Protein AF-A0A9P1BF31-F1 (afdb_monomer_lite)

Foldseek 3Di:
DFDDPFAKDKDKDKDPQLEEFEDEAEQDDDDQPVVPPQDQDRDDVQLLRVLLVLVCVVQVQSIYMYMYIHDGPDPLALNCHSLLNSLVSNVVCCVVSVSVDDLVRSLVSSVVSHLQNSVNSDDGDFDADDSRSRTDHDDFDDDWDKAKAAPSDHDDLCQLVVQADDDPDDDDCVQLRVCRNVPVVLSNQVSDDDSSLVSVCVVDVVSVVVVVVVVVDPFSHKDRRHNRDMIMGTAPDHVRSVVVVVVVQCVVPWDQPDKFWAADPDCVDQWGIWIWTDTPVPDIDGGWTFGQDPVGTWTDAAKDFDWDADPPHRDTDQLPDQADPPPRHGDDNPDFDADPVRHGDGIDGPDDDPDVVSRCVVTVVNVVVVVVQVVQVPDPPDDGRPPPPPVPDPPDDDPPDDDDDDDDDDDDDDDDDDDDDDDDDDDDDDDDDDDDDDDDDDDDDDDDDDDDDDDDDDDDDDDDDDDDDDDDDDDDDDDDDHYHD

Structure (mmCIF, N/CA/C/O backbone):
data_AF-A0A9P1BF31-F1
#
_entry.id   AF-A0A9P1BF31-F1
#
loop_
_atom_site.group_PDB
_atom_site.id
_atom_site.type_symbol
_atom_site.label_atom_id
_atom_site.label_alt_id
_atom_site.label_comp_id
_atom_site.label_asym_id
_atom_site.label_entity_id
_atom_site.label_seq_id
_atom_site.pdbx_PDB_ins_code
_atom_site.Cartn_x
_atom_site.Cartn_y
_atom_site.Cartn_z
_atom_site.occupancy
_atom_site.B_iso_or_equiv
_atom_site.auth_seq_id
_atom_site.auth_comp_id
_atom_site.auth_asym_id
_atom_site.auth_atom_id
_atom_site.pdbx_PDB_model_num
ATOM 1 N N . MET A 1 1 ? 10.109 -2.236 -12.142 1.00 92.56 1 MET A N 1
ATOM 2 C CA . MET A 1 1 ? 9.002 -2.393 -11.177 1.00 92.56 1 MET A CA 1
ATOM 3 C C . MET A 1 1 ? 9.471 -3.228 -9.990 1.00 92.56 1 MET A C 1
ATOM 5 O O . MET A 1 1 ? 10.477 -3.926 -10.102 1.00 92.56 1 MET A O 1
ATOM 9 N N . VAL A 1 2 ? 8.780 -3.117 -8.854 1.00 93.06 2 VAL A N 1
ATOM 10 C CA . VAL A 1 2 ? 9.056 -3.845 -7.603 1.00 93.06 2 VAL A CA 1
ATOM 11 C C . VAL A 1 2 ? 7.710 -4.329 -7.053 1.00 93.06 2 VAL A C 1
ATOM 13 O O . VAL A 1 2 ? 6.803 -3.502 -6.966 1.00 93.06 2 VAL A O 1
ATOM 16 N N . PRO A 1 3 ? 7.542 -5.620 -6.719 1.00 92.12 3 PRO A N 1
ATOM 17 C CA . PRO A 1 3 ? 6.323 -6.107 -6.088 1.00 92.12 3 PRO A CA 1
ATOM 18 C C . PRO A 1 3 ? 6.324 -5.753 -4.594 1.00 92.12 3 PRO A C 1
ATOM 20 O O . PRO A 1 3 ? 7.385 -5.648 -3.977 1.00 92.12 3 PRO A O 1
ATOM 23 N N . ILE A 1 4 ? 5.137 -5.591 -4.014 1.00 92.12 4 ILE A N 1
ATOM 24 C CA . ILE A 1 4 ? 4.929 -5.318 -2.585 1.00 92.12 4 ILE A CA 1
ATOM 25 C C . ILE A 1 4 ? 3.914 -6.309 -2.008 1.00 92.12 4 ILE A C 1
ATOM 27 O O . ILE A 1 4 ? 3.105 -6.860 -2.750 1.00 92.12 4 ILE A O 1
ATOM 31 N N . ASP A 1 5 ? 3.915 -6.497 -0.687 1.00 90.56 5 ASP A N 1
ATOM 32 C CA . ASP A 1 5 ? 3.059 -7.473 0.017 1.00 90.56 5 ASP A CA 1
ATOM 33 C C . ASP A 1 5 ? 1.573 -7.042 0.134 1.00 90.56 5 ASP A C 1
ATOM 35 O O . ASP A 1 5 ? 0.847 -7.485 1.023 1.00 90.56 5 ASP A O 1
ATOM 39 N N . LEU A 1 6 ? 1.110 -6.171 -0.768 1.00 90.62 6 LEU A N 1
ATOM 40 C CA . LEU A 1 6 ? -0.287 -5.783 -0.943 1.00 90.62 6 LEU A CA 1
ATOM 41 C C . LEU A 1 6 ? -0.835 -6.500 -2.183 1.00 90.62 6 LEU A C 1
ATOM 43 O O . LEU A 1 6 ? -0.382 -6.239 -3.296 1.00 90.62 6 LEU A O 1
ATOM 47 N N . PHE A 1 7 ? -1.818 -7.380 -1.992 1.00 92.81 7 PHE A N 1
ATOM 48 C CA . PHE A 1 7 ? -2.323 -8.249 -3.053 1.00 92.81 7 PHE A CA 1
ATOM 49 C C . PHE A 1 7 ? -3.831 -8.510 -2.964 1.00 92.81 7 PHE A C 1
ATOM 51 O O . PHE A 1 7 ? -4.432 -8.640 -1.890 1.00 92.81 7 PHE A O 1
ATOM 58 N N . ASP A 1 8 ? -4.433 -8.646 -4.138 1.00 94.69 8 ASP A N 1
ATOM 59 C CA . ASP A 1 8 ? -5.787 -9.152 -4.330 1.00 94.69 8 ASP A CA 1
ATOM 60 C C . ASP A 1 8 ? -5.815 -10.690 -4.242 1.00 94.69 8 ASP A C 1
ATOM 62 O O . ASP A 1 8 ? -4.774 -11.350 -4.208 1.00 94.69 8 ASP A O 1
ATOM 66 N N . THR A 1 9 ? -6.997 -11.300 -4.175 1.00 96.00 9 THR A N 1
ATOM 67 C CA . THR A 1 9 ? -7.124 -12.769 -4.172 1.00 96.00 9 THR A CA 1
ATOM 68 C C . THR A 1 9 ? -8.176 -13.216 -5.169 1.00 96.00 9 THR A C 1
ATOM 70 O O . THR A 1 9 ? -9.344 -12.878 -5.011 1.00 96.00 9 THR A O 1
ATOM 73 N N . LEU A 1 10 ? -7.767 -13.997 -6.168 1.00 96.75 10 LEU A N 1
ATOM 74 C CA . LEU A 1 10 ? -8.665 -14.583 -7.156 1.00 96.75 10 LEU A CA 1
ATOM 75 C C . LEU A 1 10 ? -8.860 -16.070 -6.846 1.00 96.75 10 LEU A C 1
ATOM 77 O O . LEU A 1 10 ? -7.890 -16.819 -6.724 1.00 96.75 10 LEU A O 1
ATOM 81 N N . TYR A 1 11 ? -10.118 -16.482 -6.739 1.00 97.19 11 TYR A N 1
ATOM 82 C CA . TYR A 1 11 ? -10.538 -17.880 -6.688 1.00 97.19 11 TYR A CA 1
ATOM 83 C C . TYR A 1 11 ? -11.091 -18.265 -8.062 1.00 97.19 11 TYR A C 1
ATOM 85 O O . TYR A 1 11 ? -11.773 -17.452 -8.686 1.00 97.19 11 TYR A O 1
ATOM 93 N N . PHE A 1 12 ? -10.796 -19.480 -8.525 1.00 96.81 12 PHE A N 1
ATOM 94 C CA . PHE A 1 12 ? -11.138 -19.959 -9.865 1.00 96.81 12 PHE A CA 1
ATOM 95 C C . PHE A 1 12 ? -11.809 -21.330 -9.779 1.00 96.81 12 PHE A C 1
ATOM 97 O O . PHE A 1 12 ? -11.247 -22.251 -9.186 1.00 96.81 12 PHE A O 1
ATOM 104 N N . GLU A 1 13 ? -12.965 -21.472 -10.418 1.00 95.31 13 GLU A N 1
ATOM 105 C CA . GLU A 1 13 ? -13.693 -22.733 -10.566 1.00 95.31 13 GLU A CA 1
ATOM 106 C C . GLU A 1 13 ? -13.931 -23.002 -12.057 1.00 95.31 13 GLU A C 1
ATOM 108 O O . GLU A 1 13 ? -14.307 -22.103 -12.810 1.00 95.31 13 GLU A O 1
ATOM 113 N N . GLU A 1 14 ? -13.666 -24.225 -12.517 1.00 93.62 14 GLU A N 1
ATOM 114 C CA . GLU A 1 14 ? -13.762 -24.572 -13.939 1.00 93.62 14 GLU A CA 1
ATOM 115 C C . GLU A 1 14 ? -15.202 -24.889 -14.354 1.00 93.62 14 GLU A C 1
ATOM 117 O O . GLU A 1 14 ? -15.869 -25.719 -13.735 1.00 93.62 14 GLU A O 1
ATOM 122 N N . THR A 1 15 ? -15.679 -24.246 -15.425 1.00 90.50 15 THR A N 1
ATOM 123 C CA . THR A 1 15 ? -17.068 -24.369 -15.886 1.00 90.50 15 THR A CA 1
ATOM 124 C C . THR A 1 15 ? -17.166 -25.118 -17.217 1.00 90.50 15 THR A C 1
ATOM 126 O O . THR A 1 15 ? -16.411 -24.895 -18.168 1.00 90.50 15 THR A O 1
ATOM 129 N N . SER A 1 16 ? -18.157 -26.007 -17.306 1.00 80.31 16 SER A N 1
ATOM 130 C CA . SER A 1 16 ? -18.484 -26.787 -18.510 1.00 80.31 16 SER A CA 1
ATOM 131 C C . SER A 1 16 ? -19.208 -25.979 -19.596 1.00 80.31 16 SER A C 1
ATOM 133 O O . SER A 1 16 ? -19.429 -26.485 -20.691 1.00 80.31 16 SER A O 1
ATOM 135 N N . THR A 1 17 ? -19.575 -24.726 -19.313 1.00 84.56 17 THR A N 1
ATOM 136 C CA . THR A 1 17 ? -20.338 -23.846 -20.215 1.00 84.56 17 THR A CA 1
ATOM 137 C C . THR A 1 17 ? -19.472 -23.112 -21.241 1.00 84.56 17 THR A C 1
ATOM 139 O O . THR A 1 17 ? -20.015 -22.417 -22.099 1.00 84.56 17 THR A O 1
ATOM 142 N N . GLY A 1 18 ? -18.141 -23.192 -21.120 1.00 87.50 18 GLY A N 1
ATOM 143 C CA . GLY A 1 18 ? -17.190 -22.406 -21.917 1.00 87.50 18 GLY A CA 1
ATOM 144 C C . GLY A 1 18 ? -17.165 -20.909 -21.581 1.00 87.50 18 GLY A C 1
ATOM 145 O O . GLY A 1 18 ? -16.409 -20.152 -22.189 1.00 87.50 18 GLY A O 1
ATOM 146 N N . ARG A 1 19 ? -17.980 -20.453 -20.621 1.00 92.50 19 ARG A N 1
ATOM 147 C CA . ARG A 1 19 ? -18.124 -19.031 -20.285 1.00 92.50 19 ARG A CA 1
ATOM 148 C C . ARG A 1 19 ? -17.081 -18.576 -19.274 1.00 92.50 19 ARG A C 1
ATOM 150 O O . ARG A 1 19 ? -16.680 -19.328 -18.389 1.00 92.50 19 ARG A O 1
ATOM 157 N N . VAL A 1 20 ? -16.696 -17.310 -19.403 1.00 94.56 20 VAL A N 1
ATOM 158 C CA . VAL A 1 20 ? -15.950 -16.568 -18.385 1.00 94.56 20 VAL A CA 1
ATOM 159 C C . VAL A 1 20 ? -16.934 -15.697 -17.618 1.00 94.56 20 VAL A C 1
ATOM 161 O O . VAL A 1 20 ? -17.543 -14.795 -18.204 1.00 94.56 20 VAL A O 1
ATOM 164 N N . GLU A 1 21 ? -17.059 -15.972 -16.325 1.00 94.50 21 GLU A N 1
ATOM 165 C CA . GLU A 1 21 ? -17.928 -15.283 -15.371 1.00 94.50 21 GLU A CA 1
ATOM 166 C C . GLU A 1 21 ? -17.057 -14.743 -14.224 1.00 94.50 21 GLU A C 1
ATOM 168 O O . GLU A 1 21 ? -16.113 -15.404 -13.790 1.00 94.50 21 GLU A O 1
ATOM 173 N N . LEU A 1 22 ? -17.327 -13.521 -13.764 1.00 95.62 22 LEU A N 1
ATOM 174 C CA . LEU A 1 22 ? -16.559 -12.841 -12.719 1.00 95.62 22 LEU A CA 1
ATOM 175 C C . LEU A 1 22 ? -17.519 -12.277 -11.670 1.00 95.62 22 LEU A C 1
ATOM 177 O O . LEU A 1 22 ? -18.557 -11.725 -12.014 1.00 95.62 22 LEU A O 1
ATOM 181 N N . SER A 1 23 ? -17.124 -12.391 -10.406 1.00 93.44 23 SER A N 1
ATOM 182 C CA . SER A 1 23 ? -17.725 -11.716 -9.257 1.00 93.44 23 SER A CA 1
ATOM 183 C C . SER A 1 23 ? -16.641 -10.978 -8.468 1.00 93.44 23 SER A C 1
ATOM 185 O O . SER A 1 23 ? -15.524 -11.484 -8.315 1.00 93.44 23 SER A O 1
ATOM 187 N N . VAL A 1 24 ? -16.942 -9.781 -7.971 1.00 91.12 24 VAL A N 1
ATOM 188 C CA . VAL A 1 24 ? -15.997 -8.904 -7.267 1.00 91.12 24 VAL A CA 1
ATOM 189 C C . VAL A 1 24 ? -16.480 -8.642 -5.840 1.00 91.12 24 VAL A C 1
ATOM 191 O O . VAL A 1 24 ? -17.657 -8.419 -5.578 1.00 91.12 24 VAL A O 1
ATOM 194 N N . GLN A 1 25 ? -15.552 -8.692 -4.886 1.00 87.81 25 GLN A N 1
ATOM 195 C CA . GLN A 1 25 ? -15.806 -8.478 -3.462 1.00 87.81 25 GLN A CA 1
ATOM 196 C C . GLN A 1 25 ? -14.729 -7.552 -2.890 1.00 87.81 25 GLN A C 1
ATOM 198 O O . GLN A 1 25 ? -13.554 -7.917 -2.866 1.00 87.81 25 GLN A O 1
ATOM 203 N N . GLU A 1 26 ? -15.098 -6.370 -2.404 1.00 79.88 26 GLU A N 1
ATOM 204 C CA . GLU A 1 26 ? -14.175 -5.502 -1.661 1.00 79.88 26 GLU A CA 1
ATOM 205 C C . GLU A 1 26 ? -13.847 -6.128 -0.295 1.00 79.88 26 GLU A C 1
ATOM 207 O O . GLU A 1 26 ? -14.732 -6.583 0.429 1.00 79.88 26 GLU A O 1
ATOM 212 N N . ALA A 1 27 ? -12.563 -6.191 0.064 1.00 68.06 27 ALA A N 1
ATOM 213 C CA . ALA A 1 27 ? -12.106 -6.920 1.251 1.00 68.06 27 ALA A CA 1
ATOM 214 C C . ALA A 1 27 ? -12.080 -6.091 2.551 1.00 68.06 27 ALA A C 1
ATOM 216 O O . ALA A 1 27 ? -11.616 -6.593 3.577 1.00 68.06 27 ALA A O 1
ATOM 217 N N . LEU A 1 28 ? -12.497 -4.822 2.506 1.00 57.59 28 LEU A N 1
ATOM 218 C CA . LEU A 1 28 ? -12.401 -3.869 3.613 1.00 57.59 28 LEU A CA 1
ATOM 219 C C . LEU A 1 28 ? -13.778 -3.305 3.967 1.00 57.59 28 LEU A C 1
ATOM 221 O O . LEU A 1 28 ? -14.508 -2.814 3.113 1.00 57.59 28 LEU A O 1
ATOM 225 N N . GLY A 1 29 ? -14.118 -3.351 5.255 1.00 45.53 29 GLY A N 1
ATOM 226 C CA . GLY A 1 29 ? -15.311 -2.696 5.779 1.00 45.53 29 GLY A CA 1
ATOM 227 C C . GLY A 1 29 ? -15.066 -1.217 6.097 1.00 45.53 29 GLY A C 1
ATOM 228 O O . GLY A 1 29 ? -14.005 -0.869 6.606 1.00 45.53 29 GLY A O 1
ATOM 229 N N . ARG A 1 30 ? -16.120 -0.405 5.919 1.00 40.03 30 ARG A N 1
ATOM 230 C CA . ARG A 1 30 ? -16.267 1.046 6.197 1.00 40.03 30 ARG A CA 1
ATOM 231 C C . ARG A 1 30 ? -15.943 2.028 5.047 1.00 40.03 30 ARG A C 1
ATOM 233 O O . ARG A 1 30 ? -14.853 2.564 4.926 1.00 40.03 30 ARG A O 1
ATOM 240 N N . ARG A 1 31 ? -17.034 2.451 4.394 1.00 42.12 31 ARG A N 1
ATOM 241 C CA . ARG A 1 31 ? -17.372 3.840 3.997 1.00 42.12 31 ARG A CA 1
ATOM 242 C C . ARG A 1 31 ? -16.579 4.570 2.893 1.00 42.12 31 ARG A C 1
ATOM 244 O O . ARG A 1 31 ? -17.184 5.463 2.308 1.00 42.12 31 ARG A O 1
ATOM 251 N N . SER A 1 32 ? -15.323 4.257 2.565 1.00 44.47 32 SER A N 1
ATOM 252 C CA . SER A 1 32 ? -14.547 5.112 1.635 1.00 44.47 32 SER A CA 1
ATOM 253 C C . SER A 1 32 ? -14.875 4.933 0.140 1.00 44.47 32 SER A C 1
ATOM 255 O O . SER A 1 32 ? -14.955 5.928 -0.582 1.00 44.47 32 SER A O 1
ATOM 257 N N . GLN A 1 33 ? -15.097 3.701 -0.340 1.00 42.66 33 GLN A N 1
ATOM 258 C CA . GLN A 1 33 ? -15.225 3.411 -1.784 1.00 42.66 33 GLN A CA 1
ATOM 259 C C . GLN A 1 33 ? -16.667 3.543 -2.311 1.00 42.66 33 GLN A C 1
ATOM 261 O O . GLN A 1 33 ? -16.900 4.237 -3.303 1.00 42.66 33 GLN A O 1
ATOM 266 N N . GLN A 1 34 ? -17.663 3.004 -1.592 1.00 37.62 34 GLN A N 1
ATOM 267 C CA . GLN A 1 34 ? -19.087 3.102 -1.970 1.00 37.62 34 GLN A CA 1
ATOM 268 C C . GLN A 1 34 ? -19.608 4.545 -2.120 1.00 37.62 34 GLN A C 1
ATOM 270 O O . GLN A 1 34 ? -20.578 4.772 -2.837 1.00 37.62 34 GLN A O 1
ATOM 275 N N . ALA A 1 35 ? -18.965 5.530 -1.487 1.00 40.53 35 ALA A N 1
ATOM 276 C CA . ALA A 1 35 ? -19.342 6.940 -1.586 1.00 40.53 35 ALA A CA 1
ATOM 277 C C . ALA A 1 35 ? -18.886 7.634 -2.891 1.00 40.53 35 ALA A C 1
ATOM 279 O O . ALA A 1 35 ? -19.219 8.802 -3.090 1.00 40.53 35 ALA A O 1
ATOM 280 N N . ARG A 1 36 ? -18.093 6.971 -3.753 1.00 50.19 36 ARG A N 1
ATOM 281 C CA . ARG A 1 36 ? -17.397 7.622 -4.888 1.00 50.19 36 ARG A CA 1
ATOM 282 C C . ARG A 1 36 ? -17.675 7.037 -6.274 1.00 50.19 36 ARG A C 1
ATOM 284 O O . ARG A 1 36 ? -17.243 7.623 -7.258 1.00 50.19 36 ARG A O 1
ATOM 291 N N . GLY A 1 37 ? -18.404 5.925 -6.376 1.00 48.44 37 GLY A N 1
ATOM 292 C CA . GLY A 1 37 ? -18.765 5.333 -7.673 1.00 48.44 37 GLY A CA 1
ATOM 293 C C . GLY A 1 37 ? -17.626 4.610 -8.407 1.00 48.44 37 GLY A C 1
ATOM 294 O O . GLY A 1 37 ? -17.820 4.216 -9.554 1.00 48.44 37 GLY A O 1
ATOM 295 N N . ASP A 1 38 ? -16.485 4.379 -7.744 1.00 58.84 38 ASP A N 1
ATOM 296 C CA . ASP A 1 38 ? -15.347 3.556 -8.200 1.00 58.84 38 ASP A CA 1
ATOM 297 C C . ASP A 1 38 ? -15.722 2.043 -8.270 1.00 58.84 38 ASP A C 1
ATOM 299 O O . ASP A 1 38 ? -14.996 1.180 -7.787 1.00 58.84 38 ASP A O 1
ATOM 303 N N . VAL A 1 39 ? -16.879 1.677 -8.836 1.00 68.06 39 VAL A N 1
ATOM 304 C CA . VAL A 1 39 ? -17.316 0.271 -8.935 1.00 68.06 39 VAL A CA 1
ATOM 305 C C . VAL A 1 39 ? -16.524 -0.433 -10.037 1.00 68.06 39 VAL A C 1
ATOM 307 O O . VAL A 1 39 ? -16.658 -0.107 -11.218 1.00 68.06 39 VAL A O 1
ATOM 310 N N . LEU A 1 40 ? -15.709 -1.425 -9.669 1.00 77.81 40 LEU A N 1
ATOM 311 C CA . LEU A 1 40 ? -14.989 -2.249 -10.641 1.00 77.81 40 LEU A CA 1
ATOM 312 C C . LEU A 1 40 ? -16.001 -3.067 -11.473 1.00 77.81 40 LEU A C 1
ATOM 314 O O . LEU A 1 40 ? -16.770 -3.829 -10.887 1.00 77.81 40 LEU A O 1
ATOM 318 N N . PRO A 1 41 ? -16.016 -2.965 -12.817 1.00 82.81 41 PRO A N 1
ATOM 319 C CA . PRO A 1 41 ? -16.970 -3.712 -13.627 1.00 82.81 41 PRO A CA 1
ATOM 320 C C . PRO A 1 41 ? -16.701 -5.215 -13.532 1.00 82.81 41 PRO A C 1
ATOM 322 O O . PRO A 1 41 ? -15.558 -5.653 -13.634 1.00 82.81 41 PRO A O 1
ATOM 325 N N . GLU A 1 42 ? -17.755 -6.017 -13.409 1.00 88.19 42 GLU A N 1
ATOM 326 C CA . GLU A 1 42 ? -17.675 -7.488 -13.468 1.00 88.19 42 GLU A CA 1
ATOM 327 C C . GLU A 1 42 ? -17.746 -8.018 -14.917 1.00 88.19 42 GLU A C 1
ATOM 329 O O . GLU A 1 42 ? -17.460 -9.180 -15.190 1.00 88.19 42 GLU A O 1
ATOM 334 N N . GLY A 1 43 ? -18.133 -7.151 -15.860 1.00 87.44 43 GLY A N 1
ATOM 335 C CA . GLY A 1 43 ? -18.395 -7.485 -17.258 1.00 87.44 43 GLY A CA 1
ATOM 336 C C . GLY A 1 43 ? -17.171 -7.494 -18.184 1.00 87.44 43 GLY A C 1
ATOM 337 O O . GLY A 1 43 ? -16.018 -7.609 -17.769 1.00 87.44 43 GLY A O 1
ATOM 338 N N . ALA A 1 44 ? -17.447 -7.362 -19.485 1.00 87.25 44 ALA A N 1
ATOM 339 C CA . ALA A 1 44 ? -16.473 -7.537 -20.565 1.00 87.25 44 ALA A CA 1
ATOM 340 C C . ALA A 1 44 ? -15.299 -6.539 -20.559 1.00 87.25 44 ALA A C 1
ATOM 342 O O . ALA A 1 44 ? -14.272 -6.832 -21.164 1.00 87.25 44 ALA A O 1
ATOM 343 N N . ASP A 1 45 ? -15.420 -5.397 -19.881 1.00 88.06 45 ASP A N 1
ATOM 344 C CA . ASP A 1 45 ? -14.358 -4.387 -19.788 1.00 88.06 45 ASP A CA 1
ATOM 345 C C . ASP A 1 45 ? -13.268 -4.740 -18.762 1.00 88.06 45 ASP A C 1
ATOM 347 O O . ASP A 1 45 ? -12.153 -4.210 -18.830 1.00 88.06 45 ASP A O 1
ATOM 351 N N . ASN A 1 46 ? -13.554 -5.655 -17.826 1.00 93.50 46 ASN A N 1
ATOM 352 C CA . ASN A 1 46 ? -12.609 -6.052 -16.788 1.00 93.50 46 ASN A CA 1
ATOM 353 C C . ASN A 1 46 ? -11.393 -6.775 -17.388 1.00 93.50 46 ASN A C 1
ATOM 355 O O . ASN A 1 46 ? -11.538 -7.714 -18.174 1.00 93.50 46 ASN A O 1
ATOM 359 N N . LEU A 1 47 ? -10.182 -6.386 -16.978 1.00 94.50 47 LEU A N 1
ATOM 360 C CA . LEU A 1 47 ? -8.945 -6.991 -17.477 1.00 94.50 47 LEU A CA 1
ATOM 361 C C . LEU A 1 47 ? -8.841 -8.498 -17.177 1.00 94.50 47 LEU A C 1
ATOM 363 O O . LEU A 1 47 ? -8.255 -9.208 -17.986 1.00 94.50 47 LEU A O 1
ATOM 367 N N . VAL A 1 48 ? -9.456 -9.008 -16.102 1.00 97.06 48 VAL A N 1
ATOM 368 C CA . VAL A 1 48 ? -9.574 -10.456 -15.830 1.00 97.06 48 VAL A CA 1
ATOM 369 C C . VAL A 1 48 ? -10.401 -11.141 -16.918 1.00 97.06 48 VAL A C 1
ATOM 371 O O . VAL A 1 48 ? -9.941 -12.095 -17.541 1.00 97.06 48 VAL A O 1
ATOM 374 N N . VAL A 1 49 ? -11.606 -10.633 -17.195 1.00 96.94 49 VAL A N 1
ATOM 375 C CA . VAL A 1 49 ? -12.522 -11.210 -18.194 1.00 96.94 49 VAL A CA 1
ATOM 376 C C . VAL A 1 49 ? -11.910 -11.138 -19.595 1.00 96.94 49 VAL A C 1
ATOM 378 O O . VAL A 1 49 ? -11.963 -12.114 -20.344 1.00 96.94 49 VAL A O 1
ATOM 381 N N . ARG A 1 50 ? -11.266 -10.014 -19.929 1.00 97.19 50 ARG A N 1
ATOM 382 C CA . ARG A 1 50 ? -10.545 -9.817 -21.196 1.00 97.19 50 ARG A CA 1
ATOM 383 C C . ARG A 1 50 ? -9.343 -10.746 -21.332 1.00 97.19 50 ARG A C 1
ATOM 385 O O . ARG A 1 50 ? -9.148 -11.305 -22.405 1.00 97.19 50 ARG A O 1
ATOM 392 N N . ALA A 1 51 ? -8.566 -10.937 -20.267 1.00 97.62 51 ALA A N 1
ATOM 393 C CA . ALA A 1 51 ? -7.413 -11.832 -20.273 1.00 97.62 51 ALA A CA 1
ATOM 394 C C . ALA A 1 51 ? -7.813 -13.287 -20.520 1.00 97.62 51 ALA A C 1
ATOM 396 O O . ALA A 1 51 ? -7.207 -13.965 -21.348 1.00 97.62 51 ALA A O 1
ATOM 397 N N . LEU A 1 52 ? -8.866 -13.747 -19.843 1.00 97.25 52 LEU A N 1
ATOM 398 C CA . LEU A 1 52 ? -9.378 -15.102 -20.005 1.00 97.25 52 LEU A CA 1
ATOM 399 C C . LEU A 1 52 ? -9.950 -15.331 -21.409 1.00 97.25 52 LEU A C 1
ATOM 401 O O . LEU A 1 52 ? -9.587 -16.319 -22.041 1.00 97.25 52 LEU A O 1
ATOM 405 N N . ARG A 1 53 ? -10.761 -14.404 -21.937 1.00 96.50 53 ARG A N 1
ATOM 406 C CA . ARG A 1 53 ? -11.318 -14.511 -23.299 1.00 96.50 53 ARG A CA 1
ATOM 407 C C . ARG A 1 53 ? -10.244 -14.459 -24.383 1.00 96.50 53 ARG A C 1
ATOM 409 O O . ARG A 1 53 ? -10.237 -15.324 -25.250 1.00 96.50 53 ARG A O 1
ATOM 416 N N . LEU A 1 54 ? -9.281 -13.536 -24.289 1.00 96.75 54 LEU A N 1
ATOM 417 C CA . LEU A 1 54 ? -8.163 -13.487 -25.236 1.00 96.75 54 LEU A CA 1
ATOM 418 C C . LEU A 1 54 ? -7.355 -14.793 -25.211 1.00 96.75 54 LEU A C 1
ATOM 420 O O . LEU A 1 54 ? -6.917 -15.262 -26.256 1.00 96.75 54 LEU A O 1
ATOM 424 N N . LEU A 1 55 ? -7.187 -15.422 -24.042 1.00 96.88 55 LEU A N 1
ATOM 425 C CA . LEU A 1 55 ? -6.504 -16.711 -23.941 1.00 96.88 55 LEU A CA 1
ATOM 426 C C . LEU A 1 55 ? -7.331 -17.870 -24.534 1.00 96.88 55 LEU A C 1
ATOM 428 O O . LEU A 1 55 ? -6.748 -18.741 -25.181 1.00 96.88 55 LEU A O 1
ATOM 432 N N . GLN A 1 56 ? -8.665 -17.867 -24.388 1.00 95.81 56 GLN A N 1
ATOM 433 C CA . GLN A 1 56 ? -9.559 -18.802 -25.096 1.00 95.81 56 GLN A CA 1
ATOM 434 C C . GLN A 1 56 ? -9.418 -18.640 -26.617 1.00 95.81 56 GLN A C 1
ATOM 436 O O . GLN A 1 56 ? -9.134 -19.612 -27.314 1.00 95.81 56 GLN A O 1
ATOM 441 N N . GLU A 1 57 ? -9.540 -17.410 -27.121 1.00 95.31 57 GLU A N 1
ATOM 442 C CA . GLU A 1 57 ? -9.428 -17.064 -28.545 1.00 95.31 57 GLU A CA 1
ATOM 443 C C . GLU A 1 57 ? -8.064 -17.459 -29.132 1.00 95.31 57 GLU A C 1
ATOM 445 O O . GLU A 1 57 ? -7.998 -18.047 -30.211 1.00 95.31 57 GLU A O 1
ATOM 450 N N . ARG A 1 58 ? -6.970 -17.199 -28.404 1.00 95.81 58 ARG A N 1
ATOM 451 C CA . ARG A 1 58 ? -5.595 -17.509 -28.835 1.00 95.81 58 ARG A CA 1
ATOM 452 C C . ARG A 1 58 ? -5.260 -18.998 -28.864 1.00 95.81 58 ARG A C 1
ATOM 454 O O . ARG A 1 58 ? -4.325 -19.370 -29.567 1.00 95.81 58 ARG A O 1
ATOM 461 N N . THR A 1 59 ? -5.984 -19.833 -28.119 1.00 94.75 59 THR A N 1
ATOM 462 C CA . THR A 1 59 ? -5.703 -21.279 -28.002 1.00 94.75 59 THR A CA 1
ATOM 463 C C . THR A 1 59 ? -6.806 -22.182 -28.555 1.00 94.75 59 THR A C 1
ATOM 465 O O . THR A 1 59 ? -6.634 -23.397 -28.602 1.00 94.75 59 THR A O 1
ATOM 468 N N . GLY A 1 60 ? -7.948 -21.620 -28.963 1.00 94.12 60 GLY A N 1
ATOM 469 C CA . GLY A 1 60 ? -9.145 -22.389 -29.315 1.00 94.12 60 GLY A CA 1
ATOM 470 C C . GLY A 1 60 ? -9.809 -23.083 -28.116 1.00 94.12 60 GLY A C 1
ATOM 471 O O . GLY A 1 60 ? -10.614 -23.996 -28.301 1.00 94.12 60 GLY A O 1
ATOM 472 N N . CYS A 1 61 ? -9.473 -22.692 -26.881 1.00 91.06 61 CYS A N 1
ATOM 473 C CA . CYS A 1 61 ? -9.956 -23.361 -25.678 1.00 91.06 61 CYS A CA 1
ATOM 474 C C . CYS A 1 61 ? -11.433 -23.042 -25.393 1.00 91.06 61 CYS A C 1
ATOM 476 O O . CYS A 1 61 ? -11.773 -21.959 -24.923 1.00 91.06 61 CYS A O 1
ATOM 478 N N . GLY A 1 62 ? -12.313 -24.025 -25.600 1.00 90.25 62 GLY A N 1
ATOM 479 C CA . GLY A 1 62 ? -13.743 -23.936 -25.271 1.00 90.25 62 GLY A CA 1
ATOM 480 C C . GLY A 1 62 ? -14.103 -24.191 -23.797 1.00 90.25 62 GLY A C 1
ATOM 481 O O . GLY A 1 62 ? -15.270 -24.437 -23.502 1.00 90.25 62 GLY A O 1
ATOM 482 N N . ARG A 1 63 ? -13.131 -24.203 -22.873 1.00 93.25 63 ARG A N 1
ATOM 483 C CA . ARG A 1 63 ? -13.346 -24.445 -21.429 1.00 93.25 63 ARG A CA 1
ATOM 484 C C . ARG A 1 63 ? -13.555 -23.106 -20.712 1.00 93.25 63 ARG A C 1
ATOM 486 O O . ARG A 1 63 ? -12.948 -22.111 -21.097 1.00 93.25 63 ARG A O 1
ATOM 493 N N . GLY A 1 64 ? -14.437 -23.062 -19.713 1.00 94.88 64 GLY A N 1
ATOM 494 C CA . GLY A 1 64 ? -14.814 -21.826 -19.018 1.00 94.88 64 GLY A CA 1
ATOM 495 C C . GLY A 1 64 ? -14.206 -21.692 -17.620 1.00 94.88 64 GLY A C 1
ATOM 496 O O . GLY A 1 64 ? -13.575 -22.620 -17.109 1.00 94.88 64 GLY A O 1
ATOM 497 N N . LEU A 1 65 ? -14.401 -20.527 -16.999 1.00 96.44 65 LEU A N 1
ATOM 498 C CA . LEU A 1 65 ? -14.025 -20.241 -15.611 1.00 96.44 65 LEU A CA 1
ATOM 499 C C . LEU A 1 65 ? -15.065 -19.329 -14.952 1.00 96.44 65 LEU A C 1
ATOM 501 O O . LEU A 1 65 ? -15.404 -18.278 -15.496 1.00 96.44 65 LEU A O 1
ATOM 505 N N . SER A 1 66 ? -15.495 -19.701 -13.749 1.00 96.31 66 SER A N 1
ATOM 506 C CA . SER A 1 66 ? -16.092 -18.780 -12.783 1.00 96.31 66 SER A CA 1
ATOM 507 C C . SER A 1 66 ? -14.980 -18.239 -11.887 1.00 96.31 66 SER A C 1
ATOM 509 O O . SER A 1 66 ? -14.127 -18.995 -11.412 1.00 96.31 66 SER A O 1
ATOM 511 N N . VAL A 1 67 ? -14.950 -16.922 -11.695 1.00 97.31 67 VAL A N 1
ATOM 512 C CA . VAL A 1 67 ? -13.889 -16.217 -10.973 1.00 97.31 67 VAL A CA 1
ATOM 513 C C . VAL A 1 67 ? -14.491 -15.373 -9.858 1.00 97.31 67 VAL A C 1
ATOM 515 O O . VAL A 1 67 ? -15.456 -14.640 -10.069 1.00 97.31 67 VAL A O 1
ATOM 518 N N . ARG A 1 68 ? -13.885 -15.418 -8.670 1.00 96.44 68 ARG A N 1
ATOM 519 C CA . ARG A 1 68 ? -14.229 -14.533 -7.551 1.00 96.44 68 ARG A CA 1
ATOM 520 C C . ARG A 1 68 ? -13.003 -13.740 -7.118 1.00 96.44 68 ARG A C 1
ATOM 522 O O . ARG A 1 68 ? -12.048 -14.314 -6.598 1.00 96.44 68 ARG A O 1
ATOM 529 N N . LEU A 1 69 ? -13.031 -12.430 -7.350 1.00 94.94 69 LEU A N 1
ATOM 530 C CA . LEU A 1 69 ? -11.961 -11.478 -7.057 1.00 94.94 69 LEU A CA 1
ATOM 531 C C . LEU A 1 69 ? -12.235 -10.762 -5.729 1.00 94.94 69 LEU A C 1
ATOM 533 O O . LEU A 1 69 ? -13.107 -9.905 -5.638 1.00 94.94 69 LEU A O 1
ATOM 537 N N . THR A 1 70 ? -11.455 -11.082 -4.700 1.00 93.31 70 THR A N 1
ATOM 538 C CA . THR A 1 70 ? -11.418 -10.340 -3.436 1.00 93.31 70 THR A CA 1
ATOM 539 C C . THR A 1 70 ? -10.398 -9.200 -3.542 1.00 93.31 70 THR A C 1
ATOM 541 O O . THR A 1 70 ? -9.188 -9.446 -3.516 1.00 93.31 70 THR A O 1
ATOM 544 N N . LYS A 1 71 ? -10.884 -7.960 -3.680 1.00 90.50 71 LYS A N 1
ATOM 545 C CA . LYS A 1 71 ? -10.094 -6.763 -3.999 1.00 90.50 71 LYS A CA 1
ATOM 546 C C . LYS A 1 71 ? -9.549 -6.057 -2.748 1.00 90.50 71 LYS A C 1
ATOM 548 O O . LYS A 1 71 ? -10.275 -5.837 -1.779 1.00 90.50 71 LYS A O 1
ATOM 553 N N . ARG A 1 72 ? -8.262 -5.699 -2.789 1.00 89.56 72 ARG A N 1
ATOM 554 C CA . ARG A 1 72 ? -7.480 -4.967 -1.772 1.00 89.56 72 ARG A CA 1
ATOM 555 C C . ARG A 1 72 ? -6.587 -3.876 -2.358 1.00 89.56 72 ARG A C 1
ATOM 557 O O . ARG A 1 72 ? -6.327 -2.903 -1.660 1.00 89.56 72 ARG A O 1
ATOM 564 N N . ILE A 1 73 ? -6.099 -4.017 -3.595 1.00 89.12 73 ILE A N 1
ATOM 565 C CA . ILE A 1 73 ? -5.328 -2.950 -4.252 1.00 89.12 73 ILE A CA 1
ATOM 566 C C . ILE A 1 73 ? -6.312 -1.858 -4.717 1.00 89.12 73 ILE A C 1
ATOM 568 O O . ILE A 1 73 ? -7.185 -2.171 -5.531 1.00 89.12 73 ILE A O 1
ATOM 572 N N . PRO A 1 74 ? -6.193 -0.593 -4.260 1.00 82.00 74 PRO A N 1
ATOM 573 C CA . PRO A 1 74 ? -7.131 0.460 -4.629 1.00 82.00 74 PRO A CA 1
ATOM 574 C C . PRO A 1 74 ? -7.126 0.764 -6.125 1.00 82.00 74 PRO A C 1
ATOM 576 O O . PRO A 1 74 ? -6.107 0.663 -6.820 1.00 82.00 74 PRO A O 1
ATOM 579 N N . LEU A 1 75 ? -8.289 1.181 -6.612 1.00 81.00 75 LEU A N 1
ATOM 580 C CA . LEU A 1 75 ? -8.497 1.547 -8.006 1.00 81.00 75 LEU A CA 1
ATOM 581 C C . LEU A 1 75 ? -7.877 2.922 -8.312 1.00 81.00 75 LEU A C 1
ATOM 583 O O . LEU A 1 75 ? -7.683 3.750 -7.424 1.00 81.00 75 LEU A O 1
ATOM 587 N N . ALA A 1 76 ? -7.501 3.133 -9.579 1.00 70.69 76 ALA A N 1
ATOM 588 C CA . ALA A 1 76 ? -6.837 4.348 -10.085 1.00 70.69 76 ALA A CA 1
ATOM 589 C C . ALA A 1 76 ? -5.555 4.797 -9.330 1.00 70.69 76 ALA A C 1
ATOM 591 O O . ALA A 1 76 ? -5.098 5.928 -9.484 1.00 70.69 76 ALA A O 1
ATOM 592 N N . ALA A 1 77 ? -4.941 3.911 -8.539 1.00 76.25 77 ALA A N 1
ATOM 593 C CA . ALA A 1 77 ? -3.888 4.268 -7.586 1.00 76.25 77 ALA A CA 1
ATOM 594 C C . ALA A 1 77 ? -2.451 4.287 -8.148 1.00 76.25 77 ALA A C 1
ATOM 596 O O . ALA A 1 77 ? -1.519 4.637 -7.433 1.00 76.25 77 ALA A O 1
ATOM 597 N N . GLY A 1 78 ? -2.212 3.868 -9.395 1.00 82.69 78 GLY A N 1
ATOM 598 C CA . GLY A 1 78 ? -0.841 3.740 -9.923 1.00 82.69 78 GLY A CA 1
ATOM 599 C C . GLY A 1 78 ? -0.053 2.551 -9.342 1.00 82.69 78 GLY A C 1
ATOM 600 O O . GLY A 1 78 ? 1.172 2.503 -9.454 1.00 82.69 78 GLY A O 1
ATOM 601 N N . LEU A 1 79 ? -0.758 1.589 -8.732 1.00 89.94 79 LEU A N 1
ATOM 602 C CA . LEU A 1 79 ? -0.230 0.325 -8.187 1.00 89.94 79 LEU A CA 1
ATOM 603 C C . LEU A 1 79 ? -0.462 -0.884 -9.123 1.00 89.94 79 LEU A C 1
ATOM 605 O O . LEU A 1 79 ? -0.181 -2.018 -8.752 1.00 89.94 79 LEU A O 1
ATOM 609 N N . ALA A 1 80 ? -1.003 -0.649 -10.326 1.00 90.56 80 ALA A N 1
ATOM 610 C CA . ALA A 1 80 ? -1.255 -1.648 -11.375 1.00 90.56 80 ALA A CA 1
ATOM 611 C C . ALA A 1 80 ? -2.080 -2.892 -10.951 1.00 90.56 80 ALA A C 1
ATOM 613 O O . ALA A 1 80 ? -1.967 -3.949 -11.566 1.00 90.56 80 ALA A O 1
ATOM 614 N N . GLY A 1 81 ? -2.958 -2.774 -9.944 1.00 91.31 81 GLY A N 1
ATOM 615 C CA . GLY A 1 81 ? -3.717 -3.909 -9.394 1.00 91.31 81 GLY A CA 1
ATOM 616 C C . GLY A 1 81 ? -4.527 -4.702 -10.428 1.00 91.31 81 GLY A C 1
ATOM 617 O O . GLY A 1 81 ? -4.409 -5.918 -10.479 1.00 91.31 81 GLY A O 1
ATOM 618 N N . GLY A 1 82 ? -5.271 -4.031 -11.316 1.00 92.38 82 GLY A N 1
ATOM 619 C CA . GLY A 1 82 ? -6.004 -4.708 -12.403 1.00 92.38 82 GLY A CA 1
ATOM 620 C C . GLY A 1 82 ? -5.102 -5.455 -13.399 1.00 92.38 82 GLY A C 1
ATOM 621 O O . GLY A 1 82 ? -5.527 -6.433 -14.009 1.00 92.38 82 GLY A O 1
ATOM 622 N N . SER A 1 83 ? -3.840 -5.035 -13.531 1.00 94.69 83 SER A N 1
ATOM 623 C CA . SER A 1 83 ? -2.832 -5.735 -14.333 1.00 94.69 83 SER A CA 1
ATOM 624 C C . SER A 1 83 ? -2.304 -6.986 -13.620 1.00 94.69 83 SER A C 1
ATOM 626 O O . SER A 1 83 ? -2.044 -7.999 -14.269 1.00 94.69 83 SER A O 1
ATOM 628 N N . SER A 1 84 ? -2.192 -6.932 -12.288 1.00 95.75 84 SER A N 1
ATOM 629 C CA . SER A 1 84 ? -1.879 -8.085 -11.434 1.00 95.75 84 SER A CA 1
ATOM 630 C C . SER A 1 84 ? -2.997 -9.133 -11.480 1.00 95.75 84 SER A C 1
ATOM 632 O O . SER A 1 84 ? -2.719 -10.310 -11.713 1.00 95.75 84 SER A O 1
ATOM 634 N N . ASP A 1 85 ? -4.264 -8.708 -11.367 1.00 96.81 85 ASP A N 1
ATOM 635 C CA . ASP A 1 85 ? -5.432 -9.596 -11.476 1.00 96.81 85 ASP A CA 1
ATOM 636 C C . ASP A 1 85 ? -5.451 -10.334 -12.827 1.00 96.81 85 ASP A C 1
ATOM 638 O O . ASP A 1 85 ? -5.651 -11.548 -12.887 1.00 96.81 85 ASP A O 1
ATOM 642 N N . ALA A 1 86 ? -5.198 -9.609 -13.922 1.00 97.31 86 ALA A N 1
ATOM 643 C CA . ALA A 1 86 ? -5.161 -10.163 -15.273 1.00 97.31 86 ALA A CA 1
ATOM 644 C C . ALA A 1 86 ? -4.011 -11.165 -15.475 1.00 97.31 86 ALA A C 1
ATOM 646 O O . ALA A 1 86 ? -4.214 -12.228 -16.061 1.00 97.31 86 ALA A O 1
ATOM 647 N N . ALA A 1 87 ? -2.817 -10.873 -14.950 1.00 97.38 87 ALA A N 1
ATOM 648 C CA . ALA A 1 87 ? -1.691 -11.804 -14.988 1.00 97.38 87 ALA A CA 1
ATOM 649 C C . ALA A 1 87 ? -1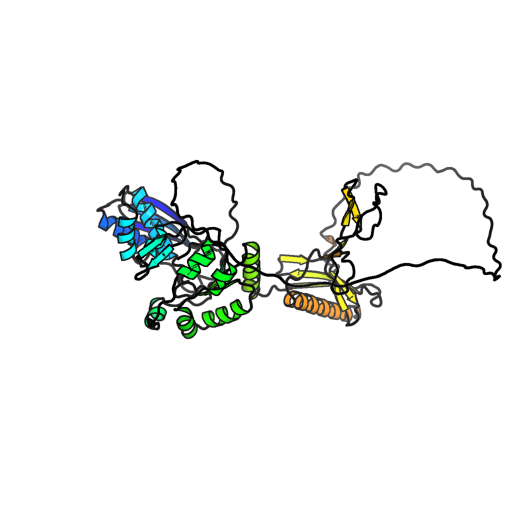.968 -13.069 -14.157 1.00 97.38 87 ALA A C 1
ATOM 651 O O . ALA A 1 87 ? -1.682 -14.179 -14.609 1.00 97.38 87 ALA A O 1
ATOM 652 N N . ALA A 1 88 ? -2.580 -12.925 -12.976 1.00 97.56 88 ALA A N 1
ATOM 653 C CA . ALA A 1 88 ? -3.019 -14.054 -12.162 1.00 97.56 88 ALA A CA 1
ATOM 654 C C . ALA A 1 88 ? -4.059 -14.916 -12.900 1.00 97.56 88 ALA A C 1
ATOM 656 O O . ALA A 1 88 ? -3.967 -16.143 -12.866 1.00 97.56 88 ALA A O 1
ATOM 657 N N . ALA A 1 89 ? -4.992 -14.290 -13.624 1.00 97.94 89 ALA A N 1
ATOM 658 C CA . ALA A 1 89 ? -5.988 -14.977 -14.442 1.00 97.94 89 ALA A CA 1
ATOM 659 C C . ALA A 1 89 ? -5.366 -15.761 -15.611 1.00 97.94 89 ALA A C 1
ATOM 661 O O . ALA A 1 89 ? -5.680 -16.940 -15.771 1.00 97.94 89 ALA A O 1
ATOM 662 N N . LEU A 1 90 ? -4.428 -15.169 -16.366 1.00 98.19 90 LEU A N 1
ATOM 663 C CA . LEU A 1 90 ? -3.676 -15.876 -17.419 1.00 98.19 90 LEU A CA 1
ATOM 664 C C . LEU A 1 90 ? -2.936 -17.105 -16.866 1.00 98.19 90 LEU A C 1
ATOM 666 O O . LEU A 1 90 ? -2.967 -18.179 -17.466 1.00 98.19 90 LEU A O 1
ATOM 670 N N . LEU A 1 91 ? -2.290 -16.963 -15.704 1.00 97.56 91 LEU A N 1
ATOM 671 C CA . LEU A 1 91 ? -1.533 -18.042 -15.064 1.00 97.56 91 LEU A CA 1
ATOM 672 C C . LEU A 1 91 ? -2.425 -19.158 -14.507 1.00 97.56 91 LEU A C 1
ATOM 674 O O . LEU A 1 91 ? -2.061 -20.332 -14.609 1.00 97.56 91 LEU A O 1
ATOM 678 N N . ALA A 1 92 ? -3.581 -18.814 -13.935 1.00 97.19 92 ALA A N 1
ATOM 679 C CA . ALA A 1 92 ? -4.568 -19.789 -13.488 1.00 97.19 92 ALA A CA 1
ATOM 680 C C . ALA A 1 92 ? -5.159 -20.555 -14.679 1.00 97.19 92 ALA A C 1
ATOM 682 O O . ALA A 1 92 ? -5.176 -21.785 -14.670 1.00 97.19 92 ALA A O 1
ATOM 683 N N . ALA A 1 93 ? -5.569 -19.845 -15.730 1.00 97.25 93 ALA A N 1
ATOM 684 C CA . ALA A 1 93 ? -6.198 -20.429 -16.907 1.00 97.25 93 ALA A CA 1
ATOM 685 C C . ALA A 1 93 ? -5.259 -21.335 -17.710 1.00 97.25 93 ALA A C 1
ATOM 687 O O . ALA A 1 93 ? -5.646 -22.458 -18.017 1.00 97.25 93 ALA A O 1
ATOM 688 N N . ASN A 1 94 ? -4.005 -20.926 -17.955 1.00 97.56 94 ASN A N 1
ATOM 689 C CA . ASN A 1 94 ? -2.999 -21.784 -18.600 1.00 97.56 94 ASN A CA 1
ATOM 690 C C . ASN A 1 94 ? -2.880 -23.153 -17.894 1.00 97.56 94 ASN A C 1
ATOM 692 O O . ASN A 1 94 ? -2.850 -24.201 -18.539 1.00 97.56 94 ASN A O 1
ATOM 696 N N . ARG A 1 95 ? -2.901 -23.146 -16.552 1.00 96.25 95 ARG A N 1
ATOM 697 C CA . ARG A 1 95 ? -2.797 -24.351 -15.716 1.00 96.25 95 ARG A CA 1
ATOM 698 C C . ARG A 1 95 ? -4.093 -25.168 -15.636 1.00 96.25 95 ARG A C 1
ATOM 700 O O . ARG A 1 95 ? -4.025 -26.394 -15.657 1.00 96.25 95 ARG A O 1
ATOM 707 N N . LEU A 1 96 ? -5.252 -24.522 -15.495 1.00 95.88 96 LEU A N 1
ATOM 708 C CA . LEU A 1 96 ? -6.554 -25.193 -15.355 1.00 95.88 96 LEU A CA 1
ATOM 709 C C . LEU A 1 96 ? -7.019 -25.792 -16.688 1.00 95.88 96 LEU A C 1
ATOM 711 O O . LEU A 1 96 ? -7.428 -26.954 -16.748 1.00 95.88 96 LEU A O 1
ATOM 715 N N . TRP A 1 97 ? -6.871 -25.029 -17.772 1.00 95.38 97 TRP A N 1
ATOM 716 C CA . TRP A 1 97 ? -7.218 -25.467 -19.118 1.00 95.38 97 TRP A CA 1
ATOM 717 C C . TRP A 1 97 ? -6.177 -26.410 -19.735 1.00 95.38 97 TRP A C 1
ATOM 719 O O . TRP A 1 97 ? -6.543 -27.150 -20.644 1.00 95.38 97 TRP A O 1
ATOM 729 N N . ARG A 1 98 ? -4.952 -26.462 -19.178 1.00 95.69 98 ARG A N 1
ATOM 730 C CA . ARG A 1 98 ? -3.803 -27.272 -19.638 1.00 95.69 98 ARG A CA 1
ATOM 731 C C . ARG A 1 98 ? -3.364 -26.894 -21.053 1.00 95.69 98 ARG A C 1
ATOM 733 O O . ARG A 1 98 ? -3.376 -27.715 -21.963 1.00 95.69 98 ARG A O 1
ATOM 740 N N . LEU A 1 99 ? -3.042 -25.614 -21.228 1.00 95.88 99 LEU A N 1
ATOM 741 C CA . LEU A 1 99 ? -2.596 -25.063 -22.512 1.00 95.88 99 LEU A CA 1
ATOM 742 C C . LEU A 1 99 ? -1.073 -25.171 -22.697 1.00 95.88 99 LEU A C 1
ATOM 744 O O . LEU A 1 99 ? -0.583 -24.934 -23.795 1.00 95.88 99 LEU A O 1
ATOM 748 N N . ASP A 1 100 ? -0.350 -25.502 -21.620 1.00 95.44 100 ASP A N 1
ATOM 749 C CA . ASP A 1 100 ? 1.103 -25.711 -21.536 1.00 95.44 100 ASP A CA 1
ATOM 750 C C . ASP A 1 100 ? 1.978 -24.581 -22.123 1.00 95.44 100 ASP A C 1
ATOM 752 O O . ASP A 1 100 ? 3.165 -24.776 -22.380 1.00 95.44 100 ASP A O 1
ATOM 756 N N . LEU A 1 101 ? 1.414 -23.370 -22.238 1.00 96.94 101 LEU A N 1
ATOM 757 C CA . LEU A 1 101 ? 2.104 -22.181 -22.742 1.00 96.94 101 LEU A CA 1
ATOM 758 C C . LEU A 1 101 ? 3.231 -21.746 -21.803 1.00 96.94 101 LEU A C 1
ATOM 760 O O . LEU A 1 101 ? 3.074 -21.740 -20.572 1.00 96.94 101 LEU A O 1
ATOM 764 N N . ASP A 1 102 ? 4.339 -21.298 -22.383 1.00 95.50 102 ASP A N 1
ATOM 765 C CA . ASP A 1 102 ? 5.494 -20.822 -21.632 1.00 95.50 102 ASP A CA 1
ATOM 766 C C . ASP A 1 102 ? 5.343 -19.361 -21.141 1.00 95.50 102 ASP A C 1
ATOM 768 O O . ASP A 1 102 ? 4.320 -18.686 -21.312 1.00 95.50 102 ASP A O 1
ATOM 772 N N . ARG A 1 103 ? 6.366 -18.851 -20.441 1.00 92.69 103 ARG A N 1
ATOM 773 C CA . ARG A 1 103 ? 6.345 -17.484 -19.885 1.00 92.69 103 ARG A CA 1
ATOM 774 C C . ARG A 1 103 ? 6.539 -16.392 -20.940 1.00 92.69 103 ARG A C 1
ATOM 776 O O . ARG A 1 103 ? 6.136 -15.262 -20.678 1.00 92.69 103 ARG A O 1
ATOM 783 N N . ALA A 1 104 ? 7.140 -16.687 -22.089 1.00 92.50 104 ALA A N 1
ATOM 784 C CA . ALA A 1 104 ? 7.262 -15.762 -23.209 1.00 92.50 104 ALA A CA 1
ATOM 785 C C . ALA A 1 104 ? 5.949 -15.688 -24.006 1.00 92.50 104 ALA A C 1
ATOM 787 O O . ALA A 1 104 ? 5.475 -14.587 -24.278 1.00 92.50 104 ALA A O 1
ATOM 788 N N . GLU A 1 105 ? 5.306 -16.824 -24.280 1.00 95.69 105 GLU A N 1
ATOM 789 C CA . GLU A 1 105 ? 4.002 -16.899 -24.954 1.00 95.69 105 GLU A CA 1
ATOM 790 C C . GLU A 1 105 ? 2.913 -16.172 -24.152 1.00 95.69 105 GLU A C 1
ATOM 792 O O . GLU A 1 105 ? 2.225 -15.291 -24.678 1.00 95.69 105 GLU A O 1
ATOM 797 N N . LEU A 1 106 ? 2.818 -16.442 -22.843 1.00 96.06 106 LEU A N 1
ATOM 798 C CA . LEU A 1 106 ? 1.921 -15.693 -21.957 1.00 96.06 106 LEU A CA 1
ATOM 799 C C . LEU A 1 106 ? 2.284 -14.203 -21.862 1.00 96.06 106 LEU A C 1
ATOM 801 O O . LEU A 1 106 ? 1.389 -13.373 -21.708 1.00 96.06 106 LEU A O 1
ATOM 805 N N . SER A 1 107 ? 3.568 -13.843 -21.969 1.00 94.81 107 SER A N 1
ATOM 806 C CA . SER A 1 107 ? 4.016 -12.443 -21.980 1.00 94.81 107 SER A CA 1
ATOM 807 C C . SER A 1 107 ? 3.569 -11.707 -23.247 1.00 94.81 107 SER A C 1
ATOM 809 O O . SER A 1 107 ? 3.139 -10.556 -23.161 1.00 94.81 107 SER A O 1
ATOM 811 N N . CYS A 1 108 ? 3.563 -12.375 -24.405 1.00 94.44 108 CYS A N 1
ATOM 812 C CA . CYS A 1 108 ? 2.983 -11.833 -25.634 1.00 94.44 108 CYS A CA 1
ATOM 813 C C . CYS A 1 108 ? 1.480 -11.546 -25.472 1.00 94.44 108 CYS A C 1
ATOM 815 O O . CYS A 1 108 ? 1.053 -10.423 -25.734 1.00 94.44 108 CYS A O 1
ATOM 817 N N . VAL A 1 109 ? 0.698 -12.505 -24.956 1.00 95.81 109 VAL A N 1
ATOM 818 C CA . VAL A 1 109 ? -0.746 -12.316 -24.691 1.00 95.81 109 VAL A CA 1
ATOM 819 C C . VAL A 1 109 ? -0.986 -11.191 -23.670 1.00 95.81 109 VAL A C 1
ATOM 821 O O . VAL A 1 109 ? -1.849 -10.336 -23.864 1.00 95.81 109 VAL A O 1
ATOM 824 N N . ALA A 1 110 ? -0.185 -11.130 -22.604 1.00 96.19 110 ALA A N 1
ATOM 825 C CA . ALA A 1 110 ? -0.254 -10.072 -21.598 1.00 96.19 110 ALA A CA 1
ATOM 826 C C . ALA A 1 110 ? 0.044 -8.670 -22.167 1.00 96.19 110 ALA A C 1
ATOM 828 O O . ALA A 1 110 ? -0.637 -7.707 -21.812 1.00 96.19 110 ALA A O 1
ATOM 829 N N . ALA A 1 111 ? 1.025 -8.544 -23.065 1.00 95.44 111 ALA A N 1
ATOM 830 C CA . ALA A 1 111 ? 1.445 -7.268 -23.650 1.00 95.44 111 ALA A CA 1
ATOM 831 C C . ALA A 1 111 ? 0.424 -6.655 -24.633 1.00 95.44 111 ALA A C 1
ATOM 833 O O . ALA A 1 111 ? 0.491 -5.451 -24.913 1.00 95.44 111 ALA A O 1
ATOM 834 N N . GLU A 1 112 ? -0.519 -7.455 -25.143 1.00 95.00 112 GLU A N 1
ATOM 835 C CA . GLU A 1 112 ? -1.678 -6.990 -25.922 1.00 95.00 112 GLU A CA 1
ATOM 836 C C . GLU A 1 112 ? -2.771 -6.383 -25.025 1.00 95.00 112 GLU A C 1
ATOM 838 O O . GLU A 1 112 ? -3.459 -5.443 -25.425 1.00 95.00 112 GLU A O 1
ATOM 843 N N . LEU A 1 113 ? -2.900 -6.878 -23.791 1.00 93.94 113 LEU A N 1
ATOM 844 C CA . LEU A 1 113 ? -3.902 -6.438 -22.816 1.00 93.94 113 LEU A CA 1
ATOM 845 C C . LEU A 1 113 ? -3.470 -5.173 -22.050 1.00 93.94 113 LEU A C 1
ATOM 847 O O . LEU A 1 113 ? -4.317 -4.330 -21.746 1.00 93.94 113 LEU A O 1
ATOM 851 N N . GLY A 1 114 ? -2.173 -5.023 -21.749 1.00 92.12 114 GLY A N 1
ATOM 852 C CA . GLY A 1 114 ? -1.624 -3.864 -21.036 1.00 92.12 114 GLY A CA 1
ATOM 853 C C . GLY A 1 114 ? -0.109 -3.932 -20.805 1.00 92.12 114 GLY A C 1
ATOM 854 O O . GLY A 1 114 ? 0.464 -5.010 -20.674 1.00 92.12 114 GLY A O 1
ATOM 855 N N . SER A 1 115 ? 0.551 -2.771 -20.715 1.00 91.25 115 SER A N 1
ATOM 856 C CA . SER A 1 115 ? 2.016 -2.647 -20.558 1.00 91.25 115 SER A CA 1
ATOM 857 C C . SER A 1 115 ? 2.580 -3.328 -19.312 1.00 91.25 115 SER A C 1
ATOM 859 O O . SER A 1 115 ? 3.718 -3.792 -19.330 1.00 91.25 115 SER A O 1
ATOM 861 N N . ASP A 1 116 ? 1.786 -3.372 -18.243 1.00 94.00 116 ASP A N 1
ATOM 862 C CA . ASP A 1 116 ? 2.245 -3.747 -16.905 1.00 94.00 116 ASP A CA 1
ATOM 863 C C . ASP A 1 116 ? 1.947 -5.221 -16.583 1.00 94.00 116 ASP A C 1
ATOM 865 O O . ASP A 1 116 ? 2.531 -5.784 -15.663 1.00 94.00 116 ASP A O 1
ATOM 869 N N . ILE A 1 117 ? 1.057 -5.869 -17.346 1.00 96.06 117 ILE A N 1
ATOM 870 C CA . ILE A 1 117 ? 0.644 -7.266 -17.131 1.00 96.06 117 ILE A CA 1
ATOM 871 C C . ILE A 1 117 ? 1.834 -8.237 -17.290 1.00 96.06 117 ILE A C 1
ATOM 873 O O . ILE A 1 117 ? 1.993 -9.097 -16.420 1.00 96.06 117 ILE A O 1
ATOM 877 N N . PRO A 1 118 ? 2.736 -8.087 -18.291 1.00 96.50 118 PRO A N 1
ATOM 878 C CA . PRO A 1 118 ? 3.931 -8.924 -18.410 1.00 96.50 118 PRO A CA 1
ATOM 879 C C . PRO A 1 118 ? 4.815 -8.965 -17.159 1.00 96.50 118 PRO A C 1
ATOM 881 O O . PRO A 1 118 ? 5.400 -10.005 -16.874 1.00 96.50 118 PRO A O 1
ATOM 884 N N . PHE A 1 119 ? 4.905 -7.879 -16.380 1.00 95.94 119 PHE A N 1
ATOM 885 C CA . PHE A 1 119 ? 5.726 -7.845 -15.162 1.00 95.94 119 PHE A CA 1
ATOM 886 C C . PHE A 1 119 ? 5.239 -8.853 -14.109 1.00 95.94 119 PHE A C 1
ATOM 888 O O . PHE A 1 119 ? 6.049 -9.586 -13.540 1.00 95.94 119 PHE A O 1
ATOM 895 N N . PHE A 1 120 ? 3.924 -8.949 -13.905 1.00 95.62 120 PHE A N 1
ATOM 896 C CA . PHE A 1 120 ? 3.311 -9.846 -12.920 1.00 95.62 120 PHE A CA 1
ATOM 897 C C . PHE A 1 120 ? 3.360 -11.336 -13.319 1.00 95.62 120 PHE A C 1
ATOM 899 O O . PHE A 1 120 ? 3.047 -12.205 -12.505 1.00 95.62 120 PHE A O 1
ATOM 906 N N . LEU A 1 121 ? 3.816 -11.664 -14.536 1.00 94.56 121 LEU A N 1
ATOM 907 C CA . LEU A 1 121 ? 4.146 -13.040 -14.929 1.00 94.56 121 LEU A CA 1
ATOM 908 C C . LEU A 1 121 ? 5.499 -13.521 -14.371 1.00 94.56 121 LEU A C 1
ATOM 910 O O . LEU A 1 121 ? 5.804 -14.713 -14.475 1.00 94.56 121 LEU A O 1
ATOM 914 N N . PHE A 1 122 ? 6.299 -12.640 -13.764 1.00 89.81 122 PHE A N 1
ATOM 915 C CA . PHE A 1 122 ? 7.592 -12.954 -13.150 1.00 89.81 122 PHE A CA 1
ATOM 916 C C . PHE A 1 122 ? 7.565 -12.696 -11.633 1.00 89.81 122 PHE A C 1
ATOM 918 O O . PHE A 1 122 ? 6.628 -12.109 -11.096 1.00 89.81 122 PHE A O 1
ATOM 925 N N . ARG A 1 123 ? 8.585 -13.173 -10.906 1.00 86.69 123 ARG A N 1
ATOM 926 C CA . ARG A 1 123 ? 8.717 -12.973 -9.449 1.00 86.69 123 ARG A CA 1
ATOM 927 C C . ARG A 1 123 ? 9.924 -12.088 -9.144 1.00 86.69 123 ARG A C 1
ATOM 929 O O . ARG A 1 123 ? 10.975 -12.257 -9.753 1.00 86.69 123 ARG A O 1
ATOM 936 N N . GLY A 1 124 ? 9.789 -11.213 -8.148 1.00 89.75 124 GLY A N 1
ATOM 937 C CA . GLY A 1 124 ? 10.849 -10.294 -7.721 1.00 89.75 124 GLY A CA 1
ATOM 938 C C . GLY A 1 124 ? 10.858 -8.968 -8.488 1.00 89.75 124 GLY A C 1
ATOM 939 O O . GLY A 1 124 ? 9.897 -8.618 -9.169 1.00 89.75 124 GLY A O 1
ATOM 940 N N . ALA A 1 125 ? 11.931 -8.194 -8.325 1.00 93.31 125 ALA A N 1
ATOM 941 C CA . ALA A 1 125 ? 12.103 -6.914 -9.007 1.00 93.31 125 ALA A CA 1
ATOM 942 C C . ALA A 1 125 ? 12.513 -7.105 -10.478 1.00 93.31 125 ALA A C 1
ATOM 944 O O . ALA A 1 125 ? 13.130 -8.105 -10.842 1.00 93.31 125 ALA A O 1
ATOM 945 N N . ALA A 1 126 ? 12.208 -6.118 -11.322 1.00 94.56 126 ALA A N 1
ATOM 946 C CA . ALA A 1 126 ? 12.616 -6.117 -12.727 1.00 94.56 126 ALA A CA 1
ATOM 947 C C . ALA A 1 126 ? 12.882 -4.702 -13.256 1.00 94.56 126 ALA A C 1
ATOM 949 O O . ALA A 1 126 ? 12.224 -3.738 -12.849 1.00 94.56 126 ALA A O 1
ATOM 950 N N . ILE A 1 127 ? 13.795 -4.575 -14.218 1.00 95.50 127 ILE A N 1
ATOM 951 C CA . ILE A 1 127 ? 13.905 -3.395 -15.079 1.00 95.50 127 ILE A CA 1
ATOM 952 C C . ILE A 1 127 ? 12.920 -3.588 -16.236 1.00 95.50 127 ILE A C 1
ATOM 954 O O . ILE A 1 127 ? 12.980 -4.578 -16.959 1.00 95.50 127 ILE A O 1
ATOM 958 N N . CYS A 1 128 ? 12.005 -2.639 -16.410 1.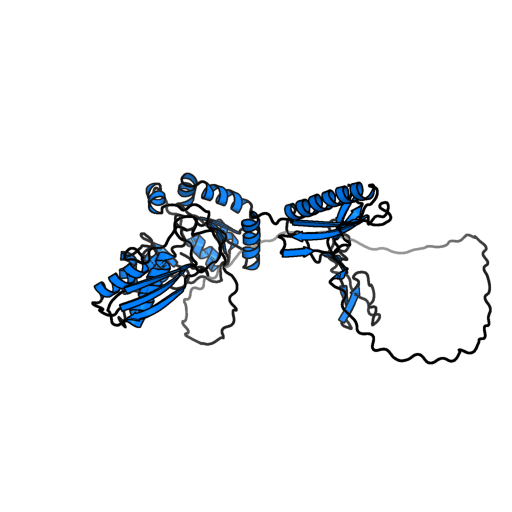00 94.62 128 CYS A N 1
ATOM 959 C CA . CYS A 1 128 ? 10.971 -2.680 -17.445 1.00 94.62 128 CYS A CA 1
ATOM 960 C C . CYS A 1 128 ? 11.310 -1.636 -18.517 1.00 94.62 128 CYS A C 1
ATOM 962 O O . CYS A 1 128 ? 11.672 -0.507 -18.176 1.00 94.62 128 CYS A O 1
ATOM 964 N N . ARG A 1 129 ? 11.228 -1.997 -19.802 1.00 93.19 129 ARG A N 1
ATOM 965 C CA . ARG A 1 129 ? 11.516 -1.106 -20.944 1.00 93.19 129 ARG A CA 1
ATOM 966 C C . ARG A 1 129 ? 10.413 -1.169 -22.006 1.00 93.19 129 ARG A C 1
ATOM 968 O O . ARG A 1 129 ? 9.477 -1.959 -21.903 1.00 93.19 129 ARG A O 1
ATOM 975 N N . GLY A 1 130 ? 10.540 -0.332 -23.037 1.00 92.00 130 GLY A N 1
ATOM 976 C CA . GLY A 1 130 ? 9.481 -0.113 -24.023 1.00 92.00 130 GLY A CA 1
ATOM 977 C C . GLY A 1 130 ? 8.408 0.797 -23.435 1.00 92.00 130 GLY A C 1
ATOM 978 O O . GLY A 1 130 ? 8.744 1.833 -22.864 1.00 92.00 130 GLY A O 1
ATOM 979 N N . ARG A 1 131 ? 7.138 0.393 -23.525 1.00 89.75 131 ARG A N 1
ATOM 980 C CA . ARG A 1 131 ? 6.026 1.010 -22.776 1.00 89.75 131 ARG A CA 1
ATOM 981 C C . ARG A 1 131 ? 5.928 0.455 -21.346 1.00 89.75 131 ARG A C 1
ATOM 983 O O . ARG A 1 131 ? 5.241 1.030 -20.515 1.00 89.75 131 ARG A O 1
ATOM 990 N N . GLY A 1 132 ? 6.610 -0.661 -21.085 1.00 90.00 132 GLY A N 1
ATOM 991 C CA . GLY A 1 132 ? 6.596 -1.435 -19.841 1.00 90.00 132 GLY A CA 1
ATOM 992 C C . GLY A 1 132 ? 6.788 -2.933 -20.101 1.00 90.00 132 GLY A C 1
ATOM 993 O O . GLY A 1 132 ? 7.305 -3.644 -19.244 1.00 90.00 132 GLY A O 1
ATOM 994 N N . GLU A 1 133 ? 6.470 -3.391 -21.318 1.00 92.88 133 GLU A N 1
ATOM 995 C CA . GLU A 1 133 ? 6.333 -4.807 -21.668 1.00 92.88 133 GLU A CA 1
ATOM 996 C C . GLU A 1 133 ? 7.645 -5.611 -21.691 1.00 92.88 133 GLU A C 1
ATOM 998 O O . GLU A 1 133 ? 7.620 -6.838 -21.613 1.00 92.88 133 GLU A O 1
ATOM 1003 N N . LYS A 1 134 ? 8.806 -4.951 -21.803 1.00 92.38 134 LYS A N 1
ATOM 1004 C CA . LYS A 1 134 ? 10.109 -5.630 -21.916 1.00 92.38 134 LYS A CA 1
ATOM 1005 C C . LYS A 1 134 ? 10.722 -5.814 -20.534 1.00 92.38 134 LYS A C 1
ATOM 1007 O O . LYS A 1 134 ? 11.364 -4.896 -20.017 1.00 92.38 134 LYS A O 1
ATOM 1012 N N . ILE A 1 135 ? 10.498 -6.989 -19.951 1.00 94.44 135 ILE A N 1
ATOM 1013 C CA . ILE A 1 135 ? 10.899 -7.347 -18.587 1.00 94.44 135 ILE A CA 1
ATOM 1014 C C . ILE A 1 135 ? 12.321 -7.928 -18.561 1.00 94.44 135 ILE A C 1
ATOM 1016 O O . ILE A 1 135 ? 12.599 -8.942 -19.191 1.00 94.44 135 ILE A O 1
ATOM 1020 N N . GLU A 1 136 ? 13.207 -7.314 -17.778 1.00 94.00 136 GLU A N 1
ATOM 1021 C CA . GLU A 1 136 ? 14.506 -7.860 -17.368 1.00 94.00 136 GLU A CA 1
ATOM 1022 C C . GLU A 1 136 ? 14.465 -8.103 -15.847 1.00 94.00 136 GLU A C 1
ATOM 1024 O O . GLU A 1 136 ? 14.563 -7.139 -15.079 1.00 94.00 136 GLU A O 1
ATOM 1029 N N . PRO A 1 137 ? 14.266 -9.348 -15.375 1.00 92.62 137 PRO A N 1
ATOM 1030 C CA . PRO A 1 137 ? 14.265 -9.663 -13.946 1.00 92.62 137 PRO A CA 1
ATOM 1031 C C . PRO A 1 137 ? 15.622 -9.371 -13.292 1.00 92.62 137 PRO A C 1
ATOM 1033 O O . PRO A 1 137 ? 16.667 -9.676 -13.862 1.00 92.62 137 PRO A O 1
ATOM 1036 N N . VAL A 1 138 ? 15.615 -8.823 -12.073 1.00 91.31 138 VAL A N 1
ATOM 1037 C CA . VAL A 1 138 ? 16.836 -8.498 -11.319 1.00 91.31 138 VAL A CA 1
ATOM 1038 C C . VAL A 1 138 ? 16.770 -9.112 -9.923 1.00 91.31 138 VAL A C 1
ATOM 1040 O O . VAL A 1 138 ? 15.923 -8.752 -9.105 1.00 91.31 138 VAL A O 1
ATOM 1043 N N . ALA A 1 139 ? 17.699 -10.024 -9.633 1.00 88.06 139 ALA A N 1
ATOM 1044 C CA . ALA A 1 139 ? 17.874 -10.585 -8.299 1.00 88.06 139 ALA A CA 1
ATOM 1045 C C . ALA A 1 139 ? 18.514 -9.535 -7.374 1.00 88.06 139 ALA A C 1
ATOM 1047 O O . ALA A 1 139 ? 19.685 -9.194 -7.535 1.00 88.06 139 ALA A O 1
ATOM 1048 N N . LEU A 1 140 ? 17.742 -9.015 -6.415 1.00 85.31 140 LEU A N 1
ATOM 1049 C CA . LEU A 1 140 ? 18.184 -7.988 -5.467 1.00 85.31 140 LEU A CA 1
ATOM 1050 C C . LEU A 1 140 ? 18.002 -8.466 -4.016 1.00 85.31 140 LEU A C 1
ATOM 1052 O O . LEU A 1 140 ? 16.997 -9.115 -3.713 1.00 85.31 140 LEU A O 1
ATOM 1056 N N . PRO A 1 141 ? 18.967 -8.189 -3.119 1.00 81.44 141 PRO A N 1
ATOM 1057 C CA . PRO A 1 141 ? 18.960 -8.705 -1.758 1.00 81.44 141 PRO A CA 1
ATOM 1058 C C . PRO A 1 141 ? 18.077 -7.871 -0.824 1.00 81.44 141 PRO A C 1
ATOM 1060 O O . PRO A 1 141 ? 17.997 -6.648 -0.933 1.00 81.44 141 PRO A O 1
ATOM 1063 N N . GLY A 1 142 ? 17.492 -8.544 0.169 1.00 79.25 142 GLY A N 1
ATOM 1064 C CA . GLY A 1 142 ? 16.731 -7.913 1.248 1.00 79.25 142 GLY A CA 1
ATOM 1065 C C . GLY A 1 142 ? 15.324 -7.455 0.849 1.00 79.25 142 GLY A C 1
ATOM 1066 O O . GLY A 1 142 ? 15.058 -7.068 -0.287 1.00 79.25 142 GLY A O 1
ATOM 1067 N N . ALA A 1 143 ? 14.411 -7.488 1.820 1.00 84.12 143 ALA A N 1
ATOM 1068 C CA . ALA A 1 143 ? 13.100 -6.868 1.676 1.00 84.12 143 ALA A CA 1
ATOM 1069 C C . ALA A 1 143 ? 13.228 -5.347 1.848 1.00 84.12 143 ALA A C 1
ATOM 1071 O O . ALA A 1 143 ? 13.881 -4.877 2.781 1.00 84.12 143 ALA A O 1
ATOM 1072 N N . LEU A 1 144 ? 12.574 -4.584 0.973 1.00 92.50 144 LEU A N 1
ATOM 1073 C CA . LEU A 1 144 ? 12.331 -3.163 1.201 1.00 92.50 144 LEU A CA 1
ATOM 1074 C C . LEU A 1 144 ? 11.051 -3.004 2.026 1.00 92.50 144 LEU A C 1
ATOM 1076 O O . LEU A 1 144 ? 10.133 -3.816 1.928 1.00 92.50 144 LEU A O 1
ATOM 1080 N N . HIS A 1 145 ? 10.983 -1.947 2.829 1.00 94.56 145 HIS A N 1
ATOM 1081 C CA . HIS A 1 145 ? 9.793 -1.615 3.603 1.00 94.56 145 HIS A CA 1
ATOM 1082 C C . HIS A 1 145 ? 9.254 -0.269 3.146 1.00 94.56 145 HIS A C 1
ATOM 1084 O O . HIS A 1 145 ? 10.008 0.698 3.050 1.00 94.56 145 HIS A O 1
ATOM 1090 N N . PHE A 1 146 ? 7.951 -0.207 2.899 1.00 95.56 146 PHE A N 1
ATOM 1091 C CA . PHE A 1 146 ? 7.276 0.990 2.417 1.00 95.56 146 PHE A CA 1
ATOM 1092 C C . PHE A 1 146 ? 6.110 1.352 3.332 1.00 95.56 146 PHE A C 1
ATOM 1094 O O . PHE A 1 146 ? 5.471 0.472 3.910 1.00 95.56 146 PHE A O 1
ATOM 1101 N N . VAL A 1 147 ? 5.813 2.643 3.408 1.00 94.44 147 VAL A N 1
ATOM 1102 C CA . VAL A 1 147 ? 4.462 3.140 3.684 1.00 94.44 147 VAL A CA 1
ATOM 1103 C C . VAL A 1 147 ? 3.854 3.589 2.355 1.00 94.44 147 VAL A C 1
ATOM 1105 O O . VAL A 1 147 ? 4.574 4.142 1.521 1.00 94.44 147 VAL A O 1
ATOM 1108 N N . VAL A 1 148 ? 2.564 3.325 2.140 1.00 93.25 148 VAL A N 1
ATOM 1109 C CA . VAL A 1 148 ? 1.825 3.710 0.928 1.00 93.25 148 VAL A CA 1
ATOM 1110 C C . VAL A 1 148 ? 0.497 4.334 1.347 1.00 93.25 148 VAL A C 1
ATOM 1112 O O . VAL A 1 148 ? -0.219 3.763 2.168 1.00 93.25 148 VAL A O 1
ATOM 1115 N N . ILE A 1 149 ? 0.183 5.489 0.767 1.00 90.50 149 ILE A N 1
ATOM 1116 C CA . ILE A 1 149 ? -1.072 6.225 0.950 1.00 90.50 149 ILE A CA 1
ATOM 1117 C C . ILE A 1 149 ? -1.764 6.384 -0.411 1.00 90.50 149 ILE A C 1
ATOM 1119 O O . ILE A 1 149 ? -1.090 6.481 -1.446 1.00 90.50 149 ILE A O 1
ATOM 1123 N N . ARG A 1 150 ? -3.099 6.378 -0.438 1.00 87.25 150 ARG A N 1
ATOM 1124 C CA . ARG A 1 150 ? -3.902 6.680 -1.634 1.00 87.25 150 ARG A CA 1
ATOM 1125 C C . ARG A 1 150 ? -4.707 7.952 -1.352 1.00 87.25 150 ARG A C 1
ATOM 1127 O O . ARG A 1 150 ? -5.664 7.866 -0.596 1.00 87.25 150 ARG A O 1
ATOM 1134 N N . PRO A 1 151 ? -4.360 9.116 -1.935 1.00 83.12 151 PRO A N 1
ATOM 1135 C CA . PRO A 1 151 ? -5.173 10.314 -1.760 1.00 83.12 151 PRO A CA 1
ATOM 1136 C C . PRO A 1 151 ? -6.585 10.102 -2.329 1.00 83.12 151 PRO A C 1
ATOM 1138 O O . PRO A 1 151 ? -6.786 9.237 -3.193 1.00 83.12 151 PRO A O 1
ATOM 1141 N N . PRO A 1 152 ? -7.573 10.896 -1.882 1.00 74.31 152 PRO A N 1
ATOM 1142 C CA . PRO A 1 152 ? -8.972 10.664 -2.213 1.00 74.31 152 PRO A CA 1
ATOM 1143 C C . PRO A 1 152 ? -9.278 10.785 -3.710 1.00 74.31 152 PRO A C 1
ATOM 1145 O O . PRO A 1 152 ? -10.197 10.116 -4.187 1.00 74.31 152 PRO A O 1
ATOM 1148 N N . ASN A 1 153 ? -8.514 11.605 -4.440 1.00 76.81 153 ASN A N 1
ATOM 1149 C CA . ASN A 1 153 ? -8.676 11.821 -5.873 1.00 76.81 153 ASN A CA 1
ATOM 1150 C C . ASN A 1 153 ? -7.764 10.900 -6.704 1.00 76.81 153 ASN A C 1
ATOM 1152 O O . ASN A 1 153 ? -6.604 10.651 -6.369 1.00 76.81 153 ASN A O 1
ATOM 1156 N N . GLY A 1 154 ? -8.285 10.415 -7.834 1.00 77.19 154 GLY A N 1
ATOM 1157 C CA . GLY A 1 154 ? -7.523 9.686 -8.853 1.00 77.19 154 GLY A CA 1
ATOM 1158 C C . GLY A 1 154 ? -7.020 10.592 -9.983 1.00 77.19 154 GLY A C 1
ATOM 1159 O O . GLY A 1 154 ? -7.560 11.671 -10.225 1.00 77.19 154 GLY A O 1
ATOM 1160 N N . LEU A 1 155 ? -6.020 10.126 -10.736 1.00 83.31 155 LEU A N 1
ATOM 1161 C CA . LEU A 1 155 ? -5.571 10.754 -11.982 1.00 83.31 155 LEU A CA 1
ATOM 1162 C C . LEU A 1 155 ? -5.646 9.761 -13.139 1.00 83.31 155 LEU A C 1
ATOM 1164 O O . LEU A 1 155 ? -5.180 8.628 -13.047 1.00 83.31 155 LEU A O 1
ATOM 1168 N N . SER A 1 156 ? -6.175 10.217 -14.275 1.00 86.12 156 SER A N 1
ATOM 1169 C CA . SER A 1 156 ? -6.124 9.445 -15.516 1.00 86.12 156 SER A CA 1
ATOM 1170 C C . SER A 1 156 ? -4.682 9.341 -16.015 1.00 86.12 156 SER A C 1
ATOM 1172 O O . SER A 1 156 ? -4.068 10.348 -16.382 1.00 86.12 156 SER A O 1
ATOM 1174 N N . THR A 1 157 ? -4.169 8.113 -16.104 1.00 88.00 157 THR A N 1
ATOM 1175 C CA . THR A 1 157 ? -2.862 7.788 -16.693 1.00 88.00 157 THR A CA 1
ATOM 1176 C C . THR A 1 157 ? -2.679 8.449 -18.063 1.00 88.00 157 THR A C 1
ATOM 1178 O O . THR A 1 157 ? -1.639 9.054 -18.317 1.00 88.00 157 THR A O 1
ATOM 1181 N N . ALA A 1 158 ? -3.710 8.436 -18.916 1.00 89.69 158 ALA A N 1
ATOM 1182 C CA . ALA A 1 158 ? -3.669 9.070 -20.235 1.00 89.69 158 ALA A CA 1
ATOM 1183 C C . ALA A 1 158 ? -3.480 10.600 -20.163 1.00 89.69 158 ALA A C 1
ATOM 1185 O O . ALA A 1 158 ? -2.710 11.155 -20.947 1.00 89.69 158 ALA A O 1
ATOM 1186 N N . LYS A 1 159 ? -4.112 11.280 -19.192 1.00 90.75 159 LYS A N 1
ATOM 1187 C CA . LYS A 1 159 ? -3.947 12.730 -18.963 1.00 90.75 159 LYS A CA 1
ATOM 1188 C C . LYS A 1 159 ? -2.509 13.061 -18.545 1.00 90.75 159 LYS A C 1
ATOM 1190 O O . LYS A 1 159 ? -1.908 13.982 -19.092 1.00 90.75 159 LYS A O 1
ATOM 1195 N N . VAL A 1 160 ? -1.943 12.280 -17.620 1.00 92.44 160 VAL A N 1
ATOM 1196 C CA . VAL A 1 160 ? -0.574 12.474 -17.108 1.00 92.44 160 VAL A CA 1
ATOM 1197 C C . VAL A 1 160 ? 0.476 12.207 -18.195 1.00 92.44 160 VAL A C 1
ATOM 1199 O O . VAL A 1 160 ? 1.383 13.018 -18.381 1.00 92.44 160 VAL A O 1
ATOM 1202 N N . PHE A 1 161 ? 0.337 11.127 -18.972 1.00 91.38 161 PHE A N 1
ATOM 1203 C CA . PHE A 1 161 ? 1.244 10.845 -20.092 1.00 91.38 161 PHE A CA 1
ATOM 1204 C C . PHE A 1 161 ? 1.102 11.853 -21.245 1.00 91.38 161 PHE A C 1
ATOM 1206 O O . PHE A 1 161 ? 2.118 12.268 -21.797 1.00 91.38 161 PHE A O 1
ATOM 1213 N N . GLY A 1 162 ? -0.115 12.299 -21.582 1.00 93.00 162 GLY A N 1
ATOM 1214 C CA . GLY A 1 162 ? -0.349 13.299 -22.635 1.00 93.00 162 GLY A CA 1
ATOM 1215 C C . GLY A 1 162 ? 0.193 14.697 -22.304 1.00 93.00 162 GLY A C 1
ATOM 1216 O O . GLY A 1 162 ? 0.619 15.428 -23.203 1.00 93.00 162 GLY A O 1
ATOM 1217 N N . ALA A 1 163 ? 0.234 15.058 -21.018 1.00 92.06 163 ALA A N 1
ATOM 1218 C CA . ALA A 1 163 ? 0.884 16.275 -20.529 1.00 92.06 163 ALA A CA 1
ATOM 1219 C C . ALA A 1 163 ? 2.418 16.140 -20.415 1.00 92.06 163 ALA A C 1
ATOM 1221 O O . ALA A 1 163 ? 3.136 17.133 -20.517 1.00 92.06 163 ALA A O 1
ATOM 1222 N N . CYS A 1 164 ? 2.943 14.922 -20.245 1.00 90.50 164 CYS A N 1
ATOM 1223 C CA . CYS A 1 164 ? 4.381 14.673 -20.175 1.00 90.50 164 CYS A CA 1
ATOM 1224 C C . CYS A 1 164 ? 5.080 14.906 -21.529 1.00 90.50 164 CYS A C 1
ATOM 1226 O O . CYS A 1 164 ? 4.492 14.762 -22.603 1.00 90.50 164 CYS A O 1
ATOM 1228 N N . ARG A 1 165 ? 6.374 15.234 -21.496 1.00 86.81 165 ARG A N 1
ATOM 1229 C CA . ARG A 1 165 ? 7.248 15.270 -22.676 1.00 86.81 165 ARG A CA 1
ATOM 1230 C C . ARG A 1 165 ? 8.475 14.385 -22.432 1.00 86.81 165 ARG A C 1
ATOM 1232 O O . ARG A 1 165 ? 8.987 14.371 -21.307 1.00 86.81 165 ARG A O 1
ATOM 1239 N N . PRO A 1 166 ? 8.960 13.641 -23.445 1.00 79.31 166 PRO A N 1
ATOM 1240 C CA . PRO A 1 166 ? 10.285 13.035 -23.388 1.00 79.31 166 PRO A CA 1
ATOM 1241 C C . PRO A 1 166 ? 11.337 14.111 -23.101 1.00 79.31 166 PRO A C 1
ATOM 1243 O O . PRO A 1 166 ? 11.194 15.243 -23.553 1.00 79.31 166 PRO A O 1
ATOM 1246 N N . ALA A 1 167 ? 12.383 13.757 -22.358 1.00 78.56 167 ALA A N 1
ATOM 1247 C CA . ALA A 1 167 ? 13.523 14.639 -22.127 1.00 78.56 167 ALA A CA 1
ATOM 1248 C C . ALA A 1 167 ? 14.751 14.101 -22.859 1.00 78.56 167 ALA A C 1
ATOM 1250 O O . ALA A 1 167 ? 14.928 12.884 -22.946 1.00 78.56 167 ALA A O 1
ATOM 1251 N N . ASP A 1 168 ? 15.619 15.007 -23.300 1.00 78.50 168 ASP A N 1
ATOM 1252 C CA . ASP A 1 168 ? 16.751 14.727 -24.197 1.00 78.50 168 ASP A CA 1
ATOM 1253 C C . ASP A 1 168 ? 17.764 13.740 -23.602 1.00 78.50 168 ASP A C 1
ATOM 1255 O O . ASP A 1 168 ? 18.470 13.039 -24.326 1.00 78.50 168 ASP A O 1
ATOM 1259 N N . LYS A 1 169 ? 17.815 13.647 -22.265 1.00 83.31 169 LYS A N 1
ATOM 1260 C CA . LYS A 1 169 ? 18.627 12.671 -21.538 1.00 83.31 169 LYS A CA 1
ATOM 1261 C C . LYS A 1 169 ? 17.781 11.786 -20.617 1.00 83.31 169 LYS A C 1
ATOM 1263 O O . LYS A 1 169 ? 17.067 12.254 -19.722 1.00 83.31 169 LYS A O 1
ATOM 1268 N N . ALA A 1 170 ? 17.915 10.475 -20.807 1.00 83.19 170 ALA A N 1
ATOM 1269 C CA . ALA A 1 170 ? 17.407 9.467 -19.885 1.00 83.19 170 ALA A CA 1
ATOM 1270 C C . ALA A 1 170 ? 18.207 9.470 -18.567 1.00 83.19 170 ALA A C 1
ATOM 1272 O O . ALA A 1 170 ? 19.415 9.706 -18.561 1.00 83.19 170 ALA A O 1
ATOM 1273 N N . ARG A 1 171 ? 17.539 9.180 -17.444 1.00 88.50 171 ARG A N 1
ATOM 1274 C CA . ARG A 1 171 ? 18.192 8.950 -16.145 1.00 88.50 171 ARG A CA 1
ATOM 1275 C C . ARG A 1 171 ? 18.462 7.455 -16.001 1.00 88.50 171 ARG A C 1
ATOM 1277 O O . ARG A 1 171 ? 17.552 6.648 -16.169 1.00 88.50 171 ARG A O 1
ATOM 1284 N N . GLU A 1 172 ? 19.708 7.095 -15.724 1.00 91.12 172 GLU A N 1
ATOM 1285 C CA . GLU A 1 172 ? 20.146 5.699 -15.680 1.00 91.12 172 GLU A CA 1
ATOM 1286 C C . GLU A 1 172 ? 19.631 4.962 -14.436 1.00 91.12 172 GLU A C 1
ATOM 1288 O O . GLU A 1 172 ? 19.629 5.499 -13.328 1.00 91.12 172 GLU A O 1
ATOM 1293 N N . VAL A 1 173 ? 19.235 3.698 -14.620 1.00 92.38 173 VAL A N 1
ATOM 1294 C CA . VAL A 1 173 ? 18.771 2.813 -13.536 1.00 92.38 173 VAL A CA 1
ATOM 1295 C C . VAL A 1 173 ? 19.923 2.100 -12.812 1.00 92.38 173 VAL A C 1
ATOM 1297 O O . VAL A 1 173 ? 19.758 1.664 -11.675 1.00 92.38 173 VAL A O 1
ATOM 1300 N N . GLY A 1 174 ? 21.111 2.023 -13.426 1.00 93.62 174 GLY A N 1
ATOM 1301 C CA . GLY A 1 174 ? 22.291 1.342 -12.871 1.00 93.62 174 GLY A CA 1
ATOM 1302 C C . GLY A 1 174 ? 22.620 1.742 -11.424 1.00 93.62 174 GLY A C 1
ATOM 1303 O O . GLY A 1 174 ? 22.679 0.860 -10.571 1.00 93.62 174 GLY A O 1
ATOM 1304 N N . PRO A 1 175 ? 22.720 3.043 -11.084 1.00 94.44 175 PRO A N 1
ATOM 1305 C CA . PRO A 1 175 ? 23.011 3.478 -9.714 1.00 94.44 175 PRO A CA 1
ATOM 1306 C C . PRO A 1 175 ? 21.913 3.163 -8.680 1.00 94.44 175 PRO A C 1
ATOM 1308 O O . PRO A 1 175 ? 22.182 3.177 -7.480 1.00 94.44 175 PRO A O 1
ATOM 1311 N N . VAL A 1 176 ? 20.674 2.896 -9.115 1.00 93.75 176 VAL A N 1
ATOM 1312 C CA . VAL A 1 176 ? 19.565 2.434 -8.253 1.00 93.75 176 VAL A CA 1
ATOM 1313 C C . VAL A 1 176 ? 19.751 0.946 -7.939 1.00 93.75 176 VAL A C 1
ATOM 1315 O O . VAL A 1 176 ? 19.700 0.542 -6.777 1.00 93.75 176 VAL A O 1
ATOM 1318 N N . VAL A 1 177 ? 20.039 0.147 -8.972 1.00 93.62 177 VAL A N 1
ATOM 1319 C CA . VAL A 1 177 ? 20.338 -1.292 -8.871 1.00 93.62 177 VAL A CA 1
ATOM 1320 C C . VAL A 1 177 ? 21.587 -1.530 -8.016 1.00 93.62 177 VAL A C 1
ATOM 1322 O O . VAL A 1 177 ? 21.558 -2.345 -7.099 1.00 93.62 177 VAL A O 1
ATOM 1325 N N . GLU A 1 178 ? 22.656 -0.766 -8.247 1.00 94.00 178 GLU A N 1
ATOM 1326 C CA . GLU A 1 178 ? 23.909 -0.834 -7.488 1.00 94.00 178 GLU A CA 1
ATOM 1327 C C . GLU A 1 178 ? 23.692 -0.520 -5.996 1.00 94.00 178 GLU A C 1
ATOM 1329 O O . GLU A 1 178 ? 24.160 -1.270 -5.137 1.00 94.00 178 GLU A O 1
ATOM 1334 N N . ALA A 1 179 ? 22.930 0.536 -5.677 1.00 93.69 179 ALA A N 1
ATOM 1335 C CA . ALA A 1 179 ? 22.623 0.910 -4.297 1.00 93.69 179 ALA A CA 1
ATOM 1336 C C . ALA A 1 179 ? 21.846 -0.190 -3.551 1.00 93.69 179 ALA A C 1
ATOM 1338 O O . ALA A 1 179 ? 22.200 -0.521 -2.419 1.00 93.69 179 ALA A O 1
ATOM 1339 N N . TRP A 1 180 ? 20.837 -0.798 -4.184 1.00 92.94 180 TRP A N 1
ATOM 1340 C CA . TRP A 1 180 ? 20.086 -1.908 -3.584 1.00 92.94 180 TRP A CA 1
ATOM 1341 C C . TRP A 1 180 ? 20.940 -3.183 -3.489 1.00 92.94 180 TRP A C 1
ATOM 1343 O O . TRP A 1 180 ? 20.984 -3.803 -2.431 1.00 92.94 180 TRP A O 1
ATOM 1353 N N . SER A 1 181 ? 21.704 -3.538 -4.527 1.00 92.12 181 SER A N 1
ATOM 1354 C CA . SER A 1 181 ? 22.560 -4.739 -4.522 1.00 92.12 181 SER A CA 1
ATOM 1355 C C . SER A 1 181 ? 23.625 -4.745 -3.412 1.00 92.12 181 SER A C 1
ATOM 1357 O O . SER A 1 181 ? 24.016 -5.815 -2.952 1.00 92.12 181 SER A O 1
ATOM 1359 N N . ARG A 1 182 ? 24.048 -3.564 -2.932 1.00 92.69 182 ARG A N 1
ATOM 1360 C CA . ARG A 1 182 ? 24.948 -3.397 -1.774 1.00 92.69 182 ARG A CA 1
ATOM 1361 C C . ARG A 1 182 ? 24.227 -3.144 -0.441 1.00 92.69 182 ARG A C 1
ATOM 1363 O O . ARG A 1 182 ? 24.882 -2.908 0.566 1.00 92.69 182 ARG A O 1
ATOM 1370 N N . GLY A 1 183 ? 22.893 -3.148 -0.413 1.00 90.44 183 GLY A N 1
ATOM 1371 C CA . GLY A 1 183 ? 22.100 -2.856 0.788 1.00 90.44 183 GLY A CA 1
ATOM 1372 C C . GLY A 1 183 ? 22.157 -1.394 1.256 1.00 90.44 183 GLY A C 1
ATOM 1373 O O . GLY A 1 183 ? 21.786 -1.095 2.388 1.00 90.44 183 GLY A O 1
ATOM 1374 N N . HIS A 1 184 ? 22.603 -0.460 0.411 1.00 92.81 184 HIS A N 1
ATOM 1375 C CA . HIS A 1 184 ? 22.733 0.964 0.735 1.00 92.81 184 HIS A CA 1
ATOM 1376 C C . HIS A 1 184 ? 21.378 1.688 0.603 1.00 92.81 184 HIS A C 1
ATOM 1378 O O . HIS A 1 184 ? 21.198 2.541 -0.271 1.00 92.81 184 HIS A O 1
ATOM 1384 N N . ILE A 1 185 ? 20.407 1.340 1.455 1.00 91.81 185 ILE A N 1
ATOM 1385 C CA . ILE A 1 185 ? 19.000 1.766 1.320 1.00 91.81 185 ILE A CA 1
ATOM 1386 C C . ILE A 1 185 ? 18.832 3.300 1.407 1.00 91.81 185 ILE A C 1
ATOM 1388 O O . ILE A 1 185 ? 18.028 3.872 0.675 1.00 91.81 185 ILE A O 1
ATOM 1392 N N . ASP A 1 186 ? 19.657 4.002 2.186 1.00 92.38 186 ASP A N 1
ATOM 1393 C CA . ASP A 1 186 ? 19.722 5.474 2.206 1.00 92.38 186 ASP A CA 1
ATOM 1394 C C . ASP A 1 186 ? 20.167 6.081 0.862 1.00 92.38 186 ASP A C 1
ATOM 1396 O O . ASP A 1 186 ? 19.721 7.160 0.472 1.00 92.38 186 ASP A O 1
ATOM 1400 N N . SER A 1 187 ? 21.054 5.398 0.126 1.00 93.94 187 SER A N 1
ATOM 1401 C CA . SER A 1 187 ? 21.448 5.821 -1.224 1.00 93.94 187 SER A CA 1
ATOM 1402 C C . SER A 1 187 ? 20.371 5.470 -2.248 1.00 93.94 187 SER A C 1
ATOM 1404 O O . SER A 1 187 ? 20.150 6.245 -3.173 1.00 93.94 187 SER A O 1
ATOM 1406 N N . LEU A 1 188 ? 19.670 4.347 -2.065 1.00 94.00 188 LEU A N 1
ATOM 1407 C CA . LEU A 1 188 ? 18.519 3.961 -2.882 1.00 94.00 188 LEU A CA 1
ATOM 1408 C C . LEU A 1 188 ? 17.398 5.010 -2.789 1.00 94.00 188 LEU A C 1
ATOM 1410 O O . LEU A 1 188 ? 16.932 5.492 -3.820 1.00 94.00 188 LEU A O 1
ATOM 1414 N N . GLY A 1 189 ? 17.025 5.419 -1.572 1.00 94.62 189 GLY A N 1
ATOM 1415 C CA . GLY A 1 189 ? 15.980 6.416 -1.329 1.00 94.62 189 GLY A CA 1
ATOM 1416 C C . GLY A 1 189 ? 16.279 7.777 -1.965 1.00 94.62 189 GLY A C 1
ATOM 1417 O O . GLY A 1 189 ? 15.458 8.299 -2.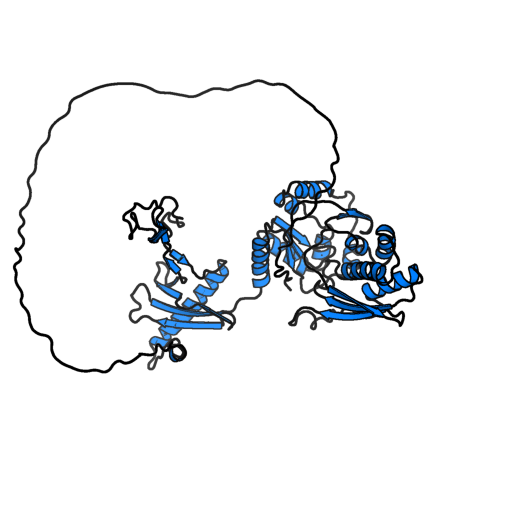715 1.00 94.62 189 GLY A O 1
ATOM 1418 N N . ARG A 1 190 ? 17.506 8.295 -1.802 1.00 94.75 190 ARG A N 1
ATOM 1419 C CA . ARG A 1 190 ? 17.966 9.542 -2.458 1.00 94.75 190 ARG A CA 1
ATOM 1420 C C . ARG A 1 190 ? 18.076 9.451 -3.987 1.00 94.75 190 ARG A C 1
ATOM 1422 O O . ARG A 1 190 ? 18.265 10.470 -4.649 1.00 94.75 190 ARG A O 1
ATOM 1429 N N . ARG A 1 191 ? 18.013 8.247 -4.568 1.00 95.38 191 ARG A N 1
ATOM 1430 C CA . ARG A 1 191 ? 18.087 8.018 -6.022 1.00 95.38 191 ARG A CA 1
ATOM 1431 C C . ARG A 1 191 ? 16.728 7.797 -6.678 1.00 95.38 191 ARG A C 1
ATOM 1433 O O . ARG A 1 191 ? 16.699 7.782 -7.914 1.00 95.38 191 ARG A O 1
ATOM 1440 N N . LEU A 1 192 ? 15.645 7.686 -5.901 1.00 95.12 192 LEU A N 1
ATOM 1441 C CA . LEU A 1 192 ? 14.273 7.649 -6.413 1.00 95.12 192 LEU A CA 1
ATOM 1442 C C . LEU A 1 192 ? 14.025 8.818 -7.382 1.00 95.12 192 LEU A C 1
ATOM 1444 O O . LEU A 1 192 ? 14.594 9.906 -7.247 1.00 95.12 192 LEU A O 1
ATOM 1448 N N . HIS A 1 193 ? 13.252 8.543 -8.432 1.00 94.06 193 HIS A N 1
ATOM 1449 C CA . HIS A 1 193 ? 12.841 9.539 -9.413 1.00 94.06 193 HIS A CA 1
ATOM 1450 C C . HIS A 1 193 ? 11.618 9.064 -10.194 1.00 94.06 193 HIS A C 1
ATOM 1452 O O . HIS A 1 193 ? 11.662 8.008 -10.826 1.00 94.06 193 HIS A O 1
ATOM 1458 N N . ASN A 1 194 ? 10.575 9.890 -10.242 1.00 94.50 194 ASN A N 1
ATOM 1459 C CA . ASN A 1 194 ? 9.456 9.728 -11.159 1.00 94.50 194 ASN A CA 1
ATOM 1460 C C . ASN A 1 194 ? 9.301 10.987 -12.026 1.00 94.50 194 ASN A C 1
ATOM 1462 O O . ASN A 1 194 ? 8.947 12.054 -11.528 1.00 94.50 194 ASN A O 1
ATOM 1466 N N . ARG A 1 195 ? 9.531 10.858 -13.341 1.00 93.31 195 ARG A N 1
ATOM 1467 C CA . ARG A 1 195 ? 9.368 11.959 -14.310 1.00 93.31 195 ARG A CA 1
ATOM 1468 C C . ARG A 1 195 ? 7.918 12.454 -14.403 1.00 93.31 195 ARG A C 1
ATOM 1470 O O . ARG A 1 195 ? 7.698 13.601 -14.779 1.00 93.31 195 ARG A O 1
ATOM 1477 N N . LEU A 1 196 ? 6.942 11.610 -14.065 1.00 94.19 196 LEU A N 1
ATOM 1478 C CA . LEU A 1 196 ? 5.524 11.959 -14.103 1.00 94.19 196 LEU A CA 1
ATOM 1479 C C . LEU A 1 196 ? 5.076 12.769 -12.879 1.00 94.19 196 LEU A C 1
ATOM 1481 O O . LEU A 1 196 ? 4.045 13.425 -12.966 1.00 94.19 196 LEU A O 1
ATOM 1485 N N . GLN A 1 197 ? 5.821 12.770 -11.766 1.00 95.19 197 GLN A N 1
ATOM 1486 C CA . GLN A 1 197 ? 5.369 13.421 -10.529 1.00 95.19 197 GLN A CA 1
ATOM 1487 C C . GLN A 1 197 ? 5.187 14.945 -10.654 1.00 95.19 197 GLN A C 1
ATOM 1489 O O . GLN A 1 197 ? 4.101 15.402 -10.310 1.00 95.19 197 GLN A O 1
ATOM 1494 N N . PRO A 1 198 ? 6.128 15.737 -11.212 1.00 93.94 198 PRO A N 1
ATOM 1495 C CA . PRO A 1 198 ? 5.907 17.179 -11.382 1.00 93.94 198 PRO A CA 1
ATOM 1496 C C . PRO A 1 198 ? 4.712 17.500 -12.295 1.00 93.94 198 PRO A C 1
ATOM 1498 O O . PRO A 1 198 ? 4.016 18.491 -12.094 1.00 93.94 198 PRO A O 1
ATOM 1501 N N . ILE A 1 199 ? 4.440 16.632 -13.277 1.00 94.12 199 ILE A N 1
ATOM 1502 C CA . ILE A 1 199 ? 3.274 16.742 -14.164 1.00 94.12 199 ILE A CA 1
ATOM 1503 C C . ILE A 1 199 ? 1.983 16.399 -13.406 1.00 94.12 199 ILE A C 1
ATOM 1505 O O . ILE A 1 199 ? 0.981 17.083 -13.567 1.00 94.12 199 ILE A O 1
ATOM 1509 N N . ALA A 1 200 ? 1.999 15.364 -12.565 1.00 93.69 200 ALA A N 1
ATOM 1510 C CA . ALA A 1 200 ? 0.856 14.956 -11.756 1.00 93.69 200 ALA A CA 1
ATOM 1511 C C . ALA A 1 200 ? 0.524 15.969 -10.646 1.00 93.69 200 ALA A C 1
ATOM 1513 O O . ALA A 1 200 ? -0.651 16.264 -10.453 1.00 93.69 200 ALA A O 1
ATOM 1514 N N . ALA A 1 201 ? 1.527 16.563 -9.990 1.00 93.31 201 ALA A N 1
ATOM 1515 C CA . ALA A 1 201 ? 1.347 17.651 -9.026 1.00 93.31 201 ALA A CA 1
ATOM 1516 C C . ALA A 1 2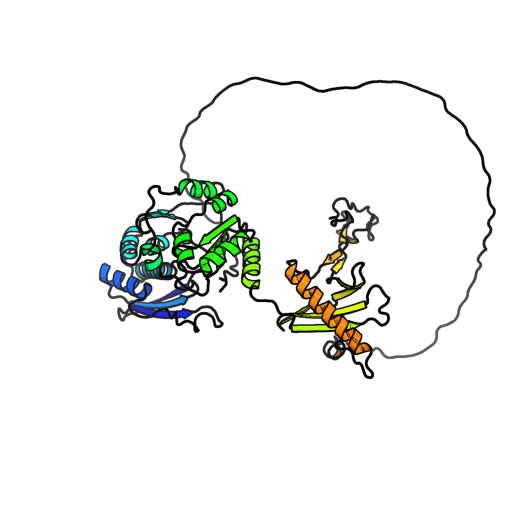01 ? 0.698 18.889 -9.671 1.00 93.31 201 ALA A C 1
ATOM 1518 O O . ALA A 1 201 ? -0.245 19.450 -9.123 1.00 93.31 201 ALA A O 1
ATOM 1519 N N . GLY A 1 202 ? 1.104 19.246 -10.897 1.00 91.88 202 GLY A N 1
ATOM 1520 C CA . GLY A 1 202 ? 0.436 20.282 -11.698 1.00 91.88 202 GLY A CA 1
ATOM 1521 C C . GLY A 1 202 ? -0.963 19.910 -12.222 1.00 91.88 202 GLY A C 1
ATOM 1522 O O . GLY A 1 202 ? -1.602 20.729 -12.880 1.00 91.88 202 GLY A O 1
ATOM 1523 N N . LEU A 1 203 ? -1.445 18.685 -11.972 1.00 91.25 203 LEU A N 1
ATOM 1524 C CA . LEU A 1 203 ? -2.763 18.187 -12.390 1.00 91.25 203 LEU A CA 1
ATOM 1525 C C . LEU A 1 203 ? -3.670 17.759 -11.221 1.00 91.25 203 LEU A C 1
ATOM 1527 O O . LEU A 1 203 ? -4.853 17.507 -11.463 1.00 91.25 203 LEU A O 1
ATOM 1531 N N . CYS A 1 204 ? -3.131 17.642 -10.004 1.00 89.19 204 CYS A N 1
ATOM 1532 C CA . CYS A 1 204 ? -3.817 17.230 -8.781 1.00 89.19 204 CYS A CA 1
ATOM 1533 C C . CYS A 1 204 ? -3.037 17.736 -7.556 1.00 89.19 204 CYS A C 1
ATOM 1535 O O . CYS A 1 204 ? -1.921 17.281 -7.295 1.00 89.19 204 CYS A O 1
ATOM 1537 N N . GLU A 1 205 ? -3.645 18.645 -6.788 1.00 88.75 205 GLU A N 1
ATOM 1538 C CA . GLU A 1 205 ? -3.024 19.251 -5.602 1.00 88.75 205 GLU A CA 1
ATOM 1539 C C . GLU A 1 205 ? -2.609 18.220 -4.546 1.00 88.75 205 GLU A C 1
ATOM 1541 O O . GLU A 1 205 ? -1.582 18.405 -3.897 1.00 88.75 205 GLU A O 1
ATOM 1546 N N . ASP A 1 206 ? -3.354 17.118 -4.403 1.00 88.81 206 ASP A N 1
ATOM 1547 C CA . ASP A 1 206 ? -3.062 16.062 -3.426 1.00 88.81 206 ASP A CA 1
ATOM 1548 C C . ASP A 1 206 ? -1.638 15.503 -3.589 1.00 88.81 206 ASP A C 1
ATOM 1550 O O . ASP A 1 206 ? -0.989 15.180 -2.600 1.00 88.81 206 ASP A O 1
ATOM 1554 N N . ILE A 1 207 ? -1.112 15.435 -4.820 1.00 91.94 207 ILE A N 1
ATOM 1555 C CA . ILE A 1 207 ? 0.260 14.969 -5.078 1.00 91.94 207 ILE A CA 1
ATOM 1556 C C . ILE A 1 207 ? 1.299 15.988 -4.591 1.00 91.94 207 ILE A C 1
ATOM 1558 O O . ILE A 1 207 ? 2.331 15.584 -4.061 1.00 91.94 207 ILE A O 1
ATOM 1562 N N . GLY A 1 208 ? 1.022 17.290 -4.722 1.00 91.25 208 GLY A N 1
ATOM 1563 C CA . GLY A 1 208 ? 1.874 18.351 -4.175 1.00 91.25 208 GLY A CA 1
ATOM 1564 C C . GLY A 1 208 ? 1.849 18.369 -2.645 1.00 91.25 208 GLY A C 1
ATOM 1565 O O . GLY A 1 208 ? 2.901 18.357 -2.013 1.00 91.25 208 GLY A O 1
ATOM 1566 N N . ARG A 1 209 ? 0.655 18.275 -2.046 1.00 90.69 209 ARG A N 1
ATOM 1567 C CA . ARG A 1 209 ? 0.477 18.182 -0.585 1.00 90.69 209 ARG A CA 1
ATOM 1568 C C . ARG A 1 209 ? 1.187 16.952 -0.008 1.00 90.69 209 ARG A C 1
ATOM 1570 O O . ARG A 1 209 ? 1.872 17.060 1.002 1.00 90.69 209 ARG A O 1
ATOM 1577 N N . LEU A 1 210 ? 1.092 15.796 -0.669 1.00 93.06 210 LEU A N 1
ATOM 1578 C CA . LEU A 1 210 ? 1.818 14.585 -0.267 1.00 93.06 210 LEU A CA 1
ATOM 1579 C C . LEU A 1 210 ? 3.338 14.698 -0.470 1.00 93.06 210 LEU A C 1
ATOM 1581 O O . LEU A 1 210 ? 4.088 14.107 0.303 1.00 93.06 210 LEU A O 1
ATOM 1585 N N . GLU A 1 211 ? 3.820 15.464 -1.452 1.00 94.62 211 GLU A N 1
ATOM 1586 C CA . GLU A 1 211 ? 5.250 15.769 -1.581 1.00 94.62 211 GLU A CA 1
ATOM 1587 C C . GLU A 1 211 ? 5.750 16.653 -0.428 1.00 94.62 211 GLU A C 1
ATOM 1589 O O . GLU A 1 211 ? 6.786 16.344 0.165 1.00 94.62 211 GLU A O 1
ATOM 1594 N N . GLU A 1 212 ? 4.980 17.672 -0.039 1.00 92.50 212 GLU A N 1
ATOM 1595 C CA . GLU A 1 212 ? 5.280 18.510 1.126 1.00 92.50 212 GLU A CA 1
ATOM 1596 C C . GLU A 1 212 ? 5.241 17.721 2.442 1.00 92.50 212 GLU A C 1
ATOM 1598 O O . GLU A 1 212 ? 6.198 17.793 3.214 1.00 92.50 212 GLU A O 1
ATOM 1603 N N . GLU A 1 213 ? 4.199 16.928 2.709 1.00 91.50 213 GLU A N 1
ATOM 1604 C CA . GLU A 1 213 ? 4.113 16.135 3.944 1.00 91.50 213 GLU A CA 1
ATOM 1605 C C . GLU A 1 213 ? 5.211 15.071 4.045 1.00 91.50 213 GLU A C 1
ATOM 1607 O O . GLU A 1 213 ? 5.869 14.951 5.080 1.00 91.50 213 GLU A O 1
ATOM 1612 N N . PHE A 1 214 ? 5.497 14.329 2.970 1.00 94.81 214 PHE A N 1
ATOM 1613 C CA . PHE A 1 214 ? 6.565 13.325 3.012 1.00 94.81 214 PHE A CA 1
ATOM 1614 C C . PHE A 1 214 ? 7.966 13.937 3.151 1.00 94.81 214 PHE A C 1
ATOM 1616 O O . PHE A 1 214 ? 8.851 13.257 3.671 1.00 94.81 214 PHE A O 1
ATOM 1623 N N . SER A 1 215 ? 8.163 15.207 2.776 1.00 93.31 215 SER A N 1
ATOM 1624 C CA . SER A 1 215 ? 9.419 15.934 3.023 1.00 93.31 215 SER A CA 1
ATOM 1625 C C . SER A 1 215 ? 9.675 16.230 4.511 1.00 93.31 215 SER A C 1
ATOM 1627 O O . SER A 1 215 ? 10.829 16.357 4.924 1.00 93.31 215 SER A O 1
ATOM 1629 N N . LYS A 1 216 ? 8.614 16.282 5.331 1.00 92.06 216 LYS A N 1
ATOM 1630 C CA . LYS A 1 216 ? 8.662 16.495 6.792 1.00 92.06 216 LYS A CA 1
ATOM 1631 C C . LYS A 1 216 ? 8.882 15.189 7.573 1.00 92.06 216 LYS A C 1
ATOM 1633 O O . LYS A 1 216 ? 9.224 15.221 8.755 1.00 92.06 216 LYS A O 1
ATOM 1638 N N . LEU A 1 217 ? 8.665 14.037 6.933 1.00 91.19 217 LEU A N 1
ATOM 1639 C CA . LEU A 1 217 ? 8.715 12.711 7.550 1.00 91.19 217 LEU A CA 1
ATOM 1640 C C . LEU A 1 217 ? 10.119 12.085 7.482 1.00 91.19 217 LEU A C 1
ATOM 1642 O O . LEU A 1 217 ? 10.865 12.261 6.524 1.00 91.19 217 LEU A O 1
ATOM 1646 N N . ASP A 1 218 ? 10.463 11.270 8.485 1.00 93.81 218 ASP A N 1
ATOM 1647 C CA . ASP A 1 218 ? 11.728 10.513 8.563 1.00 93.81 218 ASP A CA 1
ATOM 1648 C C . ASP A 1 218 ? 11.732 9.285 7.621 1.00 93.81 218 ASP A C 1
ATOM 1650 O O . ASP A 1 218 ? 11.867 8.131 8.030 1.00 93.81 218 ASP A O 1
ATOM 1654 N N . VAL A 1 219 ? 11.537 9.525 6.328 1.00 96.75 219 VAL A N 1
ATOM 1655 C CA . VAL A 1 219 ? 11.635 8.515 5.268 1.00 96.75 219 VAL A CA 1
ATOM 1656 C C . VAL A 1 219 ? 12.990 8.611 4.565 1.00 96.75 219 VAL A C 1
ATOM 1658 O O . VAL A 1 219 ? 13.591 9.674 4.454 1.00 96.75 219 VAL A O 1
ATOM 1661 N N . LEU A 1 220 ? 13.496 7.484 4.062 1.00 96.69 220 LEU A N 1
ATOM 1662 C CA . LEU A 1 220 ? 14.786 7.425 3.353 1.00 96.69 220 LEU A CA 1
ATOM 1663 C C . LEU A 1 220 ? 14.727 8.059 1.950 1.00 96.69 220 LEU A C 1
ATOM 1665 O O . LEU A 1 220 ? 15.758 8.323 1.332 1.00 96.69 220 LEU A O 1
ATOM 1669 N N . GLY A 1 221 ? 13.511 8.257 1.449 1.00 97.25 221 GLY A N 1
ATOM 1670 C CA . GLY A 1 221 ? 13.145 8.859 0.174 1.00 97.25 221 GLY A CA 1
ATOM 1671 C C . GLY A 1 221 ? 11.665 8.583 -0.098 1.00 97.25 221 GLY A C 1
ATOM 1672 O O . GLY A 1 221 ? 11.108 7.627 0.449 1.00 97.25 221 GLY A O 1
ATOM 1673 N N . HIS A 1 222 ? 11.025 9.404 -0.925 1.00 97.62 222 HIS A N 1
ATOM 1674 C CA . HIS A 1 222 ? 9.590 9.320 -1.197 1.00 97.62 222 HIS A CA 1
ATOM 1675 C C . HIS A 1 222 ? 9.260 9.635 -2.658 1.00 97.62 222 HIS A C 1
ATOM 1677 O O . HIS A 1 222 ? 9.999 10.367 -3.317 1.00 97.62 222 HIS A O 1
ATOM 1683 N N . GLN A 1 223 ? 8.163 9.078 -3.175 1.00 97.12 223 GLN A N 1
ATOM 1684 C CA . GLN A 1 223 ? 7.723 9.314 -4.552 1.00 97.12 223 GLN A CA 1
ATOM 1685 C C . GLN A 1 223 ? 6.263 8.887 -4.782 1.00 97.12 223 GLN A C 1
ATOM 1687 O O . GLN A 1 223 ? 5.764 7.954 -4.160 1.00 97.12 223 GLN A O 1
ATOM 1692 N N . MET A 1 224 ? 5.616 9.490 -5.774 1.00 96.50 224 MET A N 1
ATOM 1693 C CA . MET A 1 224 ? 4.407 8.986 -6.419 1.00 96.50 224 MET A CA 1
ATOM 1694 C C . MET A 1 224 ? 4.701 7.692 -7.203 1.00 96.50 224 MET A C 1
ATOM 1696 O O . MET A 1 224 ? 5.677 7.626 -7.959 1.00 96.50 224 MET A O 1
ATOM 1700 N N . SER A 1 225 ? 3.832 6.684 -7.085 1.00 95.19 225 SER A N 1
ATOM 1701 C CA . SER A 1 225 ? 3.905 5.437 -7.860 1.00 95.19 225 SER A CA 1
ATOM 1702 C C . SER A 1 225 ? 3.326 5.605 -9.267 1.00 95.19 225 SER A C 1
ATOM 1704 O O . SER A 1 225 ? 2.212 6.096 -9.430 1.00 95.19 225 SER A O 1
ATOM 1706 N N . GLY A 1 226 ? 4.049 5.153 -10.297 1.00 92.50 226 GLY A N 1
ATOM 1707 C CA . GLY A 1 226 ? 3.544 5.108 -11.676 1.00 92.50 226 GLY A CA 1
ATOM 1708 C C . GLY A 1 226 ? 3.077 6.476 -12.193 1.00 92.50 226 GLY A C 1
ATOM 1709 O O . GLY A 1 226 ? 3.821 7.453 -12.126 1.00 92.50 226 GLY A O 1
ATOM 1710 N N . SER A 1 227 ? 1.841 6.554 -12.695 1.00 91.44 227 SER A N 1
ATOM 1711 C CA . SER A 1 227 ? 1.173 7.815 -13.067 1.00 91.44 227 SER A CA 1
ATOM 1712 C C . SER A 1 227 ? 0.413 8.490 -11.916 1.00 91.44 227 SER A C 1
ATOM 1714 O O . SER A 1 227 ? -0.306 9.455 -12.161 1.00 91.44 227 SER A O 1
ATOM 1716 N N . GLY A 1 228 ? 0.527 7.970 -10.693 1.00 89.62 228 GLY A N 1
ATOM 1717 C CA . GLY A 1 228 ? -0.300 8.347 -9.552 1.00 89.62 228 GLY A CA 1
ATOM 1718 C C . GLY A 1 228 ? -1.636 7.591 -9.478 1.00 89.62 228 GLY A C 1
ATOM 1719 O O . GLY A 1 228 ? -1.948 6.795 -10.363 1.00 89.62 228 GLY A O 1
ATOM 1720 N N . THR A 1 229 ? -2.435 7.815 -8.430 1.00 90.94 229 THR A N 1
ATOM 1721 C CA . THR A 1 229 ? -2.205 8.833 -7.377 1.00 90.94 229 THR A CA 1
ATOM 1722 C C . THR A 1 229 ? -1.568 8.347 -6.074 1.00 90.94 229 THR A C 1
ATOM 1724 O O . THR A 1 229 ? -1.217 9.194 -5.258 1.00 90.94 229 THR A O 1
ATOM 1727 N N . SER A 1 230 ? -1.323 7.046 -5.860 1.00 93.25 230 SER A N 1
ATOM 1728 C CA . SER A 1 230 ? -0.645 6.614 -4.628 1.00 93.25 230 SER A CA 1
ATOM 1729 C C . SER A 1 230 ? 0.766 7.177 -4.505 1.00 93.25 230 SER A C 1
ATOM 1731 O O . SER A 1 230 ? 1.547 7.204 -5.461 1.00 93.25 230 SER A O 1
ATOM 1733 N N . TYR A 1 231 ? 1.099 7.550 -3.275 1.00 95.00 231 TYR A N 1
ATOM 1734 C CA . TYR A 1 231 ? 2.396 8.068 -2.871 1.00 95.00 231 TYR A CA 1
ATOM 1735 C C . TYR A 1 231 ? 3.025 7.108 -1.860 1.00 95.00 231 TYR A C 1
ATOM 1737 O O . TYR A 1 231 ? 2.314 6.482 -1.069 1.00 95.00 231 TYR A O 1
ATOM 1745 N N . PHE A 1 232 ? 4.346 6.944 -1.902 1.00 96.81 232 PHE A N 1
ATOM 1746 C CA . PHE A 1 232 ? 5.055 6.019 -1.023 1.00 96.81 232 PHE A CA 1
ATOM 1747 C C . PHE A 1 232 ? 6.311 6.630 -0.406 1.00 96.81 232 PHE A C 1
ATOM 1749 O O . PHE A 1 232 ? 6.986 7.468 -1.005 1.00 96.81 232 PHE A O 1
ATOM 1756 N N . GLY A 1 233 ? 6.653 6.142 0.786 1.00 97.31 233 GLY A N 1
ATOM 1757 C CA . GLY A 1 233 ? 7.893 6.450 1.495 1.00 97.31 233 GLY A CA 1
ATOM 1758 C C . GLY A 1 233 ? 8.691 5.177 1.752 1.00 97.31 233 GLY A C 1
ATOM 1759 O O . GLY A 1 233 ? 8.134 4.174 2.197 1.00 97.31 233 GLY A O 1
ATOM 1760 N N . LEU A 1 234 ? 9.993 5.209 1.473 1.00 97.50 234 LEU A N 1
ATOM 1761 C CA . LEU A 1 234 ? 10.925 4.120 1.763 1.00 97.50 234 LEU A CA 1
ATOM 1762 C C . LEU A 1 234 ? 11.352 4.180 3.237 1.00 97.50 234 LEU A C 1
ATOM 1764 O O . LEU A 1 234 ? 11.876 5.191 3.706 1.00 97.50 234 LEU A O 1
ATOM 1768 N N . CYS A 1 235 ? 11.158 3.090 3.973 1.00 96.19 235 CYS A N 1
ATOM 1769 C CA . CYS A 1 235 ? 11.357 3.024 5.418 1.00 96.19 235 CYS A CA 1
ATOM 1770 C C . CYS A 1 235 ? 12.482 2.053 5.807 1.00 96.19 235 CYS A C 1
ATOM 1772 O O . CYS A 1 235 ? 12.698 1.021 5.178 1.00 96.19 235 CYS A O 1
ATOM 1774 N N . ARG A 1 236 ? 13.163 2.355 6.920 1.00 93.00 236 ARG A N 1
ATOM 1775 C CA . ARG A 1 236 ? 14.326 1.584 7.418 1.00 93.00 236 ARG A CA 1
ATOM 1776 C C . ARG A 1 236 ? 14.004 0.131 7.812 1.00 93.00 236 ARG A C 1
ATOM 1778 O O . ARG A 1 236 ? 14.897 -0.705 7.814 1.00 93.00 236 ARG A O 1
ATOM 1785 N N . ASN A 1 237 ? 12.771 -0.147 8.242 1.00 92.25 237 ASN A N 1
ATOM 1786 C CA . ASN A 1 237 ? 12.266 -1.471 8.637 1.00 92.25 237 ASN A CA 1
ATOM 1787 C C . ASN A 1 237 ? 10.733 -1.431 8.825 1.00 92.25 237 ASN A C 1
ATOM 1789 O O . ASN A 1 237 ? 10.140 -0.352 8.858 1.00 92.25 237 ASN A O 1
ATOM 1793 N N . ALA A 1 238 ? 10.090 -2.588 9.021 1.00 89.94 238 ALA A N 1
ATOM 1794 C CA . ALA A 1 238 ? 8.638 -2.686 9.229 1.00 89.94 238 ALA A CA 1
ATOM 1795 C C . ALA A 1 238 ? 8.101 -1.920 10.462 1.00 89.94 238 ALA A C 1
ATOM 1797 O O . ALA A 1 238 ? 6.992 -1.391 10.412 1.00 89.94 238 ALA A O 1
ATOM 1798 N N . ARG A 1 239 ? 8.865 -1.810 11.565 1.00 89.31 239 ARG A N 1
ATOM 1799 C CA . ARG A 1 239 ? 8.464 -0.968 12.715 1.00 89.31 239 ARG A CA 1
ATOM 1800 C C . ARG A 1 239 ? 8.464 0.507 12.317 1.00 89.31 239 ARG A C 1
ATOM 1802 O O . ARG A 1 239 ? 7.566 1.243 12.710 1.00 89.31 239 ARG A O 1
ATOM 1809 N N . HIS A 1 240 ? 9.445 0.922 11.520 1.00 91.50 240 HIS A N 1
ATOM 1810 C CA . HIS A 1 240 ? 9.516 2.280 11.008 1.00 91.50 240 HIS A CA 1
ATOM 1811 C C . HIS A 1 240 ? 8.349 2.585 10.057 1.00 91.50 240 HIS A C 1
ATOM 1813 O O . HIS A 1 240 ? 7.667 3.584 10.257 1.00 91.50 240 HIS A O 1
ATOM 1819 N N . ALA A 1 241 ? 8.051 1.693 9.106 1.00 92.44 241 ALA A N 1
ATOM 1820 C CA . ALA A 1 241 ? 6.906 1.848 8.206 1.00 92.44 241 ALA A CA 1
ATOM 1821 C C . ALA A 1 241 ? 5.587 2.033 8.976 1.00 92.44 241 ALA A C 1
ATOM 1823 O O . ALA A 1 241 ? 4.850 2.972 8.697 1.00 92.44 241 ALA A O 1
ATOM 1824 N N . ARG A 1 242 ? 5.339 1.225 10.020 1.00 87.50 242 ARG A N 1
ATOM 1825 C CA . ARG A 1 242 ? 4.158 1.379 10.891 1.00 87.50 242 ARG A CA 1
ATOM 1826 C C . ARG A 1 242 ? 4.136 2.694 11.683 1.00 87.50 242 ARG A C 1
ATOM 1828 O O . ARG A 1 242 ? 3.055 3.214 11.919 1.00 87.50 242 ARG A O 1
ATOM 1835 N N . ARG A 1 243 ? 5.292 3.255 12.067 1.00 87.44 243 ARG A N 1
ATOM 1836 C CA . ARG A 1 243 ? 5.363 4.580 12.718 1.00 87.44 243 ARG A CA 1
ATOM 1837 C C . ARG A 1 243 ? 4.999 5.706 11.752 1.00 87.44 243 ARG A C 1
ATOM 1839 O O . ARG A 1 243 ? 4.204 6.559 12.118 1.00 87.44 243 ARG A O 1
ATOM 1846 N N . ILE A 1 244 ? 5.566 5.707 10.544 1.00 88.94 244 ILE A N 1
ATOM 1847 C CA . ILE A 1 244 ? 5.239 6.726 9.535 1.00 88.94 244 ILE A CA 1
ATOM 1848 C C . ILE A 1 244 ? 3.776 6.581 9.092 1.00 88.94 244 ILE A C 1
ATOM 1850 O O . ILE A 1 244 ? 3.085 7.581 8.947 1.00 88.94 244 ILE A O 1
ATOM 1854 N N . ALA A 1 245 ? 3.275 5.347 8.971 1.00 87.12 245 ALA A N 1
ATOM 1855 C CA . ALA A 1 245 ? 1.859 5.091 8.736 1.00 87.12 245 ALA A CA 1
ATOM 1856 C C . ALA A 1 245 ? 0.986 5.699 9.846 1.00 87.12 245 ALA A C 1
ATOM 1858 O O . ALA A 1 245 ? 0.098 6.483 9.542 1.00 87.12 245 ALA A O 1
ATOM 1859 N N . ALA A 1 246 ? 1.290 5.434 11.123 1.00 81.31 246 ALA A N 1
ATOM 1860 C CA . ALA A 1 246 ? 0.552 6.023 12.243 1.00 81.31 246 ALA A CA 1
ATOM 1861 C C . ALA A 1 246 ? 0.512 7.565 12.189 1.00 81.31 246 ALA A C 1
ATOM 1863 O O . ALA A 1 246 ? -0.532 8.146 12.465 1.00 81.31 246 ALA A O 1
ATOM 1864 N N . GLN A 1 247 ? 1.615 8.209 11.781 1.00 82.75 247 GLN A N 1
ATOM 1865 C CA . GLN A 1 247 ? 1.714 9.669 11.630 1.00 82.75 247 GLN A CA 1
ATOM 1866 C C . GLN A 1 247 ? 0.925 10.228 10.435 1.00 82.75 247 GLN A C 1
ATOM 1868 O O . GLN A 1 247 ? 0.443 11.351 10.503 1.00 82.75 247 GLN A O 1
ATOM 1873 N N . LEU A 1 248 ? 0.777 9.457 9.355 1.00 80.88 248 LEU A N 1
ATOM 1874 C CA . LEU A 1 248 ? -0.077 9.819 8.218 1.00 80.88 248 LEU A CA 1
ATOM 1875 C C . LEU A 1 248 ? -1.564 9.583 8.532 1.00 80.88 248 LEU A C 1
ATOM 1877 O O . LEU A 1 248 ? -2.409 10.367 8.120 1.00 80.88 248 LEU A O 1
ATOM 1881 N N . SER A 1 249 ? -1.897 8.540 9.301 1.00 72.56 249 SER A N 1
ATOM 1882 C CA . SER A 1 249 ? -3.276 8.289 9.739 1.00 72.56 249 SER A CA 1
ATOM 1883 C C . SER A 1 249 ? -3.743 9.227 10.853 1.00 72.56 249 SER A C 1
ATOM 1885 O O . SER A 1 249 ? -4.946 9.437 10.985 1.00 72.56 249 SER A O 1
ATOM 1887 N N . SER A 1 250 ? -2.825 9.812 11.636 1.00 55.84 250 SER A N 1
ATOM 1888 C CA . SER A 1 250 ? -3.148 10.766 12.711 1.00 55.84 250 SER A CA 1
ATOM 1889 C C . SER A 1 250 ? -3.510 12.173 12.216 1.00 55.84 250 SER A C 1
ATOM 1891 O O . SER A 1 250 ? -3.689 13.075 13.025 1.00 55.84 250 SER A O 1
ATOM 1893 N N . SER A 1 251 ? -3.686 12.365 10.903 1.00 52.28 251 SER A N 1
ATOM 1894 C CA . SER A 1 251 ? -4.585 13.411 10.389 1.00 52.28 251 SER A CA 1
ATOM 1895 C C . SER A 1 251 ? -6.057 13.135 10.750 1.00 52.28 251 SER A C 1
ATOM 1897 O O . SER A 1 251 ? -6.882 14.042 10.699 1.00 52.28 251 SER A O 1
ATOM 1899 N N . THR A 1 252 ? -6.379 11.908 11.177 1.00 50.88 252 THR A N 1
ATOM 1900 C CA . THR A 1 252 ? -7.509 11.637 12.074 1.00 50.88 252 THR A CA 1
ATOM 1901 C C . THR A 1 252 ? -7.097 12.044 13.487 1.00 50.88 252 THR A C 1
ATOM 1903 O O . THR A 1 252 ? -6.218 11.415 14.079 1.00 50.88 252 THR A O 1
ATOM 1906 N N . ILE A 1 253 ? -7.717 13.096 14.018 1.00 56.09 253 ILE A N 1
ATOM 1907 C CA . ILE A 1 253 ? -7.512 13.535 15.402 1.00 56.09 253 ILE A CA 1
ATOM 1908 C C . ILE A 1 253 ? -8.032 12.432 16.334 1.00 56.09 253 ILE A C 1
ATOM 1910 O O . ILE A 1 253 ? -9.173 12.003 16.190 1.00 56.09 253 ILE A O 1
ATOM 1914 N N . VAL A 1 254 ? -7.193 11.982 17.270 1.00 64.94 254 VAL A N 1
ATOM 1915 C CA . VAL A 1 254 ? -7.612 11.125 18.392 1.00 64.94 254 VAL A CA 1
ATOM 1916 C C . VAL A 1 254 ? -8.321 12.017 19.404 1.00 64.94 254 VAL A C 1
ATOM 1918 O O . VAL A 1 254 ? -7.710 12.954 19.924 1.00 64.94 254 VAL A O 1
ATOM 1921 N N . GLU A 1 255 ? -9.594 11.752 19.672 1.00 74.44 255 GLU A N 1
ATOM 1922 C CA . GLU A 1 255 ? -10.423 12.619 20.504 1.00 74.44 255 GLU A CA 1
ATOM 1923 C C . GLU A 1 255 ? -10.355 12.186 21.972 1.00 74.44 255 GLU A C 1
ATOM 1925 O O . GLU A 1 255 ? -10.540 11.016 22.309 1.00 74.44 255 GLU A O 1
ATOM 1930 N N . ILE A 1 256 ? -10.096 13.142 22.869 1.00 86.81 256 ILE A N 1
ATOM 1931 C CA . ILE A 1 256 ? -10.265 12.941 24.312 1.00 86.81 256 ILE A CA 1
ATOM 1932 C C . ILE A 1 256 ? -11.751 13.152 24.606 1.00 86.81 256 ILE A C 1
ATOM 1934 O O . ILE A 1 256 ? -12.173 14.268 24.917 1.00 86.81 256 ILE A O 1
ATOM 1938 N N . THR A 1 257 ? -12.540 12.089 24.448 1.00 84.62 257 THR A N 1
ATOM 1939 C CA . THR A 1 257 ? -14.002 12.139 24.589 1.00 84.62 257 THR A CA 1
ATOM 1940 C C . THR A 1 257 ? -14.437 12.398 26.033 1.00 84.62 257 THR A C 1
ATOM 1942 O O . THR A 1 257 ? -15.520 12.929 26.266 1.00 84.62 257 THR A O 1
ATOM 1945 N N . GLU A 1 258 ? -13.575 12.101 27.012 1.00 89.50 258 GLU A N 1
ATOM 1946 C CA . GLU A 1 258 ? -13.866 12.302 28.430 1.00 89.50 258 GLU A CA 1
ATOM 1947 C C . GLU A 1 258 ? -12.613 12.638 29.255 1.00 89.50 258 GLU A C 1
ATOM 1949 O O . GLU A 1 258 ? -11.537 12.065 29.053 1.00 89.50 258 GLU A O 1
ATOM 1954 N N . VAL A 1 259 ? -12.782 13.506 30.257 1.00 93.12 259 VAL A N 1
ATOM 1955 C CA . VAL A 1 259 ? -11.817 13.747 31.337 1.00 93.12 259 VAL A CA 1
ATOM 1956 C C . VAL A 1 259 ? -12.579 13.788 32.665 1.00 93.12 259 VAL A C 1
ATOM 1958 O O . VAL A 1 259 ? -13.460 14.627 32.831 1.00 93.12 259 VAL A O 1
ATOM 1961 N N . ARG A 1 260 ? -12.227 12.919 33.621 1.00 91.50 260 ARG A N 1
ATOM 1962 C CA . ARG A 1 260 ? -12.733 12.950 35.008 1.00 91.50 260 ARG A CA 1
ATOM 1963 C C . ARG A 1 260 ? -11.613 13.340 35.966 1.00 91.50 260 ARG A C 1
ATOM 1965 O O . ARG A 1 260 ? -10.518 12.771 35.900 1.00 91.50 260 ARG A O 1
ATOM 1972 N N . ILE A 1 261 ? -11.891 14.269 36.880 1.00 93.94 261 ILE A N 1
ATOM 1973 C CA . ILE A 1 261 ? -10.905 14.866 37.792 1.00 93.94 261 ILE A CA 1
ATOM 1974 C C . ILE A 1 261 ? -11.272 14.569 39.248 1.00 93.94 261 ILE A C 1
ATOM 1976 O O . ILE A 1 261 ? -12.367 14.895 39.692 1.00 93.94 261 ILE A O 1
ATOM 1980 N N . LYS A 1 262 ? -10.323 14.014 40.011 1.00 92.19 262 LYS A N 1
ATOM 1981 C CA . LYS A 1 262 ? -10.420 13.835 41.466 1.00 92.19 262 LYS A CA 1
ATOM 1982 C C . LYS A 1 262 ? -9.430 14.761 42.161 1.00 92.19 262 LYS A C 1
ATOM 1984 O O . LYS A 1 262 ? -8.232 14.473 42.206 1.00 92.19 262 LYS A O 1
ATOM 1989 N N . LEU A 1 263 ? -9.931 15.890 42.657 1.00 92.56 263 LEU A N 1
ATOM 1990 C CA . LEU A 1 263 ? -9.145 16.867 43.415 1.00 92.56 263 LEU A CA 1
ATOM 1991 C C . LEU A 1 263 ? -8.606 16.252 44.718 1.00 92.56 263 LEU A C 1
ATOM 1993 O O . LEU A 1 263 ? -9.218 15.348 45.286 1.00 92.56 263 LEU A O 1
ATOM 1997 N N . MET A 1 264 ? -7.465 16.749 45.190 1.00 91.50 264 MET A N 1
ATOM 1998 C CA . MET A 1 264 ? -6.959 16.475 46.538 1.00 91.50 264 MET A CA 1
ATOM 1999 C C . MET A 1 264 ? -7.541 17.469 47.548 1.00 91.50 264 MET A C 1
ATOM 2001 O O . MET A 1 264 ? -7.918 18.582 47.188 1.00 91.50 264 MET A O 1
ATOM 2005 N N . GLU A 1 265 ? -7.608 17.056 48.817 1.00 83.19 265 GLU A N 1
ATOM 2006 C CA . GLU A 1 265 ? -8.186 17.848 49.916 1.00 83.19 265 GLU A CA 1
ATOM 2007 C C . GLU A 1 265 ? -7.431 19.166 50.164 1.00 83.19 265 GLU A C 1
ATOM 2009 O O . GLU A 1 265 ? -8.045 20.172 50.518 1.00 83.19 265 GLU A O 1
ATOM 2014 N N . ASP A 1 266 ? -6.114 19.176 49.932 1.00 85.75 266 ASP A N 1
ATOM 2015 C CA . ASP A 1 266 ? -5.258 20.359 50.017 1.00 85.75 266 ASP A CA 1
ATOM 2016 C C . ASP A 1 266 ? -4.556 20.618 48.672 1.00 85.75 266 ASP A C 1
ATOM 2018 O O . ASP A 1 266 ? -3.618 19.921 48.284 1.00 85.75 266 ASP A O 1
ATOM 2022 N N . LEU A 1 267 ? -5.010 21.652 47.957 1.00 81.94 267 LEU A N 1
ATOM 2023 C CA . LEU A 1 267 ? -4.440 22.084 46.674 1.00 81.94 267 LEU A CA 1
ATOM 2024 C C . LEU A 1 267 ? -3.124 22.878 46.816 1.00 81.94 267 LEU A C 1
ATOM 2026 O O . LEU A 1 267 ? -2.551 23.280 45.801 1.00 81.94 267 LEU A O 1
ATOM 2030 N N . SER A 1 268 ? -2.642 23.120 48.043 1.00 81.25 268 SER A N 1
ATOM 2031 C CA . SER A 1 268 ? -1.303 23.670 48.303 1.00 81.25 268 SER A CA 1
ATOM 2032 C C . SER A 1 268 ? -0.205 22.600 48.299 1.00 81.25 268 SER A C 1
ATOM 2034 O O . SER A 1 268 ? 0.978 22.928 48.154 1.00 81.25 268 SER A O 1
ATOM 2036 N N . GLU A 1 269 ? -0.571 21.315 48.389 1.00 88.19 269 GLU A N 1
ATOM 2037 C CA . GLU A 1 269 ? 0.364 20.223 48.143 1.00 88.19 269 GLU A CA 1
ATOM 2038 C C . GLU A 1 269 ? 0.799 20.163 46.671 1.00 88.19 269 GLU A C 1
ATOM 2040 O O . GLU A 1 269 ? 0.098 20.544 45.735 1.00 88.19 269 GLU A O 1
ATOM 2045 N N . ARG A 1 270 ? 1.989 19.596 46.444 1.00 90.81 270 ARG A N 1
ATOM 2046 C CA . ARG A 1 270 ? 2.552 19.440 45.098 1.00 90.81 270 ARG A CA 1
ATOM 2047 C C . ARG A 1 270 ? 1.728 18.504 44.194 1.00 90.81 270 ARG A C 1
ATOM 2049 O O . ARG A 1 270 ? 1.890 18.555 42.977 1.00 90.81 270 ARG A O 1
ATOM 2056 N N . LEU A 1 271 ? 0.899 17.627 44.758 1.00 93.00 271 LEU A N 1
ATOM 2057 C CA . LEU A 1 271 ? -0.054 16.793 44.023 1.00 93.00 271 LEU A CA 1
ATOM 2058 C C . LEU A 1 271 ? -1.449 17.389 44.218 1.00 93.00 271 LEU A C 1
ATOM 2060 O O . LEU A 1 271 ? -1.973 17.336 45.321 1.00 93.00 271 LEU A O 1
ATOM 2064 N N . GLN A 1 272 ? -2.041 17.930 43.156 1.00 94.19 272 GLN A N 1
ATOM 2065 C CA . GLN A 1 272 ? -3.304 18.674 43.243 1.00 94.19 272 GLN A CA 1
ATOM 2066 C C . GLN A 1 272 ? -4.522 17.825 42.876 1.00 94.19 272 GLN A C 1
ATOM 2068 O O . GLN A 1 272 ? -5.606 18.027 43.418 1.00 94.19 272 GLN A O 1
ATOM 2073 N N . ALA A 1 273 ? -4.363 16.874 41.953 1.00 94.25 273 ALA A N 1
ATOM 2074 C CA . ALA A 1 273 ? -5.444 15.990 41.535 1.00 94.25 273 ALA A CA 1
ATOM 2075 C C . ALA A 1 273 ? -4.935 14.691 40.900 1.00 94.25 273 ALA A C 1
ATOM 2077 O O . ALA A 1 273 ? -3.816 14.612 40.376 1.00 94.25 273 ALA A O 1
ATOM 2078 N N . PHE A 1 274 ? -5.816 13.695 40.885 1.00 93.19 274 PHE A N 1
ATOM 2079 C CA . PHE A 1 274 ? -5.767 12.571 39.959 1.00 93.19 274 PHE A CA 1
ATOM 2080 C C . PHE A 1 274 ? -6.730 12.808 38.791 1.00 93.19 274 PHE A C 1
ATOM 2082 O O . PHE A 1 274 ? -7.728 13.517 38.913 1.00 93.19 274 PHE A O 1
ATOM 2089 N N . CYS A 1 275 ? -6.423 12.203 37.651 1.00 93.81 275 CYS A N 1
ATOM 2090 C CA . CYS A 1 275 ? -7.182 12.328 36.419 1.00 93.81 275 CYS A CA 1
ATOM 2091 C C . CYS A 1 275 ? -7.322 10.959 35.737 1.00 93.81 275 CYS A C 1
ATOM 2093 O O . CYS A 1 275 ? -6.369 10.173 35.682 1.00 93.81 275 CYS A O 1
ATOM 2095 N N . SER A 1 276 ? -8.513 10.693 35.205 1.00 92.75 276 SER A N 1
ATOM 2096 C CA . SER A 1 276 ? -8.779 9.612 34.256 1.00 92.75 276 SER A CA 1
ATOM 2097 C C . SER A 1 276 ? -9.241 10.219 32.935 1.00 92.75 276 SER A C 1
ATOM 2099 O O . SER A 1 276 ? -10.146 11.050 32.938 1.00 92.75 276 SER A O 1
ATOM 2101 N N . ILE A 1 277 ? -8.652 9.787 31.819 1.00 92.25 277 ILE A N 1
ATOM 2102 C CA . ILE A 1 277 ? -9.050 10.217 30.469 1.00 92.25 277 ILE A CA 1
ATOM 2103 C C . ILE A 1 277 ? -9.534 9.044 29.626 1.00 92.25 277 ILE A C 1
ATOM 2105 O O . ILE A 1 277 ? -8.968 7.949 29.713 1.00 92.25 277 ILE A O 1
ATOM 2109 N N . THR A 1 278 ? -10.526 9.305 28.781 1.00 86.50 278 THR A N 1
ATOM 2110 C CA . THR A 1 278 ? -11.042 8.374 27.771 1.00 86.50 278 THR A CA 1
ATOM 2111 C C . THR A 1 278 ? -10.700 8.911 26.382 1.00 86.50 278 THR A C 1
ATOM 2113 O O . THR A 1 278 ? -10.891 10.093 26.102 1.00 86.50 278 THR A O 1
ATOM 2116 N N . PHE A 1 279 ? -10.167 8.042 25.524 1.00 87.12 279 PHE A N 1
ATOM 2117 C CA . PHE A 1 279 ? -9.885 8.310 24.116 1.00 87.12 279 PHE A CA 1
ATOM 2118 C C . PHE A 1 279 ? -10.859 7.537 23.224 1.00 87.12 279 PHE A C 1
ATOM 2120 O O . PHE A 1 279 ? -11.039 6.330 23.432 1.00 87.12 279 PHE A O 1
ATOM 2127 N N . ASP A 1 280 ? -11.432 8.215 22.227 1.00 81.00 280 ASP A N 1
ATOM 2128 C CA . ASP A 1 280 ? -12.306 7.666 21.177 1.00 81.00 280 ASP A CA 1
ATOM 2129 C C . ASP A 1 280 ? -13.450 6.750 21.696 1.00 81.00 280 ASP A C 1
ATOM 2131 O O . ASP A 1 280 ? -13.824 5.782 21.030 1.00 81.00 280 ASP A O 1
ATOM 2135 N N . ASP A 1 281 ? -13.946 6.989 22.921 1.00 75.50 281 ASP A N 1
ATOM 2136 C CA . ASP A 1 281 ? -14.861 6.112 23.690 1.00 75.50 281 ASP A CA 1
ATOM 2137 C C . ASP A 1 281 ? -14.414 4.635 23.818 1.00 75.50 281 ASP A C 1
ATOM 2139 O O . ASP A 1 281 ? -15.203 3.743 24.134 1.00 75.50 281 ASP A O 1
ATOM 2143 N N . ALA A 1 282 ? -13.127 4.358 23.586 1.00 74.44 282 ALA A N 1
ATOM 2144 C CA . ALA A 1 282 ? -12.593 3.010 23.398 1.00 74.44 282 ALA A CA 1
ATOM 2145 C C . ALA A 1 282 ? -11.409 2.661 24.316 1.00 74.44 282 ALA A C 1
ATOM 2147 O O . ALA A 1 282 ? -11.145 1.476 24.544 1.00 74.44 282 ALA A O 1
ATOM 2148 N N . PHE A 1 283 ? -10.670 3.649 24.836 1.00 83.00 283 PHE A N 1
ATOM 2149 C CA . PHE A 1 283 ? -9.466 3.399 25.635 1.00 83.00 283 PHE A CA 1
ATOM 2150 C C . PHE A 1 283 ? -9.301 4.388 26.796 1.00 83.00 283 PHE A C 1
ATOM 2152 O O . PHE A 1 283 ? -9.230 5.594 26.584 1.00 83.00 283 PHE A O 1
ATOM 2159 N N . VAL A 1 284 ? -9.179 3.872 28.024 1.00 88.00 284 VAL A N 1
ATOM 2160 C CA . VAL A 1 284 ? -9.064 4.680 29.252 1.00 88.00 284 VAL A CA 1
ATOM 2161 C C . VAL A 1 284 ? -7.648 4.625 29.825 1.00 88.00 284 VAL A C 1
ATOM 2163 O O . VAL A 1 284 ? -7.093 3.543 30.030 1.00 88.00 284 VAL A O 1
ATOM 2166 N N . VAL A 1 285 ? -7.096 5.787 30.185 1.00 90.19 285 VAL A N 1
ATOM 2167 C CA . VAL A 1 285 ? -5.889 5.909 31.019 1.00 90.19 285 VAL A CA 1
ATOM 2168 C C . VAL A 1 285 ? -6.286 6.492 32.374 1.00 90.19 285 VAL A C 1
ATOM 2170 O O . VAL A 1 285 ? -6.690 7.649 32.456 1.00 90.19 285 VAL A O 1
ATOM 2173 N N . ARG A 1 286 ? -6.166 5.680 33.432 1.00 89.69 286 ARG A N 1
ATOM 2174 C CA . ARG A 1 286 ? -6.420 6.074 34.828 1.00 89.69 286 ARG A CA 1
ATOM 2175 C C . ARG A 1 286 ? -5.154 6.596 35.521 1.00 89.69 286 ARG A C 1
ATOM 2177 O O . ARG A 1 286 ? -4.038 6.396 35.034 1.00 89.69 286 ARG A O 1
ATOM 2184 N N . ASP A 1 287 ? -5.347 7.213 36.684 1.00 88.69 287 ASP A N 1
ATOM 2185 C CA . ASP A 1 287 ? -4.313 7.600 37.655 1.00 88.69 287 ASP A CA 1
ATOM 2186 C C . ASP A 1 287 ? -3.214 8.541 37.123 1.00 88.69 287 ASP A C 1
ATOM 2188 O O . ASP A 1 287 ? -2.082 8.559 37.628 1.00 88.69 287 ASP A O 1
ATOM 2192 N N . LEU A 1 288 ? -3.548 9.361 36.121 1.00 92.69 288 LEU A N 1
ATOM 2193 C CA . LEU A 1 288 ? -2.727 10.503 35.719 1.00 92.69 288 LEU A CA 1
ATOM 2194 C C . LEU A 1 288 ? -2.666 11.506 36.870 1.00 92.69 288 LEU A C 1
ATOM 2196 O O . LEU A 1 288 ? -3.652 11.702 37.577 1.00 92.69 288 LEU A O 1
ATOM 2200 N N . LYS A 1 289 ? -1.513 12.147 37.072 1.00 93.75 289 LYS A N 1
ATOM 2201 C CA . LYS A 1 289 ? -1.306 13.059 38.207 1.00 93.75 289 LYS A CA 1
ATOM 2202 C C . LYS A 1 289 ? -1.147 14.488 37.738 1.00 93.75 289 LYS A C 1
ATOM 2204 O O . LYS A 1 289 ? -0.286 14.754 36.903 1.00 93.75 289 LYS A O 1
ATOM 2209 N N . ILE A 1 290 ? -1.920 15.395 38.319 1.00 94.94 290 ILE A N 1
ATOM 2210 C CA . ILE A 1 290 ? -1.770 16.836 38.122 1.00 94.94 290 ILE A CA 1
ATOM 2211 C C . ILE A 1 290 ? -0.875 17.358 39.242 1.00 94.94 290 ILE A C 1
ATOM 2213 O O . ILE A 1 290 ? -1.152 17.151 40.427 1.00 94.94 290 ILE A O 1
ATOM 2217 N N . ILE A 1 291 ? 0.259 17.930 38.849 1.00 94.00 291 ILE A N 1
ATOM 2218 C CA . ILE A 1 291 ? 1.369 18.267 39.738 1.00 94.00 291 ILE A CA 1
ATOM 2219 C C . ILE A 1 291 ? 1.729 19.735 39.550 1.00 94.00 291 ILE A C 1
ATOM 2221 O O . ILE A 1 291 ? 1.971 20.163 38.422 1.00 94.00 291 ILE A O 1
ATOM 2225 N N . GLU A 1 292 ? 1.854 20.475 40.650 1.00 93.62 292 GLU A N 1
ATOM 2226 C CA . GLU A 1 292 ? 2.309 21.865 40.602 1.00 93.62 292 GLU A CA 1
ATOM 2227 C C . GLU A 1 292 ? 3.799 21.933 40.214 1.00 93.62 292 GLU A C 1
ATOM 2229 O O . GLU A 1 292 ? 4.649 21.173 40.714 1.00 93.62 292 GLU A O 1
ATOM 2234 N N . GLY A 1 293 ? 4.110 22.826 39.276 1.00 88.19 293 GLY A N 1
ATOM 2235 C CA . GLY A 1 293 ? 5.433 23.013 38.688 1.00 88.19 293 GLY A CA 1
ATOM 2236 C C . GLY A 1 293 ? 5.953 24.438 38.873 1.00 88.19 293 GLY A C 1
ATOM 2237 O O . GLY A 1 293 ? 5.310 25.293 39.461 1.00 88.19 293 GLY A O 1
ATOM 2238 N N . SER A 1 294 ? 7.138 24.737 38.336 1.00 86.69 294 SER A N 1
ATOM 2239 C CA . SER A 1 294 ? 7.657 26.118 38.332 1.00 86.69 294 SER A CA 1
ATOM 2240 C C . SER A 1 294 ? 6.900 27.052 37.381 1.00 86.69 294 SER A C 1
ATOM 2242 O O . SER A 1 294 ? 7.074 28.265 37.447 1.00 86.69 294 SER A O 1
ATOM 2244 N N . ASN A 1 295 ? 6.106 26.480 36.471 1.00 87.12 295 ASN A N 1
ATOM 2245 C CA . ASN A 1 295 ? 5.440 27.167 35.368 1.00 87.12 295 ASN A CA 1
ATOM 2246 C C . ASN A 1 295 ? 3.913 26.934 35.419 1.00 87.12 295 ASN A C 1
ATOM 2248 O O . ASN A 1 295 ? 3.263 26.952 34.375 1.00 87.12 295 ASN A O 1
ATOM 2252 N N . GLY A 1 296 ? 3.360 26.662 36.606 1.00 89.12 296 GLY A N 1
ATOM 2253 C CA . GLY A 1 296 ? 1.983 26.202 36.787 1.00 89.12 296 GLY A CA 1
ATOM 2254 C C . GLY A 1 296 ? 1.839 24.670 36.784 1.00 89.12 296 GLY A C 1
ATOM 2255 O O . GLY A 1 296 ? 2.843 23.943 36.695 1.00 89.12 296 GLY A O 1
ATOM 2256 N N . PRO A 1 297 ? 0.593 24.169 36.857 1.00 91.69 297 PRO A N 1
ATOM 2257 C CA . PRO A 1 297 ? 0.290 22.746 36.944 1.00 91.69 297 PRO A CA 1
ATOM 2258 C C . PRO A 1 297 ? 0.539 22.009 35.622 1.00 91.69 297 PRO A C 1
ATOM 2260 O O . PRO A 1 297 ? 0.267 22.517 34.533 1.00 91.69 297 PRO A O 1
ATOM 2263 N N . PHE A 1 298 ? 1.030 20.771 35.711 1.00 93.25 298 PHE A N 1
ATOM 2264 C CA . PHE A 1 298 ? 1.296 19.909 34.555 1.00 93.25 298 PHE A CA 1
ATOM 2265 C C . PHE A 1 298 ? 0.882 18.454 34.808 1.00 93.25 298 PHE A C 1
ATOM 2267 O O . PHE A 1 298 ? 0.771 18.003 35.950 1.00 93.25 298 PHE A O 1
ATOM 2274 N N . VAL A 1 299 ? 0.689 17.691 33.726 1.00 93.50 299 VAL A N 1
ATOM 2275 C CA . VAL A 1 299 ? 0.261 16.286 33.803 1.00 93.50 299 VAL A CA 1
ATOM 2276 C C . VAL A 1 299 ? 1.468 15.349 33.799 1.00 93.50 299 VAL A C 1
ATOM 2278 O O . VAL A 1 299 ? 2.196 15.229 32.810 1.00 93.50 299 VAL A O 1
ATOM 2281 N N . ALA A 1 300 ? 1.659 14.625 34.897 1.00 91.25 300 ALA A N 1
ATOM 2282 C CA . ALA A 1 300 ? 2.619 13.538 35.000 1.00 91.25 300 ALA A CA 1
ATOM 2283 C C . ALA A 1 300 ? 1.988 12.204 34.565 1.00 91.25 300 ALA A C 1
ATOM 2285 O O . ALA A 1 300 ? 0.984 11.750 35.118 1.00 91.25 300 ALA A O 1
ATOM 2286 N N . MET A 1 301 ? 2.623 11.567 33.578 1.00 88.75 301 MET A N 1
ATOM 2287 C CA . MET A 1 301 ? 2.216 10.274 33.022 1.00 88.75 301 MET A CA 1
ATOM 2288 C C . MET A 1 301 ? 2.351 9.122 34.040 1.00 88.75 301 MET A C 1
ATOM 2290 O O . MET A 1 301 ? 3.192 9.194 34.947 1.00 88.75 301 MET A O 1
ATOM 2294 N N . PRO A 1 302 ? 1.592 8.016 33.884 1.00 85.00 302 PRO A N 1
ATOM 2295 C CA . PRO A 1 302 ? 1.646 6.892 34.810 1.00 85.00 302 PRO A CA 1
ATOM 2296 C C . PRO A 1 302 ? 3.007 6.217 34.648 1.00 85.00 302 PRO A C 1
ATOM 2298 O O . PRO A 1 302 ? 3.378 5.844 33.536 1.00 85.00 302 PRO A O 1
ATOM 2301 N N . SER A 1 303 ? 3.781 6.063 35.723 1.00 84.50 303 SER A N 1
ATOM 2302 C CA . SER A 1 303 ? 5.173 5.603 35.628 1.00 84.50 303 SER A CA 1
ATOM 2303 C C . SER A 1 303 ? 5.536 4.548 36.669 1.00 84.50 303 SER A C 1
ATOM 2305 O O . SER A 1 303 ? 5.066 4.547 37.807 1.00 84.50 303 SER A O 1
ATOM 2307 N N . ARG A 1 304 ? 6.417 3.624 36.271 1.00 84.62 304 ARG A N 1
ATOM 2308 C CA . ARG A 1 304 ? 6.919 2.533 37.115 1.00 84.62 304 ARG A CA 1
ATOM 2309 C C . ARG A 1 304 ? 8.364 2.776 37.536 1.00 84.62 304 ARG A C 1
ATOM 2311 O O . ARG A 1 304 ? 9.194 3.214 36.738 1.00 84.62 304 ARG A O 1
ATOM 2318 N N . LYS A 1 305 ? 8.683 2.414 38.783 1.00 84.69 305 LYS A N 1
ATOM 2319 C CA . LYS A 1 305 ? 10.061 2.384 39.298 1.00 84.69 305 LYS A CA 1
ATOM 2320 C C . LYS A 1 305 ? 10.890 1.390 38.481 1.00 84.69 305 LYS A C 1
ATOM 2322 O O . LYS A 1 305 ? 10.518 0.222 38.347 1.00 84.69 305 LYS A O 1
ATOM 2327 N N . LEU A 1 306 ? 12.019 1.843 37.948 1.00 84.75 306 LEU A N 1
ATOM 2328 C CA . LEU A 1 306 ? 12.965 0.981 37.247 1.00 84.75 306 LEU A CA 1
ATOM 2329 C C . LEU A 1 306 ? 13.775 0.139 38.246 1.00 84.75 306 LEU A C 1
ATOM 2331 O O . LEU A 1 306 ? 14.044 0.554 39.377 1.00 84.75 306 LEU A O 1
ATOM 2335 N N . THR A 1 307 ? 14.162 -1.065 37.819 1.00 87.00 307 THR A N 1
ATOM 2336 C CA . THR A 1 307 ? 14.891 -2.033 38.651 1.00 87.00 307 THR A CA 1
ATOM 2337 C C . THR A 1 307 ? 16.047 -2.675 37.891 1.00 87.00 307 THR A C 1
ATOM 2339 O O . THR A 1 307 ? 15.962 -2.901 36.686 1.00 87.00 307 THR A O 1
ATOM 2342 N N . VAL A 1 308 ? 17.116 -2.991 38.620 1.00 85.31 308 VAL A N 1
ATOM 2343 C CA . VAL A 1 308 ? 18.302 -3.718 38.150 1.00 85.31 308 VAL A CA 1
ATOM 2344 C C . VAL A 1 308 ? 18.334 -5.101 38.804 1.00 85.31 308 VAL A C 1
ATOM 2346 O O . VAL A 1 308 ? 18.040 -5.245 39.994 1.00 85.31 308 VAL A O 1
ATOM 2349 N N . ARG A 1 309 ? 18.664 -6.146 38.037 1.00 88.62 309 ARG A N 1
ATOM 2350 C CA . ARG A 1 309 ? 18.831 -7.500 38.587 1.00 88.62 309 ARG A CA 1
ATOM 2351 C C . ARG A 1 309 ? 20.213 -7.641 39.222 1.00 88.62 309 ARG A C 1
ATOM 2353 O O . ARG A 1 309 ? 21.203 -7.215 38.639 1.00 88.62 309 ARG A O 1
ATOM 2360 N N . CYS A 1 310 ? 20.293 -8.262 40.397 1.00 87.69 310 CYS A N 1
ATOM 2361 C CA . CYS A 1 310 ? 21.578 -8.595 41.010 1.00 87.69 310 CYS A CA 1
ATOM 2362 C C . CYS A 1 310 ? 22.349 -9.606 40.137 1.00 87.69 310 CYS A C 1
ATOM 2364 O O . CYS A 1 310 ? 21.766 -10.637 39.794 1.00 87.69 310 CYS A O 1
ATOM 2366 N N . PRO A 1 311 ? 23.648 -9.394 39.849 1.00 88.00 311 PRO A N 1
ATOM 2367 C CA . PRO A 1 311 ? 24.439 -10.334 39.051 1.00 88.00 311 PRO A CA 1
ATOM 2368 C C . PRO A 1 311 ? 24.650 -11.699 39.733 1.00 88.00 311 PRO A C 1
ATOM 2370 O O . PRO A 1 311 ? 24.889 -12.682 39.043 1.00 88.00 311 PRO A O 1
ATOM 2373 N N . LYS A 1 312 ? 24.536 -11.786 41.070 1.00 90.56 312 LYS A N 1
ATOM 2374 C CA . LYS A 1 312 ? 24.736 -13.036 41.830 1.00 90.56 312 LYS A CA 1
ATOM 2375 C C . LYS A 1 312 ? 23.466 -13.875 42.010 1.00 90.56 312 LYS A C 1
ATOM 2377 O O . LYS A 1 312 ? 23.548 -15.095 41.989 1.00 90.56 312 LYS A O 1
ATOM 2382 N N . CYS A 1 313 ? 22.308 -13.247 42.239 1.00 92.44 313 CYS A N 1
ATOM 2383 C CA . CYS A 1 313 ? 21.062 -13.959 42.580 1.00 92.44 313 CYS A CA 1
ATOM 2384 C C . CYS A 1 313 ? 19.838 -13.569 41.733 1.00 92.44 313 CYS A C 1
ATOM 2386 O O . CYS A 1 313 ? 18.728 -13.997 42.030 1.00 92.44 313 CYS A O 1
ATOM 2388 N N . GLY A 1 314 ? 19.990 -12.707 40.722 1.00 88.31 314 GLY A N 1
ATOM 2389 C CA . GLY A 1 314 ? 18.903 -12.285 39.830 1.00 88.31 314 GLY A CA 1
ATOM 2390 C C . GLY A 1 314 ? 17.824 -11.379 40.447 1.00 88.31 314 GLY A C 1
ATOM 2391 O O . GLY A 1 314 ? 17.023 -10.816 39.698 1.00 88.31 314 GLY A O 1
ATOM 2392 N N . PHE A 1 315 ? 17.806 -11.198 41.774 1.00 91.00 315 PHE A N 1
ATOM 2393 C CA . PHE A 1 315 ? 16.808 -10.406 42.505 1.00 91.00 315 PHE A CA 1
ATOM 2394 C C . PHE A 1 315 ? 16.705 -8.962 41.985 1.00 91.00 315 PHE A C 1
ATOM 2396 O O . PHE A 1 315 ? 17.721 -8.339 41.668 1.00 91.00 315 PHE A O 1
ATOM 2403 N N . LYS A 1 316 ? 15.479 -8.424 41.908 1.00 89.31 316 LYS A N 1
ATOM 2404 C CA . LYS A 1 316 ? 15.183 -7.067 41.415 1.00 89.31 316 LYS A CA 1
ATOM 2405 C C . LYS A 1 316 ? 15.435 -6.027 42.513 1.00 89.31 316 LYS A C 1
ATOM 2407 O O . LYS A 1 316 ? 14.671 -5.941 43.466 1.00 89.31 316 LYS A O 1
ATOM 2412 N N . ASN A 1 317 ? 16.461 -5.199 42.352 1.00 85.88 317 ASN A N 1
ATOM 2413 C CA . ASN A 1 317 ? 16.766 -4.081 43.249 1.00 85.88 317 ASN A CA 1
ATOM 2414 C C . ASN A 1 317 ? 16.360 -2.757 42.588 1.00 85.88 317 ASN A C 1
ATOM 2416 O O . ASN A 1 317 ? 16.346 -2.652 41.361 1.00 85.88 317 ASN A O 1
ATOM 2420 N N . HIS A 1 318 ? 16.049 -1.728 43.376 1.00 85.38 318 HIS A N 1
ATOM 2421 C CA . HIS A 1 318 ? 15.833 -0.376 42.845 1.00 85.38 318 HIS A CA 1
ATOM 2422 C C . HIS A 1 318 ? 17.142 0.206 42.288 1.00 85.38 318 HIS A C 1
ATOM 2424 O O . HIS A 1 318 ? 18.211 -0.058 42.830 1.00 85.38 318 HIS A O 1
ATOM 2430 N N . LEU A 1 319 ? 17.077 1.058 41.258 1.00 82.06 319 LEU A N 1
ATOM 2431 C CA . LEU A 1 319 ? 18.272 1.641 40.611 1.00 82.06 319 LEU A CA 1
ATOM 2432 C C . LEU A 1 319 ? 19.195 2.472 41.532 1.00 82.06 319 LEU A C 1
ATOM 2434 O O . LEU A 1 319 ? 20.330 2.752 41.168 1.00 82.06 319 LEU A O 1
ATOM 2438 N N . ARG A 1 320 ? 18.736 2.868 42.729 1.00 81.44 320 ARG A N 1
ATOM 2439 C CA . ARG A 1 320 ? 19.575 3.509 43.769 1.00 81.44 320 ARG A CA 1
ATOM 2440 C C . ARG A 1 320 ? 20.289 2.524 44.714 1.00 81.44 320 ARG A C 1
ATOM 2442 O O . ARG A 1 320 ? 20.943 2.965 45.650 1.00 81.44 320 ARG A O 1
ATOM 2449 N N . ALA A 1 321 ? 20.125 1.213 44.543 1.00 84.19 321 ALA A N 1
ATOM 2450 C CA . ALA A 1 321 ? 20.706 0.219 45.441 1.00 84.19 321 ALA A CA 1
ATOM 2451 C C . ALA A 1 321 ? 22.196 0.001 45.128 1.00 84.19 321 ALA A C 1
ATOM 2453 O O . ALA A 1 321 ? 22.540 -0.474 44.047 1.00 84.19 321 ALA A O 1
ATOM 2454 N N . SER A 1 322 ? 23.078 0.315 46.081 1.00 87.25 322 SER A N 1
ATOM 2455 C CA . SER A 1 322 ? 24.516 -0.001 45.993 1.00 87.25 322 SER A CA 1
ATOM 2456 C C . SER A 1 322 ? 24.816 -1.482 46.257 1.00 87.25 322 SER A C 1
ATOM 2458 O O . SER A 1 322 ? 25.850 -1.992 45.834 1.00 87.25 322 SER A O 1
ATOM 2460 N N . TYR A 1 323 ? 23.911 -2.176 46.951 1.00 91.50 323 TYR A N 1
ATOM 2461 C CA . TYR A 1 323 ? 24.007 -3.581 47.345 1.00 91.50 323 TYR A CA 1
ATOM 2462 C C . TYR A 1 323 ? 22.667 -4.273 47.100 1.00 91.50 323 TYR A C 1
ATOM 2464 O O . TYR A 1 323 ? 21.625 -3.623 47.101 1.00 91.50 323 TYR A O 1
ATOM 2472 N N . CYS A 1 324 ? 22.677 -5.586 46.882 1.00 90.44 324 CYS A N 1
ATOM 2473 C CA . CYS A 1 324 ? 21.448 -6.334 46.672 1.00 90.44 324 CYS A CA 1
ATOM 2474 C C . CYS A 1 324 ? 20.727 -6.624 47.992 1.00 90.44 324 CYS A C 1
ATOM 2476 O O . CYS A 1 324 ? 21.282 -7.288 48.869 1.00 90.44 324 CYS A O 1
ATOM 2478 N N . ASN A 1 325 ? 19.453 -6.238 48.063 1.00 91.81 325 ASN A N 1
ATOM 2479 C CA . ASN A 1 325 ? 18.595 -6.376 49.244 1.00 91.81 325 ASN A CA 1
ATOM 2480 C C . ASN A 1 325 ? 18.354 -7.844 49.669 1.00 91.81 325 ASN A C 1
ATOM 2482 O O . ASN A 1 325 ? 17.898 -8.080 50.779 1.00 91.81 325 ASN A O 1
ATOM 2486 N N . GLN A 1 326 ? 18.672 -8.823 48.810 1.00 93.94 326 GLN A N 1
ATOM 2487 C CA . GLN A 1 326 ? 18.512 -10.258 49.082 1.00 93.94 326 GLN A CA 1
ATOM 2488 C C . GLN A 1 326 ? 19.815 -10.974 49.485 1.00 93.94 326 GLN A C 1
ATOM 2490 O O . GLN A 1 326 ? 19.762 -11.995 50.164 1.00 93.94 326 GLN A O 1
ATOM 2495 N N . CYS A 1 327 ? 20.983 -10.514 49.017 1.00 93.31 327 CYS A N 1
ATOM 2496 C CA . CYS A 1 327 ? 22.242 -11.271 49.140 1.00 93.31 327 CYS A CA 1
ATOM 2497 C C . CYS A 1 327 ? 23.486 -10.416 49.439 1.00 93.31 327 CYS A C 1
ATOM 2499 O O . CYS A 1 327 ? 24.612 -10.890 49.262 1.00 93.31 327 CYS A O 1
ATOM 2501 N N . GLY A 1 328 ? 23.303 -9.139 49.797 1.00 91.31 328 GLY A N 1
ATOM 2502 C CA . GLY A 1 328 ? 24.362 -8.190 50.172 1.00 91.31 328 GLY A CA 1
ATOM 2503 C C . GLY A 1 328 ? 25.368 -7.837 49.068 1.00 91.31 328 GLY A C 1
ATOM 2504 O O . GLY A 1 328 ? 26.225 -6.983 49.259 1.00 91.31 328 GLY A O 1
ATOM 2505 N N . THR A 1 329 ? 25.291 -8.474 47.898 1.00 91.44 329 THR A N 1
ATOM 2506 C CA . THR A 1 329 ? 26.304 -8.337 46.844 1.00 91.44 329 THR A CA 1
ATOM 2507 C C . THR A 1 329 ? 26.195 -6.972 46.175 1.00 91.44 329 THR A C 1
ATOM 2509 O O . THR A 1 329 ? 25.095 -6.558 45.807 1.00 91.44 329 THR A O 1
ATOM 2512 N N . LYS A 1 330 ? 27.330 -6.278 46.019 1.00 89.19 330 LYS A N 1
ATOM 2513 C CA . LYS A 1 330 ? 27.406 -4.947 45.401 1.00 89.19 330 LYS A CA 1
ATOM 2514 C C . LYS A 1 330 ? 26.783 -4.962 44.000 1.00 89.19 330 LYS A C 1
ATOM 2516 O O . LYS A 1 330 ? 27.024 -5.884 43.223 1.00 89.19 330 LYS A O 1
ATOM 2521 N N . VAL A 1 331 ? 25.984 -3.947 43.687 1.00 84.62 331 VAL A N 1
ATOM 2522 C CA . VAL A 1 331 ? 25.321 -3.786 42.386 1.00 84.62 331 VAL A CA 1
ATOM 2523 C C . VAL A 1 331 ? 25.976 -2.616 41.657 1.00 84.62 331 VAL A C 1
ATOM 2525 O O . VAL A 1 331 ? 26.017 -1.501 42.175 1.00 84.62 331 VAL A O 1
ATOM 2528 N N . GLN A 1 332 ? 26.528 -2.872 40.470 1.00 71.06 332 GLN A N 1
ATOM 2529 C CA . GLN A 1 332 ? 27.126 -1.834 39.629 1.00 71.06 332 GLN A CA 1
ATOM 2530 C C . GLN A 1 332 ? 26.028 -1.079 38.873 1.00 71.06 332 GLN A C 1
ATOM 2532 O O . GLN A 1 332 ? 25.208 -1.680 38.184 1.00 71.06 332 GLN A O 1
ATOM 2537 N N . ASN A 1 333 ? 26.032 0.249 38.994 1.00 66.94 333 ASN A N 1
ATOM 2538 C CA . ASN A 1 333 ? 25.054 1.156 38.378 1.00 66.94 333 ASN A CA 1
ATOM 2539 C C . ASN A 1 333 ? 25.682 1.971 37.225 1.00 66.94 333 ASN A C 1
ATOM 2541 O O . ASN A 1 333 ? 25.337 3.126 36.989 1.00 66.94 333 ASN A O 1
ATOM 2545 N N . GLU A 1 334 ? 26.636 1.370 36.513 1.00 58.44 334 GLU A N 1
ATOM 2546 C CA . GLU A 1 334 ? 27.516 2.037 35.536 1.00 58.44 334 GLU A CA 1
ATOM 2547 C C . GLU A 1 334 ? 26.825 2.380 34.200 1.00 58.44 334 GLU A C 1
ATOM 2549 O O . GLU A 1 334 ? 27.378 3.115 33.383 1.00 58.44 334 GLU A O 1
ATOM 2554 N N . HIS A 1 335 ? 25.599 1.893 33.978 1.00 59.88 335 HIS A N 1
ATOM 2555 C CA . HIS A 1 335 ? 24.808 2.117 32.757 1.00 59.88 335 HIS A CA 1
ATOM 2556 C C . HIS A 1 335 ? 23.414 2.701 33.052 1.00 59.88 335 HIS A C 1
ATOM 2558 O O . HIS A 1 335 ? 22.421 2.360 32.409 1.00 59.88 335 HIS A O 1
ATOM 2564 N N . LEU A 1 336 ? 23.323 3.591 34.045 1.00 65.12 336 LEU A N 1
ATOM 2565 C CA . LEU A 1 336 ? 22.122 4.394 34.272 1.00 65.12 336 LEU A CA 1
ATOM 2566 C C . LEU A 1 336 ? 21.920 5.383 33.117 1.00 65.12 336 LEU A C 1
ATOM 2568 O O . LEU A 1 336 ? 22.711 6.312 32.944 1.00 65.12 336 LEU A O 1
ATOM 2572 N N . ALA A 1 337 ? 20.831 5.213 32.362 1.00 64.00 337 ALA A N 1
ATOM 2573 C CA . ALA A 1 337 ? 20.374 6.222 31.414 1.00 64.00 337 ALA A CA 1
ATOM 2574 C C . ALA A 1 337 ? 20.124 7.543 32.159 1.00 64.00 337 ALA A C 1
ATOM 2576 O O . ALA A 1 337 ? 19.426 7.566 33.178 1.00 64.00 337 ALA A O 1
ATOM 2577 N N . LYS A 1 338 ? 20.717 8.627 31.660 1.00 67.69 338 LYS A N 1
ATOM 2578 C CA . LYS A 1 338 ? 20.553 9.969 32.220 1.00 67.69 338 LYS A CA 1
ATOM 2579 C C . LYS A 1 338 ? 19.406 10.706 31.531 1.00 67.69 338 LYS A C 1
ATOM 2581 O O . LYS A 1 338 ? 19.106 10.428 30.371 1.00 67.69 338 LYS A O 1
ATOM 2586 N N . ASP A 1 339 ? 18.762 11.614 32.252 1.00 64.62 339 ASP A N 1
ATOM 2587 C CA . ASP A 1 339 ? 17.906 12.640 31.657 1.00 64.62 339 ASP A CA 1
ATOM 2588 C C . ASP A 1 339 ? 18.740 13.798 31.069 1.00 64.62 339 ASP A C 1
ATOM 2590 O O . ASP A 1 339 ? 19.975 13.769 31.083 1.00 64.62 339 ASP A O 1
ATOM 2594 N N . THR A 1 340 ? 18.057 14.803 30.516 1.00 61.50 340 THR A N 1
ATOM 2595 C CA . THR A 1 340 ? 18.654 16.028 29.953 1.00 61.50 340 THR A CA 1
ATOM 2596 C C . THR A 1 340 ? 19.528 16.783 30.950 1.00 61.50 340 THR A C 1
ATOM 2598 O O . THR A 1 340 ? 20.504 17.414 30.555 1.00 61.50 340 THR A O 1
ATOM 2601 N N . ASP A 1 341 ? 19.214 16.663 32.239 1.00 66.94 341 ASP A N 1
ATOM 2602 C CA . ASP A 1 341 ? 19.870 17.357 33.346 1.00 66.94 341 ASP A CA 1
ATOM 2603 C C . ASP A 1 341 ? 21.046 16.527 33.908 1.00 66.94 341 ASP A C 1
ATOM 2605 O O . ASP A 1 341 ? 21.640 16.863 34.935 1.00 66.94 341 ASP A O 1
ATOM 2609 N N . GLY A 1 342 ? 21.371 15.397 33.267 1.00 67.44 342 GLY A N 1
ATOM 2610 C CA . GLY A 1 342 ? 22.442 14.486 33.664 1.00 67.44 342 GLY A CA 1
ATOM 2611 C C . GLY A 1 342 ? 22.121 13.603 34.877 1.00 67.44 342 GLY A C 1
ATOM 2612 O O . GLY A 1 342 ? 22.998 12.850 35.323 1.00 67.44 342 GLY A O 1
ATOM 2613 N N . ARG A 1 343 ? 20.896 13.658 35.414 1.00 71.44 343 ARG A N 1
ATOM 2614 C CA . ARG A 1 343 ? 20.455 12.868 36.573 1.00 71.44 343 ARG A CA 1
ATOM 2615 C C . ARG A 1 343 ? 20.045 11.467 36.118 1.00 71.44 343 ARG A C 1
ATOM 2617 O O . ARG A 1 343 ? 19.627 11.252 34.986 1.00 71.44 343 ARG A O 1
ATOM 2624 N N . ALA A 1 344 ? 20.171 10.476 36.997 1.00 70.12 344 ALA A N 1
ATOM 2625 C CA . ALA A 1 344 ? 19.788 9.102 36.669 1.00 70.12 344 ALA A CA 1
ATOM 2626 C C . ALA A 1 344 ? 18.263 8.963 36.517 1.00 70.12 344 ALA A C 1
ATOM 2628 O O . ALA A 1 344 ? 17.519 9.288 37.444 1.00 70.12 344 ALA A O 1
ATOM 2629 N N . LYS A 1 345 ? 17.795 8.403 35.395 1.00 76.12 345 LYS A N 1
ATOM 2630 C CA . LYS A 1 345 ? 16.372 8.141 35.152 1.00 76.12 345 LYS A CA 1
ATOM 2631 C C . LYS A 1 345 ? 15.901 6.942 35.985 1.00 76.12 345 LYS A C 1
ATOM 2633 O O . LYS A 1 345 ? 16.226 5.795 35.693 1.00 76.12 345 LYS A O 1
ATOM 2638 N N . LEU A 1 346 ? 15.144 7.215 37.052 1.00 80.19 346 LEU A N 1
ATOM 2639 C CA . LEU A 1 346 ? 14.692 6.212 38.038 1.00 80.19 346 LEU A CA 1
ATOM 2640 C C . LEU A 1 346 ? 13.307 5.619 37.749 1.00 80.19 346 LEU A C 1
ATOM 2642 O O . LEU A 1 346 ? 12.950 4.579 38.307 1.00 80.19 346 LEU A O 1
ATOM 2646 N N . TYR A 1 347 ? 12.537 6.282 36.891 1.00 80.00 347 TYR A N 1
ATOM 2647 C CA . TYR A 1 347 ? 11.185 5.905 36.502 1.00 80.00 347 TYR A CA 1
ATOM 2648 C C . TYR A 1 347 ? 11.103 5.823 34.978 1.00 80.00 347 TYR A C 1
ATOM 2650 O O . TYR A 1 347 ? 11.802 6.547 34.264 1.00 80.00 347 TYR A O 1
ATOM 2658 N N . ALA A 1 348 ? 10.247 4.936 34.484 1.00 79.00 348 ALA A N 1
ATOM 2659 C CA . ALA A 1 348 ? 9.844 4.910 33.087 1.00 79.00 348 ALA A CA 1
ATOM 2660 C C . ALA A 1 348 ? 8.324 4.913 33.005 1.00 79.00 348 ALA A C 1
ATOM 2662 O O . ALA A 1 348 ? 7.657 4.184 33.743 1.00 79.00 348 ALA A O 1
ATOM 2663 N N . ASP A 1 349 ? 7.808 5.724 32.096 1.00 81.88 349 ASP A N 1
ATOM 2664 C CA . ASP A 1 349 ? 6.381 5.863 31.862 1.00 81.88 349 ASP A CA 1
ATOM 2665 C C . ASP A 1 349 ? 5.819 4.551 31.285 1.00 81.88 349 ASP A C 1
ATOM 2667 O O . ASP A 1 349 ? 6.512 3.797 30.594 1.00 81.88 349 ASP A O 1
ATOM 2671 N N . ILE A 1 350 ? 4.576 4.250 31.645 1.00 82.06 350 ILE A N 1
ATOM 2672 C CA . ILE A 1 350 ? 3.811 3.074 31.220 1.00 82.06 350 ILE A CA 1
ATOM 2673 C C . ILE A 1 350 ? 3.003 3.439 29.968 1.00 82.06 350 ILE A C 1
ATOM 2675 O O . ILE A 1 350 ? 3.013 2.688 28.996 1.00 82.06 350 ILE A O 1
ATOM 2679 N N . ALA A 1 351 ? 2.390 4.626 29.978 1.00 82.06 351 ALA A N 1
ATOM 2680 C CA . ALA A 1 351 ? 1.818 5.306 28.820 1.00 82.06 351 ALA A CA 1
ATOM 2681 C C . ALA A 1 351 ? 2.574 6.627 28.594 1.00 82.06 351 ALA A C 1
ATOM 2683 O O . ALA A 1 351 ? 2.956 7.284 29.560 1.00 82.06 351 ALA A O 1
ATOM 2684 N N . HIS A 1 352 ? 2.830 7.007 27.340 1.00 79.44 352 HIS A N 1
ATOM 2685 C CA . HIS A 1 352 ? 3.604 8.206 26.998 1.00 79.44 352 HIS A CA 1
ATOM 2686 C C . HIS A 1 352 ? 3.162 8.750 25.625 1.00 79.44 352 HIS A C 1
ATOM 2688 O O . HIS A 1 352 ? 3.155 7.969 24.670 1.00 79.44 352 HIS A O 1
ATOM 2694 N N . PRO A 1 353 ? 2.832 10.050 25.490 1.00 79.38 353 PRO A N 1
ATOM 2695 C CA . PRO A 1 353 ? 2.517 10.664 24.199 1.00 79.38 353 PRO A CA 1
ATOM 2696 C C . PRO A 1 353 ? 3.670 10.518 23.198 1.00 79.38 353 PRO A C 1
ATOM 2698 O O . PRO A 1 353 ? 4.823 10.789 23.535 1.00 79.38 353 PRO A O 1
ATOM 2701 N N . ILE A 1 354 ? 3.370 10.075 21.974 1.00 76.44 354 ILE A N 1
ATOM 2702 C CA . ILE A 1 354 ? 4.390 9.683 20.980 1.00 76.44 354 ILE A CA 1
ATOM 2703 C C . ILE A 1 354 ? 5.073 10.904 20.332 1.00 76.44 354 ILE A C 1
ATOM 2705 O O . ILE A 1 354 ? 6.245 10.824 19.963 1.00 76.44 354 ILE A O 1
ATOM 2709 N N . ASN A 1 355 ? 4.362 12.027 20.209 1.00 77.44 355 ASN A N 1
ATOM 2710 C CA . ASN A 1 355 ? 4.847 13.311 19.696 1.00 77.44 355 ASN A CA 1
ATOM 2711 C C . ASN A 1 355 ? 4.501 14.461 20.672 1.00 77.44 355 ASN A C 1
ATOM 2713 O O . ASN A 1 355 ? 3.761 14.268 21.640 1.00 77.44 355 ASN A O 1
ATOM 2717 N N . SER A 1 356 ? 5.061 15.653 20.434 1.00 76.31 356 SER A N 1
ATOM 2718 C CA . SER A 1 356 ? 4.810 16.845 21.266 1.00 76.31 356 SER A CA 1
ATOM 2719 C C . SER A 1 356 ? 3.357 17.318 21.182 1.00 76.31 356 SER A C 1
ATOM 2721 O O . SER A 1 356 ? 2.750 17.603 22.201 1.00 76.31 356 SER A O 1
ATOM 2723 N N . GLU A 1 357 ? 2.767 17.280 19.992 1.00 76.00 357 GLU A N 1
ATOM 2724 C CA . GLU A 1 357 ? 1.372 17.651 19.728 1.00 76.00 357 GLU A CA 1
ATOM 2725 C C . GLU A 1 357 ? 0.369 16.852 20.583 1.00 76.00 357 GLU A C 1
ATOM 2727 O O . GLU A 1 357 ? -0.445 17.439 21.288 1.00 76.00 357 GLU A O 1
ATOM 2732 N N . CYS A 1 358 ? 0.486 15.518 20.639 1.00 81.06 358 CYS A N 1
ATOM 2733 C CA . CYS A 1 358 ? -0.335 14.680 21.523 1.00 81.06 358 CYS A CA 1
ATOM 2734 C C . CYS A 1 358 ? -0.087 14.990 23.012 1.00 81.06 358 CYS A C 1
ATOM 2736 O O . CYS A 1 358 ? -1.015 14.943 23.817 1.00 81.06 358 CYS A O 1
ATOM 2738 N N . ARG A 1 359 ? 1.150 15.338 23.399 1.00 86.56 359 ARG A N 1
ATOM 2739 C CA . ARG A 1 359 ? 1.472 15.765 24.772 1.00 86.56 359 ARG A CA 1
ATOM 2740 C C . ARG A 1 359 ? 0.794 17.086 25.122 1.00 86.56 359 ARG A C 1
ATOM 2742 O O . ARG A 1 359 ? 0.260 17.202 26.219 1.00 86.56 359 ARG A O 1
ATOM 2749 N N . GLU A 1 360 ? 0.840 18.053 24.218 1.00 86.31 360 GLU A N 1
ATOM 2750 C CA . GLU A 1 360 ? 0.257 19.383 24.384 1.00 86.31 360 GLU A CA 1
ATOM 2751 C C . GLU A 1 360 ? -1.275 19.300 24.398 1.00 86.31 360 GLU A C 1
ATOM 2753 O O . GLU A 1 360 ? -1.892 19.843 25.308 1.00 86.31 360 GLU A O 1
ATOM 2758 N N . MET A 1 361 ? -1.883 18.513 23.504 1.00 87.38 361 MET A N 1
ATOM 2759 C CA . MET A 1 361 ? -3.318 18.199 23.504 1.00 87.38 361 MET A CA 1
ATOM 2760 C C . MET A 1 361 ? -3.778 17.580 24.835 1.00 87.38 361 MET A C 1
ATOM 2762 O O . MET A 1 361 ? -4.694 18.096 25.476 1.00 87.38 361 MET A O 1
ATOM 2766 N N . VAL A 1 362 ? -3.121 16.498 25.277 1.00 90.69 362 VAL A N 1
ATOM 2767 C CA . VAL A 1 362 ? -3.460 15.801 26.532 1.00 90.69 362 VAL A CA 1
ATOM 2768 C C . VAL A 1 362 ? -3.237 16.701 27.746 1.00 90.69 362 VAL A C 1
ATOM 2770 O O . VAL A 1 362 ? -4.061 16.703 28.657 1.00 90.69 362 VAL A O 1
ATOM 2773 N N . GLN A 1 363 ? -2.159 17.489 27.776 1.00 92.44 363 GLN A N 1
ATOM 2774 C CA . GLN A 1 363 ? -1.909 18.405 28.886 1.00 92.44 363 GLN A CA 1
ATOM 2775 C C . GLN A 1 363 ? -2.946 19.532 28.928 1.00 92.44 363 GLN A C 1
ATOM 2777 O O . GLN A 1 363 ? -3.544 19.739 29.979 1.00 92.44 363 GLN A O 1
ATOM 2782 N N . SER A 1 364 ? -3.197 20.224 27.814 1.00 91.75 364 SER A N 1
ATOM 2783 C CA . SER A 1 364 ? -4.155 21.334 27.766 1.00 91.75 364 SER A CA 1
ATOM 2784 C C . SER A 1 364 ? -5.555 20.891 28.182 1.00 91.75 364 SER A C 1
ATOM 2786 O O . SER A 1 364 ? -6.123 21.495 29.087 1.00 91.75 364 SER A O 1
ATOM 2788 N N . ARG A 1 365 ? -6.080 19.794 27.613 1.00 93.12 365 ARG A N 1
ATOM 2789 C CA . ARG A 1 365 ? -7.453 19.343 27.900 1.00 93.12 365 ARG A CA 1
ATOM 2790 C C . ARG A 1 365 ? -7.643 18.867 29.346 1.00 93.12 365 ARG A C 1
ATOM 2792 O O . ARG A 1 365 ? -8.705 19.076 29.922 1.00 93.12 365 ARG A O 1
ATOM 2799 N N . ILE A 1 366 ? -6.616 18.270 29.958 1.00 94.94 366 ILE A N 1
ATOM 2800 C CA . ILE A 1 366 ? -6.660 17.874 31.376 1.00 94.94 366 ILE A CA 1
ATOM 2801 C C . ILE A 1 366 ? -6.548 19.084 32.310 1.00 94.94 366 ILE A C 1
ATOM 2803 O O . ILE A 1 366 ? -7.241 19.125 33.322 1.00 94.94 366 ILE A O 1
ATOM 2807 N N . ILE A 1 367 ? -5.681 20.055 32.004 1.00 94.69 367 ILE A N 1
ATOM 2808 C CA . ILE A 1 367 ? -5.508 21.252 32.843 1.00 94.69 367 ILE A CA 1
ATOM 2809 C C . ILE A 1 367 ? -6.739 22.170 32.761 1.00 94.69 367 ILE A C 1
ATOM 2811 O O . ILE A 1 367 ? -7.133 22.731 33.779 1.00 94.69 367 ILE A O 1
ATOM 2815 N N . GLU A 1 368 ? -7.386 22.253 31.597 1.00 93.56 368 GLU A N 1
ATOM 2816 C CA . GLU A 1 368 ? -8.688 22.902 31.400 1.00 93.56 368 GLU A CA 1
ATOM 2817 C C . GLU A 1 368 ? -9.774 22.251 32.276 1.00 93.56 368 GLU A C 1
ATOM 2819 O O . GLU A 1 368 ? -10.319 22.908 33.162 1.00 93.56 368 GLU A O 1
ATOM 2824 N N . ALA A 1 369 ? -10.001 20.938 32.138 1.00 93.00 369 ALA A N 1
ATOM 2825 C CA . ALA A 1 369 ? -10.979 20.206 32.953 1.00 93.00 369 ALA A CA 1
ATOM 2826 C C . ALA A 1 369 ? -10.678 20.267 34.468 1.00 93.00 369 ALA A C 1
ATOM 2828 O O . ALA A 1 369 ? -11.589 20.291 35.294 1.00 93.00 369 ALA A O 1
ATOM 2829 N N . PHE A 1 370 ? -9.401 20.323 34.859 1.00 94.69 370 PHE A N 1
ATOM 2830 C CA . PHE A 1 370 ? -8.992 20.522 36.252 1.00 94.69 370 PHE A CA 1
ATOM 2831 C C . PHE A 1 370 ? -9.361 21.911 36.780 1.00 94.69 370 PHE A C 1
ATOM 2833 O O . PHE A 1 370 ? -9.857 22.013 37.900 1.00 94.69 370 PHE A O 1
ATOM 2840 N N . GLN A 1 371 ? -9.178 22.967 35.985 1.00 93.12 371 GLN A N 1
ATOM 2841 C CA . GLN A 1 371 ? -9.622 24.315 36.352 1.00 93.12 371 GLN A CA 1
ATOM 2842 C C . GLN A 1 371 ? -11.155 24.381 36.462 1.00 93.12 371 GLN A C 1
ATOM 2844 O O . GLN A 1 371 ? -11.669 24.958 37.419 1.00 93.12 371 GLN A O 1
ATOM 2849 N N . GLU A 1 372 ? -11.889 23.718 35.563 1.00 91.62 372 GLU A N 1
ATOM 2850 C CA . GLU A 1 372 ? -13.353 23.597 35.640 1.00 91.62 372 GLU A CA 1
ATOM 2851 C C . GLU A 1 372 ? -13.827 22.847 36.903 1.00 91.62 372 GLU A C 1
ATOM 2853 O O . GLU A 1 372 ? -14.753 23.306 37.575 1.00 91.62 372 GLU A O 1
ATOM 2858 N N . GLU A 1 373 ? -13.189 21.729 37.276 1.00 92.44 373 GLU A N 1
ATOM 2859 C CA . GLU A 1 373 ? -13.502 20.990 38.515 1.00 92.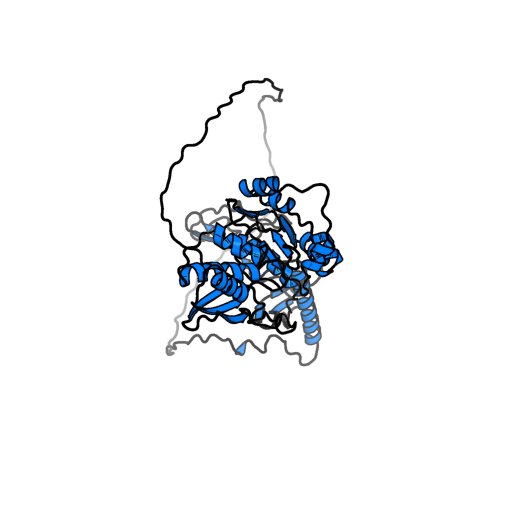44 373 GLU A CA 1
ATOM 2860 C C . GLU A 1 373 ? -13.163 21.830 39.768 1.00 92.44 373 GLU A C 1
ATOM 2862 O O . GLU A 1 373 ? -13.931 21.826 40.731 1.00 92.44 373 GLU A O 1
ATOM 2867 N N . VAL A 1 374 ? -12.071 22.613 39.750 1.00 91.12 374 VAL A N 1
ATOM 2868 C CA . VAL A 1 374 ? -11.683 23.535 40.842 1.00 91.12 374 VAL A CA 1
ATOM 2869 C C . VAL A 1 374 ? -12.647 24.718 40.993 1.00 91.12 374 VAL A C 1
ATOM 2871 O O . VAL A 1 374 ? -12.904 25.144 42.117 1.00 91.12 374 VAL A O 1
ATOM 2874 N N . GLU A 1 375 ? -13.216 25.263 39.916 1.00 90.56 375 GLU A N 1
ATOM 2875 C CA . GLU A 1 375 ? -14.272 26.281 40.041 1.00 90.56 375 GLU A CA 1
ATOM 2876 C C . GLU A 1 375 ? -15.621 25.666 40.453 1.00 90.56 375 GLU A C 1
ATOM 2878 O O . GLU A 1 375 ? -16.369 26.277 41.222 1.00 90.56 375 GLU A O 1
ATOM 2883 N N . ARG A 1 376 ? -15.925 24.433 40.020 1.00 88.81 376 ARG A N 1
ATOM 2884 C CA . ARG A 1 376 ? -17.097 23.674 40.494 1.00 88.81 376 ARG A CA 1
ATOM 2885 C C . ARG A 1 376 ? -17.019 23.335 41.983 1.00 88.81 376 ARG A C 1
ATOM 2887 O O . ARG A 1 376 ? -18.041 23.438 42.656 1.00 88.81 376 ARG A O 1
ATOM 2894 N N . SER A 1 377 ? -15.846 22.997 42.524 1.00 88.62 377 SER A N 1
ATOM 2895 C CA . SER A 1 377 ? -15.690 22.618 43.942 1.00 88.62 377 SER A CA 1
ATOM 2896 C C . SER A 1 377 ? -15.955 23.752 44.940 1.00 88.62 377 SER A C 1
ATOM 2898 O O . SER A 1 377 ? -16.195 23.499 46.119 1.00 88.62 377 SER A O 1
ATOM 2900 N N . LYS A 1 378 ? -15.997 25.003 44.465 1.00 88.94 378 LYS A N 1
ATOM 2901 C CA . LYS A 1 378 ? -16.374 26.189 45.252 1.00 88.94 378 LYS A CA 1
ATOM 2902 C C . LYS A 1 378 ? -17.891 26.401 45.344 1.00 88.94 378 LYS A C 1
ATOM 2904 O O . LYS A 1 378 ? -18.330 27.283 46.081 1.00 88.94 378 LYS A O 1
ATOM 2909 N N . GLN A 1 379 ? -18.696 25.658 44.579 1.00 88.00 379 GLN A N 1
ATOM 2910 C CA . GLN A 1 379 ? -20.146 25.856 44.508 1.00 88.00 379 GLN A CA 1
ATOM 2911 C C . GLN A 1 379 ? -20.888 25.029 45.576 1.00 88.00 379 GLN A C 1
ATOM 2913 O O . GLN A 1 379 ? -20.510 23.888 45.859 1.00 88.00 379 GLN A O 1
ATOM 2918 N N . PRO A 1 380 ? -21.960 25.571 46.188 1.00 77.69 380 PRO A N 1
ATOM 2919 C CA . PRO A 1 380 ? -22.719 24.855 47.209 1.00 77.69 380 PRO A CA 1
ATOM 2920 C C . PRO A 1 380 ? -23.428 23.636 46.604 1.00 77.69 380 PRO A C 1
ATOM 2922 O O . PRO A 1 380 ? -24.196 23.770 45.655 1.00 77.69 380 PRO A O 1
ATOM 2925 N N . GLY A 1 381 ? -23.193 22.455 47.181 1.00 78.38 381 GLY A N 1
ATOM 2926 C CA . GLY A 1 381 ? -23.734 21.187 46.674 1.00 78.38 381 GLY A CA 1
ATOM 2927 C C . GLY A 1 381 ? -22.852 20.474 45.641 1.00 78.38 381 GLY A C 1
ATOM 2928 O O . GLY A 1 381 ? -23.351 19.603 44.936 1.00 78.38 381 GLY A O 1
ATOM 2929 N N . TYR A 1 382 ? -21.565 20.824 45.539 1.00 80.50 382 TYR A N 1
ATOM 2930 C CA . TYR A 1 382 ? -20.599 20.104 44.705 1.00 80.50 382 TYR A CA 1
ATOM 2931 C C . TYR A 1 382 ? -20.530 18.596 45.020 1.00 80.50 382 TYR A C 1
ATOM 2933 O O . TYR A 1 382 ? -20.372 18.189 46.171 1.00 80.50 382 TYR A O 1
ATOM 2941 N N . GLN A 1 383 ? -20.554 17.798 43.952 1.00 73.75 383 GLN A N 1
ATOM 2942 C CA . GLN A 1 383 ? -20.185 16.383 43.892 1.00 73.75 383 GLN A CA 1
ATOM 2943 C C . GLN A 1 383 ? -19.107 16.240 42.803 1.00 73.75 383 GLN A C 1
ATOM 2945 O O . GLN A 1 383 ? -19.160 16.938 41.780 1.00 73.75 383 GLN A O 1
ATOM 2950 N N . SER A 1 384 ? -18.101 15.390 43.033 1.00 73.19 384 SER A N 1
ATOM 2951 C CA . SER A 1 384 ? -17.000 15.209 42.080 1.00 73.19 384 SER A CA 1
ATOM 2952 C C . SER A 1 384 ? -17.421 14.335 40.903 1.00 73.19 384 SER A C 1
ATOM 2954 O O . SER A 1 384 ? -18.104 13.331 41.086 1.00 73.19 384 SER A O 1
ATOM 2956 N N . SER A 1 385 ? -16.940 14.678 39.706 1.00 65.56 385 SER A N 1
ATOM 2957 C CA . SER A 1 385 ? -17.180 13.917 38.469 1.00 65.56 385 SER A CA 1
ATOM 2958 C C . SER A 1 385 ? -16.552 12.514 38.457 1.00 65.56 385 SER A C 1
ATOM 2960 O O . SER A 1 385 ? -16.764 11.751 37.517 1.00 65.56 385 SER A O 1
ATOM 2962 N N . TYR A 1 386 ? -15.741 12.175 39.463 1.00 66.19 386 TYR A N 1
ATOM 2963 C CA . TYR A 1 386 ? -14.969 10.934 39.509 1.00 66.19 386 TYR A CA 1
ATOM 2964 C C . TYR A 1 386 ? -15.680 9.774 40.222 1.00 66.19 386 TYR A C 1
ATOM 2966 O O . TYR A 1 386 ? -15.391 8.617 39.926 1.00 66.19 386 TYR A O 1
ATOM 2974 N N . ASP A 1 387 ? -16.574 10.065 41.170 1.00 55.81 387 ASP A N 1
ATOM 2975 C CA . ASP A 1 387 ? -17.026 9.082 42.169 1.00 55.81 387 ASP A CA 1
ATOM 2976 C C . ASP A 1 387 ? -18.222 8.218 41.715 1.00 55.81 387 ASP A C 1
ATOM 2978 O O . ASP A 1 387 ? -18.566 7.241 42.378 1.00 55.81 387 ASP A O 1
ATOM 2982 N N . ASP A 1 388 ? -18.818 8.516 40.556 1.00 53.56 388 ASP A N 1
ATOM 2983 C CA . ASP A 1 388 ? -20.049 7.871 40.069 1.00 53.56 388 ASP A CA 1
ATOM 2984 C C . ASP A 1 388 ? -19.856 6.440 39.499 1.00 53.56 388 ASP A C 1
ATOM 2986 O O . ASP A 1 388 ? -20.841 5.796 39.138 1.00 53.56 388 ASP A O 1
ATOM 2990 N N . LEU A 1 389 ? -18.618 5.922 39.392 1.00 50.06 389 LEU A N 1
ATOM 2991 C CA . LEU A 1 389 ? -18.317 4.656 38.682 1.00 50.06 389 LEU A CA 1
ATOM 2992 C C . LEU A 1 389 ? -17.457 3.618 39.434 1.00 50.06 389 LEU A C 1
ATOM 2994 O O . LEU A 1 389 ? -17.297 2.505 38.929 1.00 50.06 389 LEU A O 1
ATOM 2998 N N . ASP A 1 390 ? -16.927 3.910 40.627 1.00 46.72 390 ASP A N 1
ATOM 2999 C CA . ASP A 1 390 ? -16.096 2.935 41.369 1.00 46.72 390 ASP A CA 1
ATOM 3000 C C . ASP A 1 390 ? -16.921 1.797 42.030 1.00 46.72 390 ASP A C 1
ATOM 3002 O O . ASP A 1 390 ? -16.349 0.792 42.450 1.00 46.72 390 ASP A O 1
ATOM 3006 N N . ASN A 1 391 ? -18.261 1.892 42.062 1.00 40.81 391 ASN A N 1
ATOM 3007 C CA . ASN A 1 391 ? -19.154 0.857 42.619 1.00 40.81 391 ASN A CA 1
ATOM 3008 C C . ASN A 1 391 ? -19.233 -0.445 41.788 1.00 40.81 391 ASN A C 1
ATOM 3010 O O . ASN A 1 391 ? -19.515 -1.501 42.348 1.00 40.81 391 ASN A O 1
ATOM 3014 N N . ASP A 1 392 ? -18.987 -0.402 40.474 1.00 41.75 392 ASP A N 1
ATOM 3015 C CA . ASP A 1 392 ? -19.238 -1.546 39.570 1.00 41.75 392 ASP A CA 1
ATOM 3016 C C . ASP A 1 392 ? -18.051 -2.529 39.439 1.00 41.75 392 ASP A C 1
ATOM 3018 O O . ASP A 1 392 ? -18.133 -3.514 38.701 1.00 41.75 392 ASP A O 1
ATOM 3022 N N . TYR A 1 393 ? -16.931 -2.282 40.133 1.00 42.53 393 TYR A N 1
ATOM 3023 C CA . TYR A 1 393 ? -15.677 -3.038 39.963 1.00 42.53 393 TYR A CA 1
ATOM 3024 C C . TYR A 1 393 ? -15.062 -3.588 41.264 1.00 42.53 393 TYR A C 1
ATOM 3026 O O . TYR A 1 393 ? -13.883 -3.962 41.277 1.00 42.53 393 TYR A O 1
ATOM 3034 N N . GLU A 1 394 ? -15.837 -3.710 42.347 1.00 33.34 394 GLU A N 1
ATOM 3035 C CA . GLU A 1 394 ? -15.368 -4.387 43.561 1.00 33.34 394 GLU A CA 1
ATOM 3036 C C . GLU A 1 394 ? -15.160 -5.896 43.312 1.00 33.34 394 GLU A C 1
ATOM 3038 O O . GLU A 1 394 ? -16.096 -6.691 43.203 1.00 33.34 394 GLU A O 1
ATOM 3043 N N . TYR A 1 395 ? -13.893 -6.311 43.215 1.00 34.81 395 TYR A N 1
ATOM 3044 C CA . TYR A 1 395 ? -13.509 -7.720 43.121 1.00 34.81 395 TYR A CA 1
ATOM 3045 C C . TYR A 1 395 ? -13.797 -8.429 44.449 1.00 34.81 395 TYR A C 1
ATOM 3047 O O . TYR A 1 395 ? -12.986 -8.385 45.375 1.00 34.81 395 TYR A O 1
ATOM 3055 N N . GLY A 1 396 ? -14.940 -9.113 44.520 1.00 30.31 396 GLY A N 1
ATOM 3056 C CA . GLY A 1 396 ? -15.363 -9.874 45.693 1.00 30.31 396 GLY A CA 1
ATOM 3057 C C . GLY A 1 396 ? -14.375 -10.977 46.087 1.00 30.31 396 GLY A C 1
ATOM 3058 O O . GLY A 1 396 ? -14.422 -12.090 45.562 1.00 30.31 396 GLY A O 1
ATOM 3059 N N . TYR A 1 397 ? -13.514 -10.686 47.062 1.00 32.38 397 TYR A N 1
ATOM 3060 C CA . TYR A 1 397 ? -12.812 -11.706 47.834 1.00 32.38 397 TYR A CA 1
ATOM 3061 C C . TYR A 1 397 ? -13.799 -12.317 48.829 1.00 32.38 397 TYR A C 1
ATOM 3063 O O . TYR A 1 397 ? -14.254 -11.647 49.752 1.00 32.38 397 TYR A O 1
ATOM 3071 N N . ALA A 1 398 ? -14.134 -13.592 48.644 1.00 30.53 398 ALA A N 1
ATOM 3072 C CA . ALA A 1 398 ? -14.977 -14.311 49.588 1.00 30.53 398 ALA A CA 1
ATOM 3073 C C . ALA A 1 398 ? -14.233 -14.516 50.919 1.00 30.53 398 ALA A C 1
ATOM 3075 O O . ALA A 1 398 ? -13.214 -15.208 50.963 1.00 30.53 398 ALA A O 1
ATOM 3076 N N . GLU A 1 399 ? -14.755 -13.951 52.009 1.00 30.86 399 GLU A N 1
ATOM 3077 C CA . GLU A 1 399 ? -14.319 -14.319 53.356 1.00 30.86 399 GLU A CA 1
ATOM 3078 C C . GLU A 1 399 ? -14.835 -15.725 53.699 1.00 30.86 399 GLU A C 1
ATOM 3080 O O . GLU A 1 399 ? -16.012 -15.918 54.013 1.00 30.86 399 GLU A O 1
ATOM 3085 N N . GLU A 1 400 ? -13.951 -16.727 53.681 1.00 29.88 400 GLU A N 1
ATOM 3086 C CA . GLU A 1 400 ? -14.231 -18.022 54.309 1.00 29.88 400 GLU A CA 1
ATOM 3087 C C . GLU A 1 400 ? -14.240 -17.858 55.836 1.00 29.88 400 GLU A C 1
ATOM 3089 O O . GLU A 1 400 ? -13.230 -18.023 56.524 1.00 29.88 400 GLU A O 1
ATOM 3094 N N . GLY A 1 401 ? -15.404 -17.493 56.374 1.00 28.55 401 GLY A N 1
ATOM 3095 C CA . GLY A 1 401 ? -15.587 -17.268 57.801 1.00 28.55 401 GLY A CA 1
ATOM 3096 C C . GLY A 1 401 ? -15.221 -18.491 58.647 1.00 28.55 401 GLY A C 1
ATOM 3097 O O . GLY A 1 401 ? -15.610 -19.624 58.354 1.00 28.55 401 GLY A O 1
ATOM 3098 N N . HIS A 1 402 ? -14.515 -18.256 59.753 1.00 30.42 402 HIS A N 1
ATOM 3099 C CA . HIS A 1 402 ? -14.368 -19.221 60.841 1.00 30.42 402 HIS A CA 1
ATOM 3100 C C . HIS A 1 402 ? -14.879 -18.618 62.148 1.00 30.42 402 HIS A C 1
ATOM 3102 O O . HIS A 1 402 ? -14.604 -17.464 62.473 1.00 30.42 402 HIS A O 1
ATOM 3108 N N . SER A 1 403 ? -15.677 -19.407 62.871 1.00 29.81 403 SER A N 1
ATOM 3109 C CA . SER A 1 403 ? -16.491 -18.934 63.993 1.00 29.81 403 SER A CA 1
ATOM 3110 C C . SER A 1 403 ? -15.665 -18.307 65.112 1.00 29.81 403 SER A C 1
ATOM 3112 O O . SER A 1 403 ? -14.662 -18.862 65.561 1.00 29.81 403 SER A O 1
ATOM 3114 N N . SER A 1 404 ? -16.187 -17.215 65.669 1.00 30.02 404 SER A N 1
ATOM 3115 C CA . SER A 1 404 ? -15.761 -16.711 66.969 1.00 30.02 404 SER A CA 1
ATOM 3116 C C . SER A 1 404 ? -15.917 -17.779 68.055 1.00 30.02 404 SER A C 1
ATOM 3118 O O . SER A 1 404 ? -16.961 -18.432 68.133 1.00 30.02 404 SER A O 1
ATOM 3120 N N . ASN A 1 405 ? -14.930 -17.888 68.943 1.00 27.06 405 ASN A N 1
ATOM 3121 C CA . ASN A 1 405 ? -15.126 -18.377 70.306 1.00 27.06 405 ASN A CA 1
ATOM 3122 C C . ASN A 1 405 ? -14.057 -17.763 71.225 1.00 27.06 405 ASN A C 1
ATOM 3124 O O . ASN A 1 405 ? -12.907 -17.592 70.823 1.00 27.06 405 ASN A O 1
ATOM 3128 N N . SER A 1 406 ? -14.446 -17.357 72.433 1.00 30.50 406 SER A N 1
ATOM 3129 C CA . SER A 1 406 ? -13.682 -16.407 73.257 1.00 30.50 406 SER A CA 1
ATOM 3130 C C . SER A 1 406 ? -13.022 -17.038 74.484 1.00 30.50 406 SER A C 1
ATOM 3132 O O . SER A 1 406 ? -13.674 -17.800 75.192 1.00 30.50 406 SER A O 1
ATOM 3134 N N . THR A 1 407 ? -11.796 -16.624 74.826 1.00 27.86 407 THR A N 1
ATOM 3135 C CA . THR A 1 407 ? -11.274 -16.540 76.215 1.00 27.86 407 THR A CA 1
ATOM 3136 C C . THR A 1 407 ? -9.967 -15.702 76.251 1.00 27.86 407 THR A C 1
ATOM 3138 O O . THR A 1 407 ? -9.396 -15.440 75.190 1.00 27.86 407 THR A O 1
ATOM 3141 N N . PRO A 1 408 ? -9.532 -15.163 77.414 1.00 28.31 408 PRO A N 1
ATOM 3142 C CA . PRO A 1 408 ? -8.668 -13.971 77.463 1.00 28.31 408 PRO A CA 1
ATOM 3143 C C . PRO A 1 408 ? -7.146 -14.223 77.485 1.00 28.31 408 PRO A C 1
ATOM 3145 O O . PRO A 1 408 ? -6.665 -15.300 77.831 1.00 28.31 408 PRO A O 1
ATOM 3148 N N . ARG A 1 409 ? -6.374 -13.164 77.184 1.00 25.98 409 ARG A N 1
ATOM 3149 C CA . ARG A 1 409 ? -4.902 -13.126 77.308 1.00 25.98 409 ARG A CA 1
ATOM 3150 C C . ARG A 1 409 ? -4.444 -12.913 78.767 1.00 25.98 409 ARG A C 1
ATOM 3152 O O . ARG A 1 409 ? -5.006 -12.044 79.433 1.00 25.98 409 ARG A O 1
ATOM 3159 N N . PRO A 1 410 ? -3.381 -13.594 79.239 1.00 27.25 410 PRO A N 1
ATOM 3160 C CA . PRO A 1 410 ? -2.708 -13.276 80.501 1.00 27.25 410 PRO A CA 1
ATOM 3161 C C . PRO A 1 410 ? -1.721 -12.090 80.386 1.00 27.25 410 PRO A C 1
ATOM 3163 O O . PRO A 1 410 ? -1.359 -11.654 79.293 1.00 27.25 410 PRO A O 1
ATOM 3166 N N . HIS A 1 411 ? -1.291 -11.571 81.539 1.00 24.73 411 HIS A N 1
ATOM 3167 C CA . HIS A 1 411 ? -0.462 -10.367 81.712 1.00 24.73 411 HIS A CA 1
ATOM 3168 C C . HIS A 1 411 ? 1.062 -10.647 81.756 1.00 24.73 411 HIS A C 1
ATOM 3170 O O . HIS A 1 411 ? 1.464 -11.627 82.367 1.00 24.73 411 HIS A O 1
ATOM 3176 N N . PHE A 1 412 ? 1.859 -9.725 81.177 1.00 27.98 412 PHE A N 1
ATOM 3177 C CA . PHE A 1 412 ? 3.062 -9.028 81.722 1.00 27.98 412 PHE A CA 1
ATOM 3178 C C . PHE A 1 412 ? 4.164 -9.793 82.520 1.00 27.98 412 PHE A C 1
ATOM 3180 O O . PHE A 1 412 ? 3.857 -10.673 83.315 1.00 27.98 412 PHE A O 1
ATOM 3187 N N . PRO A 1 413 ? 5.466 -9.417 82.384 1.00 27.98 413 PRO A N 1
ATOM 3188 C CA . PRO A 1 413 ? 5.983 -8.170 82.989 1.00 27.98 413 PRO A CA 1
ATOM 3189 C C . PRO A 1 413 ? 7.031 -7.369 82.175 1.00 27.98 413 PRO A C 1
ATOM 3191 O O . PRO A 1 413 ? 7.463 -7.769 81.098 1.00 27.98 413 PRO A O 1
ATOM 3194 N N . GLN A 1 414 ? 7.429 -6.206 82.718 1.00 35.00 414 GLN A N 1
ATOM 3195 C CA . GLN A 1 414 ? 8.460 -5.292 82.197 1.00 35.00 414 GLN A CA 1
ATOM 3196 C C . GLN A 1 414 ? 9.634 -5.107 83.180 1.00 35.00 414 GLN A C 1
ATOM 3198 O O . GLN A 1 414 ? 9.410 -4.942 84.377 1.00 35.00 414 GLN A O 1
ATOM 3203 N N . SER A 1 415 ? 10.850 -4.983 82.641 1.00 30.31 415 SER A N 1
ATOM 3204 C CA . SER A 1 415 ? 12.019 -4.242 83.167 1.00 30.31 415 SER A CA 1
ATOM 3205 C C . SER A 1 415 ? 13.092 -4.234 82.052 1.00 30.31 415 SER A C 1
ATOM 3207 O O . SER A 1 415 ? 13.129 -5.167 81.257 1.00 30.31 415 SER A O 1
ATOM 3209 N N . GLY A 1 416 ? 13.952 -3.234 81.817 1.00 26.31 416 GLY A N 1
ATOM 3210 C CA . GLY A 1 416 ? 14.327 -2.005 82.540 1.00 26.31 416 GLY A CA 1
ATOM 3211 C C . GLY A 1 416 ? 15.853 -2.005 82.803 1.00 26.31 416 GLY A C 1
ATOM 3212 O O . GLY A 1 416 ? 16.363 -3.092 83.063 1.00 26.31 416 GLY A O 1
ATOM 3213 N N . PRO A 1 417 ? 16.610 -0.877 82.778 1.00 32.78 417 PRO A N 1
ATOM 3214 C CA . PRO A 1 417 ? 16.254 0.531 82.528 1.00 32.78 417 PRO A CA 1
ATOM 3215 C C . PRO A 1 417 ? 17.036 1.188 81.347 1.00 32.78 417 PRO A C 1
ATOM 3217 O O . PRO A 1 417 ? 17.766 0.523 80.616 1.00 32.78 417 PRO A O 1
ATOM 3220 N N . LYS A 1 418 ? 16.916 2.519 81.178 1.00 39.00 418 LYS A N 1
ATOM 3221 C CA . LYS A 1 418 ? 17.781 3.370 80.323 1.00 39.00 418 LYS A CA 1
ATOM 3222 C C . LYS A 1 418 ? 18.736 4.230 81.177 1.00 39.00 418 LYS A C 1
ATOM 3224 O O . LYS A 1 418 ? 18.294 4.699 82.224 1.00 39.00 418 LYS A O 1
ATOM 3229 N N . PRO A 1 419 ? 19.945 4.566 80.690 1.00 27.83 419 PRO A N 1
ATOM 3230 C CA . PRO A 1 419 ? 20.674 5.788 81.063 1.00 27.83 419 PRO A CA 1
ATOM 3231 C C . PRO A 1 419 ? 20.307 6.990 80.164 1.00 27.83 419 PRO A C 1
ATOM 3233 O O . PRO A 1 419 ? 19.657 6.824 79.129 1.00 27.83 419 PRO A O 1
ATOM 3236 N N . GLN A 1 420 ? 20.719 8.201 80.558 1.00 26.55 420 GLN A N 1
ATOM 3237 C CA . GLN A 1 420 ? 20.433 9.471 79.865 1.00 26.55 420 GLN A CA 1
ATOM 3238 C C . GLN A 1 420 ? 21.699 10.129 79.265 1.00 26.55 420 GLN A C 1
ATOM 3240 O O . GLN A 1 420 ? 22.757 9.510 79.187 1.00 26.55 420 GLN A O 1
ATOM 3245 N N . GLN A 1 421 ? 21.533 11.349 78.747 1.00 32.38 421 GLN A N 1
ATOM 3246 C CA . GLN A 1 421 ? 22.523 12.155 78.022 1.00 32.38 421 GLN A CA 1
ATOM 3247 C C . GLN A 1 421 ? 23.648 12.676 78.926 1.00 32.38 421 GLN A C 1
ATOM 3249 O O . GLN A 1 421 ? 23.399 12.951 80.094 1.00 32.38 421 GLN A O 1
ATOM 3254 N N . GLU A 1 422 ? 24.802 12.998 78.333 1.00 24.97 422 GLU A N 1
ATOM 3255 C CA . GLU A 1 422 ? 25.591 14.168 78.744 1.00 24.97 422 GLU A CA 1
ATOM 3256 C C . GLU A 1 422 ? 26.502 14.666 77.604 1.00 24.97 422 GLU A C 1
ATOM 3258 O O . GLU A 1 422 ? 26.833 13.916 76.684 1.00 24.97 422 GLU A O 1
ATOM 3263 N N . THR A 1 423 ? 26.881 15.947 77.648 1.00 29.69 423 THR A N 1
ATOM 3264 C CA . THR A 1 423 ? 27.783 16.609 76.685 1.00 29.69 423 THR A CA 1
ATOM 3265 C C . THR A 1 423 ? 28.683 17.616 77.396 1.00 29.69 423 THR A C 1
ATOM 3267 O O . THR A 1 423 ? 28.162 18.465 78.121 1.00 29.69 423 THR A O 1
ATOM 3270 N N . PRO A 1 424 ? 29.988 17.633 77.091 1.00 30.28 424 PRO A N 1
ATOM 3271 C CA . PRO A 1 424 ? 30.771 18.868 77.111 1.00 30.28 424 PRO A CA 1
ATOM 3272 C C . PRO A 1 424 ? 31.531 19.098 75.785 1.00 30.28 424 PRO A C 1
ATOM 3274 O O . PRO A 1 424 ? 31.273 18.430 74.783 1.00 30.28 424 PRO A O 1
ATOM 3277 N N . ALA A 1 425 ? 32.401 20.113 75.743 1.00 24.56 425 ALA A N 1
ATOM 3278 C CA . ALA A 1 425 ? 32.883 20.750 74.514 1.00 24.56 425 ALA A CA 1
ATOM 3279 C C . ALA A 1 425 ? 34.423 20.847 74.397 1.00 24.56 425 ALA A C 1
ATOM 3281 O O . ALA A 1 425 ? 35.130 20.602 75.362 1.00 24.56 425 ALA A O 1
ATOM 3282 N N . LYS A 1 426 ? 34.874 21.259 73.196 1.00 27.30 426 LYS A N 1
ATOM 3283 C CA . LYS A 1 426 ? 36.125 21.971 72.820 1.00 27.30 426 LYS A CA 1
ATOM 3284 C C . LYS A 1 426 ? 37.429 21.763 73.624 1.00 27.30 426 LYS A C 1
ATOM 3286 O O . LYS A 1 426 ? 37.529 22.244 74.740 1.00 27.30 426 LYS A O 1
ATOM 3291 N N . GLU A 1 427 ? 38.462 21.318 72.905 1.00 25.20 427 GLU A N 1
ATOM 3292 C CA . GLU A 1 427 ? 39.853 21.840 72.782 1.00 25.20 427 GLU A CA 1
ATOM 3293 C C . GLU A 1 427 ? 40.494 20.980 71.654 1.00 25.20 427 GLU A C 1
ATOM 3295 O O . GLU A 1 427 ? 40.136 19.810 71.534 1.00 25.20 427 GLU A O 1
ATOM 3300 N N . GLU A 1 428 ? 41.204 21.433 70.612 1.00 24.97 428 GLU A N 1
ATOM 3301 C CA . GLU A 1 428 ? 42.225 22.473 70.343 1.00 24.97 428 GLU A CA 1
ATOM 3302 C C . GLU A 1 428 ? 43.683 21.952 70.451 1.00 24.97 428 GLU A C 1
ATOM 3304 O O . GLU A 1 428 ? 44.002 21.202 71.362 1.00 24.97 428 GLU A O 1
ATOM 3309 N N . SER A 1 429 ? 44.516 22.331 69.459 1.00 24.22 429 SER A N 1
ATOM 3310 C CA . SER A 1 429 ? 45.886 21.848 69.133 1.00 24.22 429 SER A CA 1
ATOM 3311 C C . SER A 1 429 ? 46.027 20.331 68.797 1.00 24.22 429 SER A C 1
ATOM 3313 O O . SER A 1 429 ? 45.105 19.549 68.997 1.00 24.22 429 SER A O 1
ATOM 3315 N N . ASP A 1 430 ? 47.082 19.834 68.126 1.00 27.09 430 ASP A N 1
ATOM 3316 C CA . ASP A 1 430 ? 48.332 20.477 67.680 1.00 27.09 430 ASP A CA 1
ATOM 3317 C C . ASP A 1 430 ? 48.915 19.889 66.358 1.00 27.09 430 ASP A C 1
ATOM 3319 O O . ASP A 1 430 ? 48.423 18.897 65.817 1.00 27.09 430 ASP A O 1
ATOM 3323 N N . LYS A 1 431 ? 49.994 20.497 65.839 1.00 25.36 431 LYS A N 1
ATOM 3324 C CA . LYS A 1 431 ? 50.875 20.013 64.746 1.00 25.36 431 LYS A CA 1
ATOM 3325 C C . LYS A 1 431 ? 52.241 19.612 65.332 1.00 25.36 431 LYS A C 1
ATOM 3327 O O . LYS A 1 431 ? 52.704 20.287 66.246 1.00 25.36 431 LYS A O 1
ATOM 3332 N N . PRO A 1 432 ? 52.948 18.590 64.800 1.00 35.81 432 PRO A N 1
ATOM 3333 C CA . PRO A 1 432 ? 53.720 18.738 63.548 1.00 35.81 432 PRO A CA 1
ATOM 3334 C C . PRO A 1 432 ? 53.705 17.428 62.697 1.00 35.81 432 PRO A C 1
ATOM 3336 O O . PRO A 1 432 ? 52.799 16.624 62.879 1.00 35.81 432 PRO A O 1
ATOM 3339 N N . THR A 1 433 ? 54.542 17.129 61.687 1.00 27.58 433 THR A N 1
ATOM 3340 C CA . THR A 1 433 ? 55.762 17.747 61.102 1.00 27.58 433 THR A CA 1
ATOM 3341 C C . THR A 1 433 ? 55.850 17.418 59.590 1.00 27.58 433 THR A C 1
ATOM 3343 O O . THR A 1 433 ? 55.032 16.677 59.054 1.00 27.58 433 THR A O 1
ATOM 3346 N N . ASN A 1 434 ? 56.887 17.912 58.905 1.00 27.02 434 ASN A N 1
ATOM 3347 C CA . ASN A 1 434 ? 57.454 17.369 57.657 1.00 27.02 434 ASN A CA 1
ATOM 3348 C C . ASN A 1 434 ? 58.989 17.318 57.852 1.00 27.02 434 ASN A C 1
ATOM 3350 O O . ASN A 1 434 ? 59.496 18.182 58.576 1.00 27.02 434 ASN A O 1
ATOM 3354 N N . PRO A 1 435 ? 59.735 16.350 57.285 1.00 38.59 435 PRO A N 1
ATOM 3355 C CA . PRO A 1 435 ? 60.555 16.731 56.121 1.00 38.59 435 PRO A CA 1
ATOM 3356 C C . PRO A 1 435 ? 60.853 15.607 55.097 1.00 38.59 435 PRO A C 1
ATOM 3358 O O . PRO A 1 435 ? 61.217 14.508 55.492 1.00 38.59 435 PRO A O 1
ATOM 3361 N N . GLU A 1 436 ? 60.899 15.986 53.806 1.00 29.92 436 GLU A N 1
ATOM 3362 C CA . GLU A 1 436 ? 61.846 15.487 52.770 1.00 29.92 436 GLU A CA 1
ATOM 3363 C C . GLU A 1 436 ? 61.817 13.974 52.390 1.00 29.92 436 GLU A C 1
ATOM 3365 O O . GLU A 1 436 ? 61.465 13.115 53.177 1.00 29.92 436 GLU A O 1
ATOM 3370 N N . GLN A 1 437 ? 62.149 13.477 51.189 1.00 31.11 437 GLN A N 1
ATOM 3371 C CA . GLN A 1 437 ? 62.633 13.944 49.867 1.00 31.11 437 GLN A CA 1
ATOM 3372 C C . GLN A 1 437 ? 62.245 12.805 48.848 1.00 31.11 437 GLN A C 1
ATOM 3374 O O . GLN A 1 437 ? 61.683 11.803 49.274 1.00 31.11 437 GLN A O 1
ATOM 3379 N N . LYS A 1 438 ? 62.465 12.778 47.516 1.00 28.23 438 LYS A N 1
ATOM 3380 C CA . LYS A 1 438 ? 63.230 13.576 46.532 1.00 28.23 438 LYS A CA 1
ATOM 3381 C C . LYS A 1 438 ? 62.637 13.375 45.103 1.00 28.23 438 LYS A C 1
ATOM 3383 O O . LYS A 1 438 ? 61.849 12.472 44.862 1.00 28.23 438 LYS A O 1
ATOM 3388 N N . LYS A 1 439 ? 63.091 14.229 44.176 1.00 29.33 439 LYS A N 1
ATOM 3389 C CA . LYS A 1 439 ? 63.326 14.099 42.703 1.00 29.33 439 LYS A CA 1
ATOM 3390 C C . LYS A 1 439 ? 63.330 12.650 42.126 1.00 29.33 439 LYS A C 1
ATOM 3392 O O . LYS A 1 439 ? 63.804 11.762 42.819 1.00 29.33 439 LYS A O 1
ATOM 3397 N N . SER A 1 440 ? 62.981 12.326 40.864 1.00 28.75 440 SER A N 1
ATOM 3398 C CA . SER A 1 440 ? 62.835 13.067 39.570 1.00 28.75 440 SER A CA 1
ATOM 3399 C C . SER A 1 440 ? 62.402 12.075 38.437 1.00 28.75 440 SER A C 1
ATOM 3401 O O . SER A 1 440 ? 62.375 10.887 38.731 1.00 28.75 440 SER A O 1
ATOM 3403 N N . LYS A 1 441 ? 62.111 12.379 37.148 1.00 28.80 441 LYS A N 1
ATOM 3404 C CA . LYS A 1 441 ? 62.142 13.581 36.262 1.00 28.80 441 LYS A CA 1
ATOM 3405 C C . LYS A 1 441 ? 61.299 13.308 34.975 1.00 28.80 441 LYS A C 1
ATOM 3407 O O . LYS A 1 441 ? 61.306 12.157 34.571 1.00 28.80 441 LYS A O 1
ATOM 3412 N N . VAL A 1 442 ? 60.767 14.358 34.310 1.00 28.30 442 VAL A N 1
ATOM 3413 C CA . VAL A 1 442 ? 60.666 14.591 32.823 1.00 28.30 442 VAL A CA 1
ATOM 3414 C C . VAL A 1 442 ? 59.980 13.502 31.939 1.00 28.30 442 VAL A C 1
ATOM 3416 O O . VAL A 1 442 ? 60.328 12.336 32.021 1.00 28.30 442 VAL A O 1
ATOM 3419 N N . GLU A 1 443 ? 58.915 13.753 31.152 1.00 26.61 443 GLU A N 1
ATOM 3420 C CA . GLU A 1 443 ? 58.756 14.645 29.962 1.00 26.61 443 GLU A CA 1
ATOM 3421 C C . GLU A 1 443 ? 59.593 14.200 28.726 1.00 26.61 443 GLU A C 1
ATOM 3423 O O . GLU A 1 443 ? 60.656 13.622 28.894 1.00 26.61 443 GLU A O 1
ATOM 3428 N N . SER A 1 444 ? 59.216 14.393 27.452 1.00 25.92 444 SER A N 1
ATOM 3429 C CA . SER A 1 444 ? 57.982 14.890 26.801 1.00 25.92 444 SER A CA 1
ATOM 3430 C C . SER A 1 444 ? 57.984 14.554 25.282 1.00 25.92 444 SER A C 1
ATOM 3432 O O . SER A 1 444 ? 58.987 14.081 24.756 1.00 25.92 444 SER A O 1
ATOM 3434 N N . ALA A 1 445 ? 56.879 14.892 24.595 1.00 26.12 445 ALA A N 1
ATOM 3435 C CA . ALA A 1 445 ? 56.744 15.178 23.149 1.00 26.12 445 ALA A CA 1
ATOM 3436 C C . ALA A 1 445 ? 56.661 14.041 22.089 1.00 26.12 445 ALA A C 1
ATOM 3438 O O . ALA A 1 445 ? 57.374 13.044 22.105 1.00 26.12 445 ALA A O 1
ATOM 3439 N N . GLU A 1 446 ? 55.775 14.287 21.114 1.00 28.05 446 GLU A N 1
ATOM 3440 C CA . GLU A 1 446 ? 55.615 13.633 19.798 1.00 28.05 446 GLU A CA 1
ATOM 3441 C C . GLU A 1 446 ? 56.380 14.434 18.696 1.00 28.05 446 GLU A C 1
ATOM 3443 O O . GLU A 1 446 ? 57.075 15.395 19.032 1.00 28.05 446 GLU A O 1
ATOM 3448 N N . PRO A 1 447 ? 56.100 14.265 17.380 1.00 53.38 447 PRO A N 1
ATOM 3449 C CA . PRO A 1 447 ? 56.280 13.120 16.468 1.00 53.38 447 PRO A CA 1
ATOM 3450 C C . PRO A 1 447 ? 57.329 13.462 15.362 1.00 53.38 447 PRO A C 1
ATOM 3452 O O . PRO A 1 447 ? 57.972 14.511 15.456 1.00 53.38 447 PRO A O 1
ATOM 3455 N N . PRO A 1 448 ? 57.531 12.658 14.280 1.00 39.09 448 PRO A N 1
ATOM 3456 C CA . PRO A 1 448 ? 56.838 12.989 13.005 1.00 39.09 448 PRO A CA 1
ATOM 3457 C C . PRO A 1 448 ? 56.653 11.856 11.940 1.00 39.09 448 PRO A C 1
ATOM 3459 O O . PRO A 1 448 ? 57.385 10.880 11.915 1.00 39.09 448 PRO A O 1
ATOM 3462 N N . LYS A 1 449 ? 55.718 12.098 10.994 1.00 29.39 449 LYS A N 1
ATOM 3463 C CA . LYS A 1 449 ? 55.704 11.841 9.513 1.00 29.39 449 LYS A CA 1
ATOM 3464 C C . LYS A 1 449 ? 56.268 10.528 8.883 1.00 29.39 449 LYS A C 1
ATOM 3466 O O . LYS A 1 449 ? 57.359 10.077 9.191 1.00 29.39 449 LYS A O 1
ATOM 3471 N N . GLY A 1 450 ? 55.558 10.012 7.858 1.00 25.25 450 GLY A N 1
ATOM 3472 C CA . GLY A 1 450 ? 56.038 8.994 6.880 1.00 25.25 450 GLY A CA 1
ATOM 3473 C C . GLY A 1 450 ? 56.949 9.572 5.767 1.00 25.25 450 GLY A C 1
ATOM 3474 O O . GLY A 1 450 ? 57.448 10.680 5.981 1.00 25.25 450 GLY A O 1
ATOM 3475 N N . PRO A 1 451 ? 57.154 8.926 4.579 1.00 42.81 451 PRO A N 1
ATOM 3476 C CA . PRO A 1 451 ? 56.232 8.022 3.840 1.00 42.81 451 PRO A CA 1
ATOM 3477 C C . PRO A 1 451 ? 56.890 6.761 3.187 1.00 42.81 451 PRO A C 1
ATOM 3479 O O . PRO A 1 451 ? 58.079 6.544 3.379 1.00 42.81 451 PRO A O 1
ATOM 3482 N N . HIS A 1 452 ? 56.152 5.958 2.382 1.00 30.53 452 HIS A N 1
ATOM 3483 C CA . HIS A 1 452 ? 56.490 5.566 0.977 1.00 30.53 452 HIS A CA 1
ATOM 3484 C C . HIS A 1 452 ? 55.465 4.594 0.315 1.00 30.53 452 HIS A C 1
ATOM 3486 O O . HIS A 1 452 ? 54.434 4.280 0.901 1.00 30.53 452 HIS A O 1
ATOM 3492 N N . GLN A 1 453 ? 55.698 4.237 -0.961 1.00 26.38 453 GLN A N 1
ATOM 3493 C CA . GLN A 1 453 ? 54.751 3.689 -1.961 1.00 26.38 453 GLN A CA 1
ATOM 3494 C C . GLN A 1 453 ? 54.857 2.155 -2.189 1.00 26.38 453 GLN A C 1
ATOM 3496 O O . GLN A 1 453 ? 55.729 1.509 -1.621 1.00 26.38 453 GLN A O 1
ATOM 3501 N N . GLN A 1 454 ? 54.065 1.650 -3.161 1.00 26.30 454 GLN A N 1
ATOM 3502 C CA . GLN A 1 454 ? 54.182 0.356 -3.882 1.00 26.30 454 GLN A CA 1
ATOM 3503 C C . GLN A 1 454 ? 53.756 -0.915 -3.099 1.00 26.30 454 GLN A C 1
ATOM 3505 O O . GLN A 1 454 ? 53.786 -0.930 -1.879 1.00 26.30 454 GLN A O 1
ATOM 3510 N N . THR A 1 455 ? 53.292 -2.017 -3.719 1.00 27.44 455 THR A N 1
ATOM 3511 C CA . THR A 1 455 ? 53.148 -2.406 -5.151 1.00 27.44 455 THR A CA 1
ATOM 3512 C C . THR A 1 455 ? 51.733 -2.936 -5.491 1.00 27.44 455 THR A C 1
ATOM 3514 O O . THR A 1 455 ? 50.886 -3.127 -4.625 1.00 27.44 455 THR A O 1
ATOM 3517 N N . SER A 1 456 ? 51.480 -3.167 -6.783 1.00 25.41 456 SER A N 1
ATOM 3518 C CA . SER A 1 456 ? 50.277 -3.775 -7.370 1.00 25.41 456 SER A CA 1
ATOM 3519 C C . SER A 1 456 ? 50.183 -5.301 -7.226 1.00 25.41 456 SER A C 1
ATOM 3521 O O . SER A 1 456 ? 51.203 -5.986 -7.307 1.00 25.41 456 SER A O 1
ATOM 3523 N N . ARG A 1 457 ? 48.957 -5.847 -7.259 1.00 27.11 457 ARG A N 1
ATOM 3524 C CA . ARG A 1 457 ? 48.700 -7.163 -7.875 1.00 27.11 457 ARG A CA 1
ATOM 3525 C C . ARG A 1 457 ? 47.283 -7.251 -8.455 1.00 27.11 457 ARG A C 1
ATOM 3527 O O . ARG A 1 457 ? 46.310 -7.087 -7.727 1.00 27.11 457 ARG A O 1
ATOM 3534 N N . GLU A 1 458 ? 47.178 -7.507 -9.756 1.00 27.16 458 GLU A N 1
ATOM 3535 C CA . GLU A 1 458 ? 45.937 -7.973 -10.386 1.00 27.16 458 GLU A CA 1
ATOM 3536 C C . GLU A 1 458 ? 45.890 -9.503 -10.320 1.00 27.16 458 GLU A C 1
ATOM 3538 O O . GLU A 1 458 ? 46.866 -10.151 -10.692 1.00 27.16 458 GLU A O 1
ATOM 3543 N N . GLU A 1 459 ? 44.742 -10.084 -9.967 1.00 27.73 459 GLU A N 1
ATOM 3544 C CA . GLU A 1 459 ? 44.395 -11.448 -10.376 1.00 27.73 459 GLU A CA 1
ATOM 3545 C C . GLU A 1 459 ? 42.955 -11.469 -10.901 1.00 27.73 459 GLU A C 1
ATOM 3547 O O . GLU A 1 459 ? 41.996 -11.187 -10.183 1.00 27.73 459 GLU A O 1
ATOM 3552 N N . LYS A 1 460 ? 42.808 -11.793 -12.189 1.00 25.48 460 LYS A N 1
ATOM 3553 C CA . LYS A 1 460 ? 41.526 -12.129 -12.815 1.00 25.48 460 LYS A CA 1
ATOM 3554 C C . LYS A 1 460 ? 41.411 -13.645 -12.850 1.00 25.48 460 LYS A C 1
ATOM 3556 O O . LYS A 1 460 ? 42.284 -14.279 -13.432 1.00 25.48 460 LYS A O 1
ATOM 3561 N N . LEU A 1 461 ? 40.310 -14.208 -12.359 1.00 27.50 461 LEU A N 1
ATOM 3562 C CA . LEU A 1 461 ? 39.771 -15.474 -12.864 1.00 27.50 461 LEU A CA 1
ATOM 3563 C C . LEU A 1 461 ? 38.284 -15.608 -12.505 1.00 27.50 461 LEU A C 1
ATOM 3565 O O . LEU A 1 461 ? 37.790 -14.981 -11.570 1.00 27.50 461 LEU A O 1
ATOM 3569 N N . SER A 1 462 ? 37.559 -16.352 -13.335 1.00 26.72 462 SER A N 1
ATOM 3570 C CA . SER A 1 462 ? 36.091 -16.330 -13.432 1.00 26.72 462 SER A CA 1
ATOM 3571 C C . SER A 1 462 ? 35.466 -17.626 -12.856 1.00 26.72 462 SER A C 1
ATOM 3573 O O . SER A 1 462 ? 36.202 -18.486 -12.368 1.00 26.72 462 SER A O 1
ATOM 3575 N N . PRO A 1 463 ? 34.126 -17.764 -12.779 1.00 33.75 463 PRO A N 1
ATOM 3576 C CA . PRO A 1 463 ? 33.494 -18.516 -11.695 1.00 33.75 463 PRO A CA 1
ATOM 3577 C C . PRO A 1 463 ? 33.436 -20.031 -11.913 1.00 33.75 463 PRO A C 1
ATOM 3579 O O . PRO A 1 463 ? 33.327 -20.521 -13.037 1.00 33.75 463 PRO A O 1
ATOM 3582 N N . LYS A 1 464 ? 33.359 -20.773 -10.802 1.00 27.22 464 LYS A N 1
ATOM 3583 C CA . LYS A 1 464 ? 32.835 -22.144 -10.790 1.00 27.22 464 LYS A CA 1
ATOM 3584 C C . LYS A 1 464 ? 31.347 -22.138 -10.448 1.00 27.22 464 LYS A C 1
ATOM 3586 O O . LYS A 1 464 ? 30.938 -21.520 -9.469 1.00 27.22 464 LYS A O 1
ATOM 3591 N N . LYS A 1 465 ? 30.563 -22.879 -11.234 1.00 25.34 465 LYS A N 1
ATOM 3592 C CA . LYS A 1 465 ? 29.242 -23.367 -10.818 1.00 25.34 465 LYS A CA 1
ATOM 3593 C C . LYS A 1 465 ? 29.401 -24.311 -9.624 1.00 25.34 465 LYS A C 1
ATOM 3595 O O . LYS A 1 465 ? 30.360 -25.080 -9.594 1.00 25.34 465 LYS A O 1
ATOM 3600 N N . LEU A 1 466 ? 28.404 -24.335 -8.750 1.00 27.62 466 LEU A N 1
ATOM 3601 C CA . LEU A 1 466 ? 27.956 -25.537 -8.050 1.00 27.62 466 LEU A CA 1
ATOM 3602 C C . LEU A 1 466 ? 26.440 -25.414 -7.861 1.00 27.62 466 LEU A C 1
ATOM 3604 O O . LEU A 1 466 ? 25.927 -24.310 -7.677 1.00 27.62 466 LEU A O 1
ATOM 3608 N N . GLU A 1 467 ? 25.737 -26.527 -8.009 1.00 25.91 467 GLU A N 1
ATOM 3609 C CA . GLU A 1 467 ? 24.276 -26.601 -7.950 1.00 25.91 467 GLU A CA 1
ATOM 3610 C C . GLU A 1 467 ? 23.816 -27.008 -6.544 1.00 25.91 467 GLU A C 1
ATOM 3612 O O . GLU A 1 467 ? 24.606 -27.547 -5.776 1.00 25.91 467 GLU A O 1
ATOM 3617 N N . ASN A 1 468 ? 22.541 -26.735 -6.254 1.00 26.95 468 ASN A N 1
ATOM 3618 C CA . ASN A 1 468 ? 21.680 -27.342 -5.234 1.00 26.95 468 ASN A CA 1
ATOM 3619 C C . ASN A 1 468 ? 22.305 -27.813 -3.905 1.00 26.95 468 ASN A C 1
ATOM 3621 O O . ASN A 1 468 ? 22.979 -28.836 -3.847 1.00 26.95 468 ASN A O 1
ATOM 3625 N N . ASP A 1 469 ? 21.797 -27.255 -2.805 1.00 25.33 469 ASP A N 1
ATOM 3626 C CA . ASP A 1 469 ? 21.105 -28.142 -1.865 1.00 25.33 469 ASP A CA 1
ATOM 3627 C C . ASP A 1 469 ? 19.846 -27.465 -1.299 1.00 25.33 469 ASP A C 1
ATOM 3629 O O . ASP A 1 469 ? 19.723 -26.236 -1.323 1.00 25.33 469 ASP A O 1
ATOM 3633 N N . ASP A 1 470 ? 18.880 -28.275 -0.876 1.00 26.23 470 ASP A N 1
ATOM 3634 C CA . ASP A 1 470 ? 17.492 -27.870 -0.613 1.00 26.23 470 ASP A CA 1
ATOM 3635 C C . ASP A 1 470 ? 17.152 -27.869 0.897 1.00 26.23 470 ASP A C 1
ATOM 3637 O O . ASP A 1 470 ? 17.902 -28.374 1.732 1.00 26.23 470 ASP A O 1
ATOM 3641 N N . LYS A 1 471 ? 15.959 -27.362 1.237 1.00 26.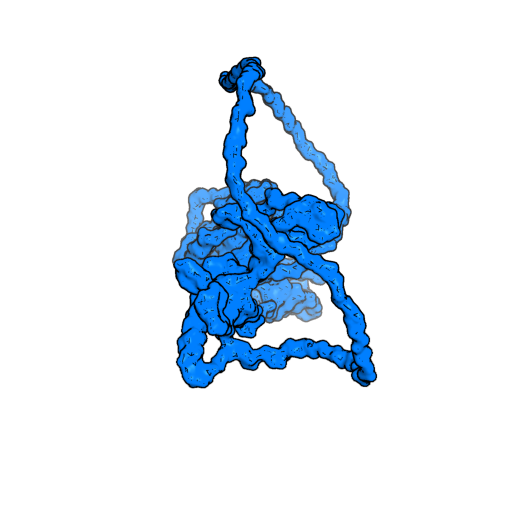58 471 LYS A N 1
ATOM 3642 C CA . LYS A 1 471 ? 15.287 -27.375 2.551 1.00 26.58 471 LYS A CA 1
ATOM 3643 C C . LYS A 1 471 ? 15.833 -26.397 3.598 1.00 26.58 471 LYS A C 1
ATOM 3645 O O . LYS A 1 471 ? 16.799 -26.676 4.307 1.00 26.58 471 LYS A O 1
ATOM 3650 N N . ARG A 1 472 ? 15.028 -25.365 3.887 1.00 27.20 472 ARG A N 1
ATOM 3651 C CA . ARG A 1 472 ? 14.722 -24.972 5.278 1.00 27.20 472 ARG A CA 1
ATOM 3652 C C . ARG A 1 472 ? 13.394 -24.217 5.401 1.00 27.20 472 ARG A C 1
ATOM 3654 O O . ARG A 1 472 ? 13.324 -23.038 5.085 1.00 27.20 472 ARG A O 1
ATOM 3661 N N . SER A 1 473 ? 12.395 -24.955 5.893 1.00 27.75 473 SER A N 1
ATOM 3662 C CA . SER A 1 473 ? 11.291 -24.531 6.776 1.00 27.75 473 SER A CA 1
ATOM 3663 C C . SER A 1 473 ? 10.663 -23.144 6.582 1.00 27.75 473 SER A C 1
ATOM 3665 O O . SER A 1 473 ? 11.279 -22.122 6.896 1.00 27.75 473 SER A O 1
ATOM 3667 N N . ASP A 1 474 ? 9.368 -23.140 6.265 1.00 29.73 474 ASP A N 1
ATOM 3668 C CA . ASP A 1 474 ? 8.465 -22.042 6.608 1.00 29.73 474 ASP A CA 1
ATOM 3669 C C . ASP A 1 474 ? 8.538 -21.696 8.104 1.00 29.73 474 ASP A C 1
ATOM 3671 O O . ASP A 1 474 ? 8.408 -22.582 8.946 1.00 29.73 474 ASP A O 1
ATOM 3675 N N . ASP A 1 475 ? 8.669 -20.405 8.419 1.00 30.52 475 ASP A N 1
ATOM 3676 C CA . ASP A 1 475 ? 7.857 -19.753 9.458 1.00 30.52 475 ASP A CA 1
ATOM 3677 C C . ASP A 1 475 ? 7.897 -18.222 9.281 1.00 30.52 475 ASP A C 1
ATOM 3679 O O . ASP A 1 475 ? 8.926 -17.577 9.512 1.00 30.52 475 ASP A O 1
ATOM 3683 N N . ARG A 1 476 ? 6.777 -17.632 8.838 1.00 29.19 476 ARG A N 1
ATOM 3684 C CA . ARG A 1 476 ? 6.503 -16.183 8.889 1.00 29.19 476 ARG A CA 1
ATOM 3685 C C . ARG A 1 476 ? 5.000 -15.933 9.001 1.00 29.19 476 ARG A C 1
ATOM 3687 O O . ARG A 1 476 ? 4.311 -15.811 7.990 1.00 29.19 476 ARG A O 1
ATOM 3694 N N . GLY A 1 477 ? 4.499 -15.790 10.227 1.00 26.38 477 GLY A N 1
ATOM 3695 C CA . GLY A 1 477 ? 3.125 -15.339 10.474 1.00 26.38 477 GLY A CA 1
ATOM 3696 C C . GLY A 1 477 ? 2.825 -13.990 9.800 1.00 26.38 477 GLY A C 1
ATOM 3697 O O . GLY A 1 477 ? 3.466 -12.978 10.096 1.00 26.38 477 GLY A O 1
ATOM 3698 N N . GLY A 1 478 ? 1.851 -13.971 8.887 1.00 28.47 478 GLY A N 1
ATOM 3699 C CA . GLY A 1 478 ? 1.446 -12.769 8.158 1.00 28.47 478 GLY A CA 1
ATOM 3700 C C . GLY A 1 478 ? 0.564 -11.848 9.003 1.00 28.47 478 GLY A C 1
ATOM 3701 O O . GLY A 1 478 ? -0.523 -12.245 9.409 1.00 28.47 478 GLY A O 1
ATOM 3702 N N . PHE A 1 479 ? 1.001 -10.602 9.225 1.00 30.02 479 PHE A N 1
ATOM 3703 C CA . PHE A 1 479 ? 0.234 -9.598 9.974 1.00 30.02 479 PHE A CA 1
ATOM 3704 C C . PHE A 1 479 ? 0.301 -8.195 9.350 1.00 30.02 479 PHE A C 1
ATOM 3706 O O . PHE A 1 479 ? 1.274 -7.456 9.535 1.00 30.02 479 PHE A O 1
ATOM 3713 N N . GLY A 1 480 ? -0.804 -7.819 8.698 1.00 30.03 480 GLY A N 1
ATOM 3714 C CA . GLY A 1 480 ? -1.224 -6.433 8.476 1.00 30.03 480 GLY A CA 1
ATOM 3715 C C . GLY A 1 480 ? -0.388 -5.615 7.490 1.00 30.03 480 GLY A C 1
ATOM 3716 O O . GLY A 1 480 ? 0.477 -4.844 7.907 1.00 30.03 480 GLY A O 1
ATOM 3717 N N . ALA A 1 481 ? -0.739 -5.702 6.204 1.00 32.97 481 ALA A N 1
ATOM 3718 C CA . ALA A 1 481 ? -0.506 -4.639 5.229 1.00 32.97 481 ALA A CA 1
ATOM 3719 C C . ALA A 1 481 ? -1.838 -3.902 5.001 1.00 32.97 481 ALA A C 1
ATOM 3721 O O . ALA A 1 481 ? -2.715 -4.401 4.299 1.00 32.97 481 ALA A O 1
ATOM 3722 N N . GLY A 1 482 ? -2.004 -2.749 5.651 1.00 31.48 482 GLY A N 1
ATOM 3723 C CA . GLY A 1 482 ? -3.101 -1.816 5.399 1.00 31.48 482 GLY A CA 1
ATOM 3724 C C . GLY A 1 482 ? -2.578 -0.603 4.638 1.00 31.48 482 GLY A C 1
ATOM 3725 O O . GLY A 1 482 ? -1.487 -0.117 4.941 1.00 31.48 482 GLY A O 1
ATOM 3726 N N . ILE A 1 483 ? -3.342 -0.135 3.655 1.00 38.53 483 ILE A N 1
ATOM 3727 C CA . ILE A 1 483 ? -3.161 1.197 3.068 1.00 38.53 483 ILE A CA 1
ATOM 3728 C C . ILE A 1 483 ? -3.890 2.203 3.951 1.00 38.53 483 ILE A C 1
ATOM 3730 O O . ILE A 1 483 ? -4.863 1.854 4.621 1.00 38.53 483 ILE A O 1
ATOM 3734 N N . LEU A 1 484 ? -3.403 3.437 3.940 1.00 36.81 484 LEU A N 1
ATOM 3735 C CA . LEU A 1 484 ? -4.112 4.578 4.496 1.00 36.81 484 LEU A CA 1
ATOM 3736 C C . LEU A 1 484 ? -4.894 5.263 3.367 1.00 36.81 484 LEU A C 1
ATOM 3738 O O . LEU A 1 484 ? -4.301 5.596 2.332 1.00 36.81 484 LEU A O 1
ATOM 3742 N N . ASP A 1 485 ? -6.204 5.392 3.577 1.00 33.66 485 ASP A N 1
ATOM 3743 C CA . ASP A 1 485 ? -7.124 6.267 2.831 1.00 33.66 485 ASP A CA 1
ATOM 3744 C C . ASP A 1 485 ? -7.112 7.687 3.439 1.00 33.66 485 ASP A C 1
ATOM 3746 O O . ASP A 1 485 ? -6.787 7.794 4.646 1.00 33.66 485 ASP A O 1
#

InterPro domains:
  IPR004424 4-diphosphocytidyl-2C-methyl-D-erythritol kinase [MF_00061] (2-259)
  IPR004424 4-diphosphocytidyl-2C-methyl-D-erythritol kinase [TIGR00154] (40-247)
  IPR006204 GHMP kinase N-terminal domain [PF00288] (46-124)
  IPR007170 Stage V sporulation protein G [PF04026] (255-372)
  IPR013750 GHMP kinase, C-terminal domain [PF08544] (182-250)
  IPR014721 Small ribosomal subunit protein uS5 domain 2-type fold, subgroup [G3DSA:3.30.230.10] (1-139)
  IPR020568 Ribosomal protein uS5 domain 2-type superfamily [SSF54211] (1-137)
  IPR036554 GHMP kinase, C-terminal domain superfamily [G3DSA:3.30.70.890] (143-254)
  IPR036554 GHMP kinase, C-terminal domain superfamily [SSF55060] (143-250)
  IPR036751 Stage V sporulation protein G superfamily [G3DSA:3.30.1120.40] (255-382)
  IPR036751 Stage V sporulation protein G superfamily [SSF160537] (255-376)

Secondary structure (DSSP, 8-state):
----S---EEEEEEETT--EEEEEEE---SSSSTTTT-----STTSHHHHHHHHHHHHHT---EEEEEEEE-SPTTSSS-HHHHHHHHHHHHHHHHHT----HHHHHHHHHHH-TTHHHHTS-SEEEEETTTTEEEEE---S--EEEEE--SS---HHHHHHH----SSPPPSHHHHHHHHTT-HHHHHTT---TTHHHHHTT-HHHHHHHHHHHHS--S-EEE-TTSS-EEEEESSHHHHHHHHHHHHTTSPPPEEEEEEEE-S-TTSSEEEEEEEEETTTEEEEEEEEEEEBTEEEEEPPEEE-EEE-TTT--EEETT-SB-TTT--B---TT--B-TTS-B--EEESS--SSHHHHHHHHHHHHHHHHHHHHHTTSTT---TTTTSGGGG--------------PPPP---------------------------------------------------PPP------------------B-

pLDDT: mean 75.93, std 25.1, range [24.22, 98.19]

Radius of gyration: 36.59 Å; chains: 1; bounding box: 87×55×112 Å

Organism: NCBI:txid2562237

Sequence (485 aa):
MVPIDLFDTLYFEETSTGRVELSVQEALGRRSQQARGDVLPEGADNLVVRALRLLQERTGCGRGLSVRLTKRIPLAAGLAGGSSDAAAALLAANRLWRLDLDRAELSCVAAELGSDIPFFLFRGAAICRGRGEKIEPVALPGALHFVVIRPPNGLSTAKVFGACRPADKAREVGPVVEAWSRGHIDSLGRRLHNRLQPIAAGLCEDIGRLEEEFSKLDVLGHQMSGSGTSYFGLCRNARHARRIAAQLSSSTIVEITEVRIKLMEDLSERLQAFCSITFDDAFVVRDLKIIEGSNGPFVAMPSRKLTVRCPKCGFKNHLRASYCNQCGTKVQNEHLAKDTDGRAKLYADIAHPINSECREMVQSRIIEAFQEEVERSKQPGYQSSYDDLDNDYEYGYAEEGHSSNSTPRPHFPQSGPKPQQETPAKEESDKPTNPEQKKSKVESAEPPKGPHQQTSREEKLSPKKLENDDKRSDDRGGFGAGILD